Protein AF-0000000086186382 (afdb_homodimer)

Radius of gyration: 24.22 Å; Cα contacts (8 Å, |Δi|>4): 1536; chains: 2; bounding box: 74×70×49 Å

Solvent-accessible surface area (backbone atoms only — not comparable to full-atom values): 28848 Å² total; per-residue (Å²): 123,53,24,30,39,32,38,28,18,39,28,24,62,24,32,43,33,50,52,49,41,44,74,71,56,28,33,35,39,31,16,17,78,38,52,68,46,11,46,52,32,46,52,50,44,36,73,72,67,43,55,69,89,33,50,44,58,45,60,38,41,48,63,35,50,67,48,34,50,51,48,53,49,48,40,38,73,76,75,36,70,64,41,32,40,34,39,44,39,72,67,46,47,36,25,48,73,85,55,59,52,69,65,55,36,47,53,21,29,33,38,33,27,45,14,50,51,37,46,48,53,62,49,46,53,56,17,43,74,72,40,40,29,25,31,29,41,50,52,32,29,44,30,52,38,41,45,57,33,23,43,40,32,10,15,12,20,9,16,28,49,22,37,38,44,12,50,25,10,55,29,46,88,41,53,29,31,31,14,34,28,29,40,36,41,44,21,30,15,52,49,36,62,16,27,27,25,30,41,35,66,57,44,45,48,54,47,32,40,50,28,17,28,73,93,50,18,50,55,44,65,59,48,20,47,50,50,52,49,32,26,74,73,46,33,51,50,45,72,70,32,68,65,40,45,45,47,21,24,42,31,25,66,32,48,41,57,42,31,50,54,36,11,55,50,31,65,71,41,78,75,45,49,75,66,31,47,64,51,79,66,67,42,41,27,53,57,46,59,70,67,47,55,74,68,59,43,52,58,44,41,69,46,22,41,64,16,50,54,28,9,62,74,21,52,32,59,132,124,53,23,30,40,32,37,28,18,39,28,23,60,24,31,42,33,48,51,49,42,45,74,72,55,28,33,35,38,31,15,18,77,38,51,69,46,12,47,52,31,46,53,51,43,36,74,71,68,42,56,72,87,33,51,44,58,44,59,38,42,49,65,36,50,68,48,34,49,52,48,54,50,49,42,38,72,77,77,36,68,62,41,32,38,35,40,42,40,72,64,46,47,35,25,46,74,84,54,61,52,71,66,54,36,48,53,21,29,34,38,33,27,44,14,52,52,37,48,48,53,63,49,48,53,57,18,43,72,71,40,39,29,25,30,28,42,50,52,30,28,46,31,53,39,40,45,56,33,23,41,41,32,10,15,13,20,9,16,28,48,24,37,39,45,12,51,27,10,56,29,45,89,40,52,29,33,32,14,33,28,28,40,37,42,44,21,30,15,53,50,36,62,17,27,26,25,30,41,36,66,56,42,45,48,54,46,33,39,50,28,17,28,73,93,51,17,49,54,44,66,60,49,20,46,50,50,52,50,33,24,76,73,45,32,52,48,44,72,72,32,69,63,40,45,46,47,21,24,40,32,26,66,32,47,40,58,41,31,50,52,36,11,54,49,29,65,69,39,77,75,44,49,76,68,31,46,63,51,80,66,67,42,41,26,54,56,45,60,70,66,46,55,74,69,60,44,52,59,42,40,68,44,22,42,62,15,51,54,29,9,64,74,22,52,34,59,133

Organism: NCBI:txid1656884

Secondary structure (DSSP, 8-state):
--EEEEET-SSHHHHHHHHHHHHTT-EEEEEES-HHHHHHHHHHHHHTT--GGGEEEEE--TT-HHHHHHHHHHHHHHT--EEEEEE-----EEB-GGG--HHHHHHHHIIIIIHHHHHHHHHHHHHHHHT-EEEEEE--GGGTS--TTBHHHHHHHHHHHHHHHHHHHHHTTTTEEEEEEE--SEESSHHHH-EE-SSHHHHHHHHHHHHH-TTT-EEHHHHHHHHHHHHHHT-SEEE--HHHHHHHHHHHH-HHHHHHHHHHHHHHS----HHHHHS-S-EEHHHHHHHS-HHHHHHHHHHHHHHHHHHHHTT---/--EEEEET-SSHHHHHHHHHHHHTT-EEEEEES-HHHHHHHHHHHHHTT--GGGEEEEE--TT-HHHHHHHHHHHHHHT--EEEEEE-----EEB-GGG--HHHHHHHHIIIIIHHHHHHHHHHHHHHHHT-EEEEEE--GGGTS--TTBHHHHHHHHHHHHHHHHHHHHHTTTTEEEEEEE--SEESSHHHH-EE-SSHHHHHHHHHHHHH-TTT-EEHHHHHHHHHHHHHHT-SEEE--HHHHHHHHHHHH-HHHHHHHHHHHHHHS----HHHHHS-S-EEHHHHHHHS-HHHHHHHHHHHHHHHHHHHHTT---

pLDDT: mean 74.78, std 21.2, range [37.09, 98.69]

Nearest PDB structures (foldseek):
  4weo-assembly1_B  TM=8.819E-01  e=1.802E-17  Burkholderia cenocepacia J2315
  3woh-assembly1_A  TM=8.566E-01  e=2.239E-16  Streptomyces sp. A7248
  3gvc-assembly1_A-2  TM=8.335E-01  e=7.891E-16  Mycobacterium tuberculosis H37Rv
  4cqm-assembly4_G  TM=8.953E-01  e=1.550E-14  Homo sapiens
  1iy8-assembly1_B  TM=8.159E-01  e=4.398E-15  Leifsonia aquatica

Foldseek 3Di:
DAEEEFEQCLFFLNLLLQLLCQVVPYQYEYEYQDQVSQVVSLVLSVVVPGDNRSYHYDYAHLLDLVRQVVVQVCCCVPPRQHAEYEYDWAAFEFAAPLLDDPVLLCVGQSTQQSSCVSHVVVSLVSQLVVLAHFYEHEAALCCLAVAGRRNSNNVNSVNNVVVQLVVQVVCPPSNYHYEYEHEYQALQLSLQRYWYAFPRLQRSLVSLLQSQAPLGHDYSNVSSNQRSVCRVVRHHYHYDDVVSVVLSVVCVVCVPVSVVVSVVVNVVGDDGDPVRSVPHDIDGSNVSLVPDDPVSNVVSCVSNVSSVVSCVSGVVHD/DAEEEFEQCLFFLNLLLQLLCQVVPYQYEYEYQDQVSQVVSLVLSVVVPGDNRSYHYDYAHLLDLVRQVVVQVCCCVPPRQHAEYEYDWAAFEFAAPLLDDPVLLCVGQSTQQSSCVSHVVVSLVSQLVVLAHFYEHEAALCCLAVAGRRNSNNVNSVNNVVVQLVVQVVCPPSNYHYEYEHEYQALQLSLQRYWYAFPRLQRSQVSLLQSQAPLGHDYSNVSSNQRSVCRVVRHHYHYDGVVSVVLSVVCVVCVPVSVVVSVVVNVVGDDGDPVRSVPHDIDGSNVSLVPDDPVSNVVSCVSNVSSVVSCVSGVVDD

InterPro domains:
  IPR002347 Short-chain dehydrogenase/reductase SDR [PF00106] (3-187)
  IPR002347 Short-chain dehydrogenase/reductase SDR [PR00080] (80-91)
  IPR002347 Short-chain dehydrogenase/reductase SDR [PR00080] (133-141)
  IPR002347 Short-chain dehydrogenase/reductase SDR [PR00080] (153-172)
  IPR002347 Short-chain dehydrogenase/reductase SDR [PR00081] (3-20)
  IPR002347 Short-chain dehydrogenase/reductase SDR [PR00081] (80-91)
  IPR002347 Short-chain dehydrogenase/reductase SDR [PR00081] (127-143)
  IPR002347 Short-chain dehydrogenase/reductase SDR [PR00081] (153-172)
  IPR002347 Short-chain dehydrogenase/reductase SDR [PR00081] (174-191)
  IPR020904 Short-chain dehydrogenase/reductase, conserved site [PS00061] (140-168)
  IPR036291 NAD(P)-binding domain superfamily [SSF51735] (3-261)

Sequence (636 aa):
MSVAVVLGASRGLGLLCAQQLLARGYRVVISSRSQARCDRARDHLIGRGASPDAVLAWECDVRDASAVAAHLDRVERDVGPIDLGLHVAGVIQVGPWSSWEREQFADAIDTMLWGPIHFALPLARRMTARGRGRIGIVSSVGGLVSAPHLLPYSTAKFGAIGFSQGLASELAGTGVTLTTVAPGLMRVGSHLAAEFAGDRDAEYAWFAAGASAPLLAIDADTAARRIVDGVERGRTFVTFTPLAQLGARVNGLAPGLTTRVLGVVARLLPRASEQQLAATGTTSGARVEAGLSRRRRSVLRGLTALGERAARRNLERDMSVAVVLGASRGLGLLCAQQLLARGYRVVISSRSQARCDRARDHLIGRGASPDAVLAWECDVRDASAVAAHLDRVERDVGPIDLGLHVAGVIQVGPWSSWEREQFADAIDTMLWGPIHFALPLARRMTARGRGRIGIVSSVGGLVSAPHLLPYSTAKFGAIGFSQGLASELAGTGVTLTTVAPGLMRVGSHLAAEFAGDRDAEYAWFAAGASAPLLAIDADTAARRIVDGVERGRTFVTFTPLAQLGARVNGLAPGLTTRVLGVVARLLPRASEQQLAATGTTSGARVEAGLSRRRRSVLRGLTALGERAARRNLERD

Structure (mmCIF, N/CA/C/O backbone):
data_AF-0000000086186382-model_v1
#
loop_
_entity.id
_entity.type
_entity.pdbx_description
1 polymer 'SDR family oxidoreductase'
#
loop_
_atom_site.group_PDB
_atom_site.id
_atom_site.type_symbol
_atom_site.label_atom_id
_atom_site.label_alt_id
_atom_site.label_comp_id
_atom_site.label_asym_id
_atom_site.label_entity_id
_atom_site.label_seq_id
_atom_site.pdbx_PDB_ins_code
_atom_site.Cartn_x
_atom_site.Cartn_y
_atom_site.Cartn_z
_atom_site.occupancy
_atom_site.B_iso_or_equiv
_atom_site.auth_seq_id
_atom_site.auth_comp_id
_atom_site.auth_asym_id
_atom_site.auth_atom_id
_atom_site.pdbx_PDB_model_num
ATOM 1 N N . MET A 1 1 ? -11.734 -30.578 -16.438 1 79.56 1 MET A N 1
ATOM 2 C CA . MET A 1 1 ? -10.469 -30.219 -15.797 1 79.56 1 MET A CA 1
ATOM 3 C C . MET A 1 1 ? -10.531 -28.812 -15.211 1 79.56 1 MET A C 1
ATOM 5 O O . MET A 1 1 ? -11.172 -27.938 -15.781 1 79.56 1 MET A O 1
ATOM 9 N N . SER A 1 2 ? -10.023 -28.641 -13.984 1 95.62 2 SER A N 1
ATOM 10 C CA . SER A 1 2 ? -10.023 -27.328 -13.352 1 95.62 2 SER A CA 1
ATOM 11 C C . SER A 1 2 ? -9.062 -26.375 -14.047 1 95.62 2 SER A C 1
ATOM 13 O O . SER A 1 2 ? -8.016 -26.797 -14.547 1 95.62 2 SER A O 1
ATOM 15 N N . VAL A 1 3 ? -9.438 -25.188 -14.227 1 98.5 3 VAL A N 1
ATOM 16 C CA . VAL A 1 3 ? -8.656 -24.188 -14.953 1 98.5 3 VAL A CA 1
ATOM 17 C C . VAL A 1 3 ? -7.984 -23.234 -13.969 1 98.5 3 VAL A C 1
ATOM 19 O O . VAL A 1 3 ? -8.625 -22.75 -13.039 1 98.5 3 VAL A O 1
ATOM 22 N N . ALA A 1 4 ? -6.66 -23.047 -14.18 1 98.69 4 ALA A N 1
ATOM 23 C CA . ALA A 1 4 ? -5.91 -22.094 -13.375 1 98.69 4 ALA A CA 1
ATOM 24 C C . ALA A 1 4 ? -5.234 -21.047 -14.25 1 98.69 4 ALA A C 1
ATOM 26 O O . ALA A 1 4 ? -4.801 -21.344 -15.359 1 98.69 4 ALA A O 1
ATOM 27 N N . VAL A 1 5 ? -5.195 -19.844 -13.773 1 98.56 5 VAL A N 1
ATOM 28 C CA . VAL A 1 5 ? -4.461 -18.75 -14.398 1 98.56 5 VAL A CA 1
ATOM 29 C C . VAL A 1 5 ? -3.354 -18.281 -13.469 1 98.56 5 VAL A C 1
ATOM 31 O O . VAL A 1 5 ? -3.594 -18.016 -12.289 1 98.56 5 VAL A O 1
ATOM 34 N N . VAL A 1 6 ? -2.129 -18.172 -13.953 1 98 6 VAL A N 1
ATOM 35 C CA . VAL A 1 6 ? -1.005 -17.672 -13.172 1 98 6 VAL A CA 1
ATOM 36 C C . VAL A 1 6 ? -0.381 -16.469 -13.891 1 98 6 VAL A C 1
ATOM 38 O O . VAL A 1 6 ? 0.203 -16.625 -14.969 1 98 6 VAL A O 1
ATOM 41 N N . LEU A 1 7 ? -0.598 -15.32 -13.328 1 96.94 7 LEU A N 1
ATOM 42 C CA . LEU A 1 7 ? 0.026 -14.109 -13.844 1 96.94 7 LEU A CA 1
ATOM 43 C C . LEU A 1 7 ? 1.42 -13.914 -13.258 1 96.94 7 LEU A C 1
ATOM 45 O O . LEU A 1 7 ? 1.596 -13.969 -12.039 1 96.94 7 LEU A O 1
ATOM 49 N N . GLY A 1 8 ? 2.424 -13.602 -14.07 1 91.88 8 GLY A N 1
ATOM 50 C CA . GLY A 1 8 ? 3.82 -13.539 -13.664 1 91.88 8 GLY A CA 1
ATOM 51 C C . GLY A 1 8 ? 4.488 -14.906 -13.617 1 91.88 8 GLY A C 1
ATOM 52 O O . GLY A 1 8 ? 5.254 -15.195 -12.695 1 91.88 8 GLY A O 1
ATOM 53 N N . ALA A 1 9 ? 4.234 -15.742 -14.594 1 91.88 9 ALA A N 1
ATOM 54 C CA . ALA A 1 9 ? 4.621 -17.156 -14.508 1 91.88 9 ALA A CA 1
ATOM 55 C C . ALA A 1 9 ? 5.727 -17.469 -15.508 1 91.88 9 ALA A C 1
ATOM 57 O O . ALA A 1 9 ? 6 -18.641 -15.781 1 91.88 9 ALA A O 1
ATOM 58 N N . SER A 1 10 ? 6.355 -16.453 -16.078 1 87.94 10 SER A N 1
ATOM 59 C CA . SER A 1 10 ? 7.355 -16.75 -17.109 1 87.94 10 SER A CA 1
ATOM 60 C C . SER A 1 10 ? 8.688 -17.141 -16.469 1 87.94 10 SER A C 1
ATOM 62 O O . SER A 1 10 ? 9.594 -17.625 -17.172 1 87.94 10 SER A O 1
ATOM 64 N N . ARG A 1 11 ? 8.789 -16.938 -15.195 1 78.62 11 ARG A N 1
ATOM 65 C CA . ARG A 1 11 ? 10.016 -17.312 -14.5 1 78.62 11 ARG A CA 1
ATOM 66 C C . ARG A 1 11 ? 9.789 -17.375 -12.992 1 78.62 11 ARG A C 1
ATOM 68 O O . ARG A 1 11 ? 8.711 -17.047 -12.508 1 78.62 11 ARG A O 1
ATOM 75 N N . GLY A 1 12 ? 10.75 -17.969 -12.312 1 80.44 12 GLY A N 1
ATOM 76 C CA . GLY A 1 12 ? 10.82 -17.875 -10.859 1 80.44 12 GLY A CA 1
ATOM 77 C C . GLY A 1 12 ? 9.664 -18.578 -10.164 1 80.44 12 GLY A C 1
ATOM 78 O O . GLY A 1 12 ? 9.312 -19.703 -10.508 1 80.44 12 GLY A O 1
ATOM 79 N N . LEU A 1 13 ? 9.156 -17.906 -9.219 1 82.19 13 LEU A N 1
ATOM 80 C CA . LEU A 1 13 ? 8.133 -18.484 -8.352 1 82.19 13 LEU A CA 1
ATOM 81 C C . LEU A 1 13 ? 6.855 -18.766 -9.141 1 82.19 13 LEU A C 1
ATOM 83 O O . LEU A 1 13 ? 6.195 -19.781 -8.914 1 82.19 13 LEU A O 1
ATOM 87 N N . GLY A 1 14 ? 6.535 -17.844 -10.062 1 90.25 14 GLY A N 1
ATOM 88 C CA . GLY A 1 14 ? 5.348 -18.047 -10.875 1 90.25 14 GLY A CA 1
ATOM 89 C C . GLY A 1 14 ? 5.41 -19.312 -11.711 1 90.25 14 GLY A C 1
ATOM 90 O O . GLY A 1 14 ? 4.418 -20.047 -11.828 1 90.25 14 GLY A O 1
ATOM 91 N N . LEU A 1 15 ? 6.562 -19.531 -12.25 1 89.75 15 LEU A N 1
ATOM 92 C CA . LEU A 1 15 ? 6.785 -20.734 -13.047 1 89.75 15 LEU A CA 1
ATOM 93 C C . LEU A 1 15 ? 6.641 -21.984 -12.188 1 89.75 15 LEU A C 1
ATOM 95 O O . LEU A 1 15 ? 6 -22.953 -12.602 1 89.75 15 LEU A O 1
ATOM 99 N N . LEU A 1 16 ? 7.16 -21.938 -11.031 1 88.62 16 LEU A N 1
ATOM 100 C CA . LEU A 1 16 ? 7.113 -23.078 -10.117 1 88.62 16 LEU A CA 1
ATOM 101 C C . LEU A 1 16 ? 5.688 -23.328 -9.633 1 88.62 16 LEU A C 1
ATOM 103 O O . LEU A 1 16 ? 5.273 -24.484 -9.484 1 88.62 16 LEU A O 1
ATOM 107 N N . CYS A 1 17 ? 4.973 -22.281 -9.406 1 93.06 17 CYS A N 1
ATOM 108 C CA . CYS A 1 17 ? 3.574 -22.438 -9.023 1 93.06 17 CYS A CA 1
ATOM 109 C C . CYS A 1 17 ? 2.762 -23.062 -10.148 1 93.06 17 CYS A C 1
ATOM 111 O O . CYS A 1 17 ? 1.916 -23.922 -9.906 1 93.06 17 CYS A O 1
ATOM 113 N N . ALA A 1 18 ? 3.076 -22.625 -11.359 1 96.06 18 ALA A N 1
ATOM 114 C CA . ALA A 1 18 ? 2.418 -23.234 -12.516 1 96.06 18 ALA A CA 1
ATOM 115 C C . ALA A 1 18 ? 2.717 -24.719 -12.602 1 96.06 18 ALA A C 1
ATOM 117 O O . ALA A 1 18 ? 1.822 -25.531 -12.875 1 96.06 18 ALA A O 1
ATOM 118 N N . GLN A 1 19 ? 3.941 -25.078 -12.352 1 95.12 19 GLN A N 1
ATOM 119 C CA . GLN A 1 19 ? 4.344 -26.484 -12.367 1 95.12 19 GLN A CA 1
ATOM 120 C C . GLN A 1 19 ? 3.562 -27.297 -11.336 1 95.12 19 GLN A C 1
ATOM 122 O O . GLN A 1 19 ? 3.109 -28.406 -11.617 1 95.12 19 GLN A O 1
ATOM 127 N N . GLN A 1 20 ? 3.426 -26.75 -10.164 1 95 20 GLN A N 1
ATOM 128 C CA . GLN A 1 20 ? 2.68 -27.422 -9.094 1 95 20 GLN A CA 1
ATOM 129 C C . GLN A 1 20 ? 1.218 -27.609 -9.484 1 95 20 GLN A C 1
ATOM 131 O O . GLN A 1 20 ? 0.637 -28.672 -9.227 1 95 20 GLN A O 1
ATOM 136 N N . LEU A 1 21 ? 0.634 -26.609 -10.094 1 97.5 21 LEU A N 1
ATOM 137 C CA . LEU A 1 21 ? -0.762 -26.688 -10.508 1 97.5 21 LEU A CA 1
ATOM 138 C C . LEU A 1 21 ? -0.949 -27.734 -11.602 1 97.5 21 LEU A C 1
ATOM 140 O O . LEU A 1 21 ? -1.921 -28.484 -11.578 1 97.5 21 LEU A O 1
ATOM 144 N N . LEU A 1 22 ? -0.019 -27.797 -12.539 1 97.12 22 LEU A N 1
ATOM 145 C CA . LEU A 1 22 ? -0.06 -28.812 -13.594 1 97.12 22 LEU A CA 1
ATOM 146 C C . LEU A 1 22 ? 0.02 -30.219 -13 1 97.12 22 LEU A C 1
ATOM 148 O O . LEU A 1 22 ? -0.729 -31.109 -13.406 1 97.12 22 LEU A O 1
ATOM 152 N N . ALA A 1 23 ? 0.863 -30.344 -12.047 1 95.62 23 ALA A N 1
ATOM 153 C CA . ALA A 1 23 ? 1.04 -31.625 -11.391 1 95.62 23 ALA A CA 1
ATOM 154 C C . ALA A 1 23 ? -0.23 -32.062 -10.656 1 95.62 23 ALA A C 1
ATOM 156 O O . ALA A 1 23 ? -0.46 -33.25 -10.438 1 95.62 23 ALA A O 1
ATOM 157 N N . ARG A 1 24 ? -1.063 -31.172 -10.336 1 96.19 24 ARG A N 1
ATOM 158 C CA . ARG A 1 24 ? -2.289 -31.438 -9.586 1 96.19 24 ARG A CA 1
ATOM 159 C C . ARG A 1 24 ? -3.479 -31.609 -10.523 1 96.19 24 ARG A C 1
ATOM 161 O O . ARG A 1 24 ? -4.617 -31.75 -10.07 1 96.19 24 ARG A O 1
ATOM 168 N N . GLY A 1 25 ? -3.225 -31.453 -11.836 1 96.38 25 GLY A N 1
ATOM 169 C CA . GLY A 1 25 ? -4.242 -31.812 -12.805 1 96.38 25 GLY A CA 1
ATOM 170 C C . GLY A 1 25 ? -4.953 -30.594 -13.398 1 96.38 25 GLY A C 1
ATOM 171 O O . GLY A 1 25 ? -5.926 -30.75 -14.141 1 96.38 25 GLY A O 1
ATOM 172 N N . TYR A 1 26 ? -4.504 -29.391 -13.109 1 97.88 26 TYR A N 1
ATOM 173 C CA . TYR A 1 26 ? -5.105 -28.188 -13.688 1 97.88 26 TYR A CA 1
ATOM 174 C C . TYR A 1 26 ? -4.699 -28.016 -15.141 1 97.88 26 TYR A C 1
ATOM 176 O O . TYR A 1 26 ? -3.604 -28.422 -15.539 1 97.88 26 TYR A O 1
ATOM 184 N N . ARG A 1 27 ? -5.566 -27.531 -15.922 1 98.19 27 ARG A N 1
ATOM 185 C CA . ARG A 1 27 ? -5.148 -26.797 -17.109 1 98.19 27 ARG A CA 1
ATOM 186 C C . ARG A 1 27 ? -4.699 -25.375 -16.766 1 98.19 27 ARG A C 1
ATOM 188 O O . ARG A 1 27 ? -5.445 -24.625 -16.125 1 98.19 27 ARG A O 1
ATOM 195 N N . VAL A 1 28 ? -3.467 -25 -17.109 1 98.56 28 VAL A N 1
ATOM 196 C CA . VAL A 1 28 ? -2.879 -23.766 -16.578 1 98.56 28 VAL A CA 1
ATOM 197 C C . VAL A 1 28 ? -2.588 -22.797 -17.703 1 98.56 28 VAL A C 1
ATOM 199 O O . VAL A 1 28 ? -1.945 -23.156 -18.703 1 98.56 28 VAL A O 1
ATOM 202 N N . VAL A 1 29 ? -3.104 -21.609 -17.625 1 98.56 29 VAL A N 1
ATOM 203 C CA . VAL A 1 29 ? -2.713 -20.5 -18.5 1 98.56 29 VAL A CA 1
ATOM 204 C C . VAL A 1 29 ? -1.652 -19.656 -17.812 1 98.56 29 VAL A C 1
ATOM 206 O O . VAL A 1 29 ? -1.928 -19.016 -16.781 1 98.56 29 VAL A O 1
ATOM 209 N N . ILE A 1 30 ? -0.429 -19.672 -18.344 1 97.88 30 ILE A N 1
ATOM 210 C CA . ILE A 1 30 ? 0.646 -18.859 -17.797 1 97.88 30 ILE A CA 1
ATOM 211 C C . ILE A 1 30 ? 0.771 -17.547 -18.578 1 97.88 30 ILE A C 1
ATOM 213 O O . ILE A 1 30 ? 0.593 -17.547 -19.797 1 97.88 30 ILE A O 1
ATOM 217 N N . SER A 1 31 ? 0.977 -16.453 -17.859 1 97.25 31 SER A N 1
ATOM 218 C CA . SER A 1 31 ? 1.022 -15.164 -18.531 1 97.25 31 SER A CA 1
ATOM 219 C C . SER A 1 31 ? 2.125 -14.281 -17.969 1 97.25 31 SER A C 1
ATOM 221 O O . SER A 1 31 ? 2.473 -14.398 -16.781 1 97.25 31 SER A O 1
ATOM 223 N N . SER A 1 32 ? 2.73 -13.469 -18.719 1 93.81 32 SER A N 1
ATOM 224 C CA . SER A 1 32 ? 3.646 -12.375 -18.391 1 93.81 32 SER A CA 1
ATOM 225 C C . SER A 1 32 ? 3.617 -11.289 -19.469 1 93.81 32 SER A C 1
ATOM 227 O O . SER A 1 32 ? 2.805 -11.344 -20.391 1 93.81 32 SER A O 1
ATOM 229 N N . ARG A 1 33 ? 4.449 -10.328 -19.359 1 91 33 ARG A N 1
ATOM 230 C CA . ARG A 1 33 ? 4.406 -9.156 -20.234 1 91 33 ARG A CA 1
ATOM 231 C C . ARG A 1 33 ? 4.969 -9.484 -21.609 1 91 33 ARG A C 1
ATOM 233 O O . ARG A 1 33 ? 4.766 -8.727 -22.562 1 91 33 ARG A O 1
ATOM 240 N N . SER A 1 34 ? 5.629 -10.641 -21.734 1 90.69 34 SER A N 1
ATOM 241 C CA . SER A 1 34 ? 6.266 -11 -23 1 90.69 34 SER A CA 1
ATOM 242 C C . SER A 1 34 ? 5.785 -12.367 -23.484 1 90.69 34 SER A C 1
ATOM 244 O O . SER A 1 34 ? 5.957 -13.375 -22.797 1 90.69 34 SER A O 1
ATOM 246 N N . GLN A 1 35 ? 5.281 -12.32 -24.734 1 95.44 35 GLN A N 1
ATOM 247 C CA . GLN A 1 35 ? 4.84 -13.578 -25.312 1 95.44 35 GLN A CA 1
ATOM 248 C C . GLN A 1 35 ? 6.008 -14.555 -25.453 1 95.44 35 GLN A C 1
ATOM 250 O O . GLN A 1 35 ? 5.859 -15.75 -25.188 1 95.44 35 GLN A O 1
ATOM 255 N N . ALA A 1 36 ? 7.109 -14.016 -25.828 1 93.5 36 ALA A N 1
ATOM 256 C CA . ALA A 1 36 ? 8.289 -14.859 -26.016 1 93.5 36 ALA A CA 1
ATOM 257 C C . ALA A 1 36 ? 8.688 -15.539 -24.703 1 93.5 36 ALA A C 1
ATOM 259 O O . ALA A 1 36 ? 9.023 -16.719 -24.703 1 93.5 36 ALA A O 1
ATOM 260 N N . ARG A 1 37 ? 8.648 -14.812 -23.609 1 90.19 37 ARG A N 1
ATOM 261 C CA . ARG A 1 37 ? 8.992 -15.375 -22.312 1 90.19 37 ARG A CA 1
ATOM 262 C C . ARG A 1 37 ? 7.953 -16.391 -21.859 1 90.19 37 ARG A C 1
ATOM 264 O O . ARG A 1 37 ? 8.297 -17.406 -21.266 1 90.19 37 ARG A O 1
ATOM 271 N N . CYS A 1 38 ? 6.73 -16.125 -22.203 1 95.06 38 CYS A N 1
ATOM 272 C CA . CYS A 1 38 ? 5.668 -17.062 -21.875 1 95.06 38 CYS A CA 1
ATOM 273 C C . CYS A 1 38 ? 5.848 -18.375 -22.641 1 95.06 38 CYS A C 1
ATOM 275 O O . CYS A 1 38 ? 5.691 -19.453 -22.062 1 95.06 38 CYS A O 1
ATOM 277 N N . ASP A 1 39 ? 6.199 -18.25 -23.891 1 95.44 39 ASP A N 1
ATOM 278 C CA . ASP A 1 39 ? 6.406 -19.438 -24.719 1 95.44 39 ASP A CA 1
ATOM 279 C C . ASP A 1 39 ? 7.574 -20.266 -24.203 1 95.44 39 ASP A C 1
ATOM 281 O O . ASP A 1 39 ? 7.488 -21.5 -24.125 1 95.44 39 ASP A O 1
ATOM 285 N N . ARG A 1 40 ? 8.609 -19.578 -23.844 1 92.25 40 ARG A N 1
ATOM 286 C CA . ARG A 1 40 ? 9.766 -20.266 -23.281 1 92.25 40 ARG A CA 1
ATOM 287 C C . ARG A 1 40 ? 9.398 -21 -22 1 92.25 40 ARG A C 1
ATOM 289 O O . ARG A 1 40 ? 9.844 -22.125 -21.766 1 92.25 40 ARG A O 1
ATOM 296 N N . ALA A 1 41 ? 8.648 -20.344 -21.172 1 92.5 41 ALA A N 1
ATOM 297 C CA . ALA A 1 41 ? 8.195 -20.938 -19.906 1 92.5 41 ALA A CA 1
ATOM 298 C C . ALA A 1 41 ? 7.324 -22.156 -20.172 1 92.5 41 ALA A C 1
ATOM 300 O O . ALA A 1 41 ? 7.477 -23.188 -19.516 1 92.5 41 ALA A O 1
ATOM 301 N N . ARG A 1 42 ? 6.402 -22.047 -21.125 1 95.94 42 ARG A N 1
ATOM 302 C CA . ARG A 1 42 ? 5.551 -23.156 -21.516 1 95.94 42 ARG A CA 1
ATOM 303 C C . ARG A 1 42 ? 6.383 -24.359 -21.969 1 95.94 42 ARG A C 1
ATOM 305 O O . ARG A 1 42 ? 6.168 -25.484 -21.5 1 95.94 42 ARG A O 1
ATOM 312 N N . ASP A 1 43 ? 7.348 -24.109 -22.828 1 95.31 43 ASP A N 1
ATOM 313 C CA . ASP A 1 43 ? 8.203 -25.188 -23.344 1 95.31 43 ASP A CA 1
ATOM 314 C C . ASP A 1 43 ? 8.992 -25.844 -22.219 1 95.31 43 ASP A C 1
ATOM 316 O O . ASP A 1 43 ? 9.18 -27.062 -22.203 1 95.31 43 ASP A O 1
ATOM 320 N N . HIS A 1 44 ? 9.445 -24.969 -21.312 1 91.19 44 HIS A N 1
ATOM 321 C CA . HIS A 1 44 ? 10.172 -25.469 -20.141 1 91.19 44 HIS A CA 1
ATOM 322 C C . HIS A 1 44 ? 9.289 -26.391 -19.297 1 91.19 44 HIS A C 1
ATOM 324 O O . HIS A 1 44 ? 9.734 -27.453 -18.891 1 91.19 44 HIS A O 1
ATOM 330 N N . LEU A 1 45 ? 8.07 -26.047 -19.078 1 94.44 45 LEU A N 1
ATOM 331 C CA . LEU A 1 45 ? 7.129 -26.828 -18.297 1 94.44 45 LEU A CA 1
ATOM 332 C C . LEU A 1 45 ? 6.812 -28.156 -18.984 1 94.44 45 LEU A C 1
ATOM 334 O O . LEU A 1 45 ? 6.73 -29.203 -18.328 1 94.44 45 LEU A O 1
ATOM 338 N N . ILE A 1 46 ? 6.672 -28.125 -20.312 1 95 46 ILE A N 1
ATOM 339 C CA . ILE A 1 46 ? 6.426 -29.328 -21.094 1 95 46 ILE A CA 1
ATOM 340 C C . ILE A 1 46 ? 7.629 -30.266 -20.984 1 95 46 ILE A C 1
ATOM 342 O O . ILE A 1 46 ? 7.477 -31.469 -20.812 1 95 46 ILE A O 1
ATOM 346 N N . GLY A 1 47 ? 8.773 -29.625 -21.078 1 92.75 47 GLY A N 1
ATOM 347 C CA . GLY A 1 47 ? 10 -30.391 -20.938 1 92.75 47 GLY A CA 1
ATOM 348 C C . GLY A 1 47 ? 10.125 -31.062 -19.578 1 92.75 47 GLY A C 1
ATOM 349 O O . GLY A 1 47 ? 10.836 -32.062 -19.438 1 92.75 47 GLY A O 1
ATOM 350 N N . ARG A 1 48 ? 9.438 -30.562 -18.656 1 91 48 ARG A N 1
ATOM 351 C CA . ARG A 1 48 ? 9.508 -31.094 -17.297 1 91 48 ARG A CA 1
ATOM 352 C C . ARG A 1 48 ? 8.359 -32.062 -17.031 1 91 48 ARG A C 1
ATOM 354 O O . ARG A 1 48 ? 8.133 -32.469 -15.891 1 91 48 ARG A O 1
ATOM 361 N N . GLY A 1 49 ? 7.531 -32.312 -18.047 1 92.75 49 GLY A N 1
ATOM 362 C CA . GLY A 1 49 ? 6.566 -33.406 -17.922 1 92.75 49 GLY A CA 1
ATOM 363 C C . GLY A 1 49 ? 5.129 -32.938 -18.047 1 92.75 49 GLY A C 1
ATOM 364 O O . GLY A 1 49 ? 4.203 -33.75 -18 1 92.75 49 GLY A O 1
ATOM 365 N N . ALA A 1 50 ? 4.941 -31.672 -18.141 1 93.62 50 ALA A N 1
ATOM 366 C CA . ALA A 1 50 ? 3.576 -31.188 -18.312 1 93.62 50 ALA A CA 1
ATOM 367 C C . ALA A 1 50 ? 3.02 -31.578 -19.672 1 93.62 50 ALA A C 1
ATOM 369 O O . ALA A 1 50 ? 3.744 -31.562 -20.672 1 93.62 50 ALA A O 1
ATOM 370 N N . SER A 1 51 ? 1.775 -31.938 -19.703 1 95.12 51 SER A N 1
ATOM 371 C CA . SER A 1 51 ? 1.118 -32.188 -20.969 1 95.12 51 SER A CA 1
ATOM 372 C C . SER A 1 51 ? 0.989 -30.922 -21.797 1 95.12 51 SER A C 1
ATOM 374 O O . SER A 1 51 ? 0.542 -29.891 -21.281 1 95.12 51 SER A O 1
ATOM 376 N N . PRO A 1 52 ? 1.375 -30.953 -23.031 1 95.19 52 PRO A N 1
ATOM 377 C CA . PRO A 1 52 ? 1.303 -29.766 -23.875 1 95.19 52 PRO A CA 1
ATOM 378 C C . PRO A 1 52 ? -0.099 -29.156 -23.938 1 95.19 52 PRO A C 1
ATOM 380 O O . PRO A 1 52 ? -0.245 -27.938 -24.062 1 95.19 52 PRO A O 1
ATOM 383 N N . ASP A 1 53 ? -1.092 -29.969 -23.75 1 94.81 53 ASP A N 1
ATOM 384 C CA . ASP A 1 53 ? -2.471 -29.5 -23.828 1 94.81 53 ASP A CA 1
ATOM 385 C C . ASP A 1 53 ? -2.916 -28.875 -22.516 1 94.81 53 ASP A C 1
ATOM 387 O O . ASP A 1 53 ? -3.957 -28.219 -22.453 1 94.81 53 ASP A O 1
ATOM 391 N N . ALA A 1 54 ? -2.119 -29.062 -21.516 1 97 54 ALA A N 1
ATOM 392 C CA . ALA A 1 54 ? -2.516 -28.609 -20.188 1 97 54 ALA A CA 1
ATOM 393 C C . ALA A 1 54 ? -1.939 -27.234 -19.891 1 97 54 ALA A C 1
ATOM 395 O O . ALA A 1 54 ? -2.301 -26.609 -18.891 1 97 54 ALA A O 1
ATOM 396 N N . VAL A 1 55 ? -1.02 -26.75 -20.719 1 97.56 55 VAL A N 1
ATOM 397 C CA . VAL A 1 55 ? -0.371 -25.484 -20.453 1 97.56 55 VAL A CA 1
ATOM 398 C C . VAL A 1 55 ? -0.553 -24.547 -21.641 1 97.56 55 VAL A C 1
ATOM 400 O O . VAL A 1 55 ? -0.256 -24.906 -22.781 1 97.56 55 VAL A O 1
ATOM 403 N N . LEU A 1 56 ? -1.126 -23.422 -21.422 1 97.75 56 LEU A N 1
ATOM 404 C CA . LEU A 1 56 ? -1.245 -22.359 -22.406 1 97.75 56 LEU A CA 1
ATOM 405 C C . LEU A 1 56 ? -0.443 -21.125 -21.984 1 97.75 56 LEU A C 1
ATOM 407 O O . LEU A 1 56 ? -0.312 -20.859 -20.781 1 97.75 56 LEU A O 1
ATOM 411 N N . ALA A 1 57 ? 0.178 -20.453 -22.953 1 97.81 57 ALA A N 1
ATOM 412 C CA . ALA A 1 57 ? 1.02 -19.297 -22.688 1 97.81 57 ALA A CA 1
ATOM 413 C C . ALA A 1 57 ? 0.502 -18.062 -23.438 1 97.81 57 ALA A C 1
ATOM 415 O O . ALA A 1 57 ? 0.53 -18.031 -24.672 1 97.81 57 ALA A O 1
ATOM 416 N N . TRP A 1 58 ? -0.001 -17.109 -22.734 1 97.88 58 TRP A N 1
ATOM 417 C CA . TRP A 1 58 ? -0.553 -15.898 -23.328 1 97.88 58 TRP A CA 1
ATOM 418 C C . TRP A 1 58 ? 0.032 -14.648 -22.688 1 97.88 58 TRP A C 1
ATOM 420 O O . TRP A 1 58 ? 0.217 -14.609 -21.469 1 97.88 58 TRP A O 1
ATOM 430 N N . GLU A 1 59 ? 0.345 -13.695 -23.484 1 97.25 59 GLU A N 1
ATOM 431 C CA . GLU A 1 59 ? 0.85 -12.422 -22.984 1 97.25 59 GLU A CA 1
ATOM 432 C C . GLU A 1 59 ? -0.237 -11.648 -22.25 1 97.25 59 GLU A C 1
ATOM 434 O O . GLU A 1 59 ? -1.39 -11.617 -22.688 1 97.25 59 GLU A O 1
ATOM 439 N N . CYS A 1 60 ? 0.126 -11.086 -21.094 1 97.38 60 CYS A N 1
ATOM 440 C CA . CYS A 1 60 ? -0.761 -10.211 -20.344 1 97.38 60 CYS A CA 1
ATOM 441 C C . CYS A 1 60 ? 0.034 -9.297 -19.406 1 97.38 60 CYS A C 1
ATOM 443 O O . CYS A 1 60 ? 0.73 -9.773 -18.516 1 97.38 60 CYS A O 1
ATOM 445 N N . ASP A 1 61 ? -0.033 -8.039 -19.672 1 96.56 61 ASP A N 1
ATOM 446 C CA . ASP A 1 61 ? 0.562 -7.062 -18.766 1 96.56 61 ASP A CA 1
ATOM 447 C C . ASP A 1 61 ? -0.39 -6.727 -17.625 1 96.56 61 ASP A C 1
ATOM 449 O O . ASP A 1 61 ? -1.407 -6.059 -17.828 1 96.56 61 ASP A O 1
ATOM 453 N N . VAL A 1 62 ? 0.029 -7.109 -16.422 1 96.62 62 VAL A N 1
ATOM 454 C CA . VAL A 1 62 ? -0.861 -7 -15.273 1 96.62 62 VAL A CA 1
ATOM 455 C C . VAL A 1 62 ? -1.09 -5.531 -14.938 1 96.62 62 VAL A C 1
ATOM 457 O O . VAL A 1 62 ? -2.008 -5.195 -14.188 1 96.62 62 VAL A O 1
ATOM 460 N N . ARG A 1 63 ? -0.244 -4.633 -15.5 1 95.88 63 ARG A N 1
ATOM 461 C CA . ARG A 1 63 ? -0.345 -3.205 -15.227 1 95.88 63 ARG A CA 1
ATOM 462 C C . ARG A 1 63 ? -1.508 -2.58 -15.992 1 95.88 63 ARG A C 1
ATOM 464 O O . ARG A 1 63 ? -1.915 -1.454 -15.695 1 95.88 63 ARG A O 1
ATOM 471 N N . ASP A 1 64 ? -1.986 -3.277 -16.938 1 97.12 64 ASP A N 1
ATOM 472 C CA . ASP A 1 64 ? -3.061 -2.793 -17.797 1 97.12 64 ASP A CA 1
ATOM 473 C C . ASP A 1 64 ? -4.387 -3.463 -17.453 1 97.12 64 ASP A C 1
ATOM 475 O O . ASP A 1 64 ? -4.598 -4.633 -17.766 1 97.12 64 ASP A O 1
ATOM 479 N N . ALA A 1 65 ? -5.281 -2.654 -16.891 1 97 65 ALA A N 1
ATOM 480 C CA . ALA A 1 65 ? -6.562 -3.178 -16.438 1 97 65 ALA A CA 1
ATOM 481 C C . ALA A 1 65 ? -7.34 -3.814 -17.578 1 97 65 ALA A C 1
ATOM 483 O O . ALA A 1 65 ? -7.926 -4.891 -17.422 1 97 65 ALA A O 1
ATOM 484 N N . SER A 1 66 ? -7.336 -3.143 -18.688 1 96.88 66 SER A N 1
ATOM 485 C CA . SER A 1 66 ? -8.086 -3.635 -19.828 1 96.88 66 SER A CA 1
ATOM 486 C C . SER A 1 66 ? -7.488 -4.93 -20.375 1 96.88 66 SER A C 1
ATOM 488 O O . SER A 1 66 ? -8.219 -5.832 -20.781 1 96.88 66 SER A O 1
ATOM 490 N N . ALA A 1 67 ? -6.184 -5.031 -20.406 1 97.06 67 ALA A N 1
ATOM 491 C CA . ALA A 1 67 ? -5.508 -6.242 -20.859 1 97.06 67 ALA A CA 1
ATOM 492 C C . ALA A 1 67 ? -5.836 -7.43 -19.953 1 97.06 67 ALA A C 1
ATOM 494 O O . ALA A 1 67 ? -6.086 -8.531 -20.438 1 97.06 67 ALA A O 1
ATOM 495 N N . VAL A 1 68 ? -5.891 -7.203 -18.656 1 97.81 68 VAL A N 1
ATOM 496 C CA . VAL A 1 68 ? -6.172 -8.273 -17.703 1 97.81 68 VAL A CA 1
ATOM 497 C C . VAL A 1 68 ? -7.617 -8.742 -17.859 1 97.81 68 VAL A C 1
ATOM 499 O O . VAL A 1 68 ? -7.891 -9.938 -17.891 1 97.81 68 VAL A O 1
ATOM 502 N N . ALA A 1 69 ? -8.484 -7.77 -17.969 1 96.94 69 ALA A N 1
ATOM 503 C CA . ALA A 1 69 ? -9.891 -8.117 -18.156 1 96.94 69 ALA A CA 1
ATOM 504 C C . ALA A 1 69 ? -10.078 -8.953 -19.422 1 96.94 69 ALA A C 1
ATOM 506 O O . ALA A 1 69 ? -10.766 -9.977 -19.406 1 96.94 69 ALA A O 1
ATOM 507 N N . ALA A 1 70 ? -9.477 -8.477 -20.484 1 97.56 70 ALA A N 1
ATOM 508 C CA . ALA A 1 70 ? -9.555 -9.203 -21.75 1 97.56 70 ALA A CA 1
ATOM 509 C C . ALA A 1 70 ? -8.945 -10.594 -21.625 1 97.56 70 ALA A C 1
ATOM 511 O O . ALA A 1 70 ? -9.438 -11.555 -22.219 1 97.56 70 ALA A O 1
ATOM 512 N N . HIS A 1 71 ? -7.867 -10.672 -20.906 1 98.06 71 HIS A N 1
ATOM 513 C CA . HIS A 1 71 ? -7.188 -11.945 -20.688 1 98.06 71 HIS A CA 1
ATOM 514 C C . HIS A 1 71 ? -8.094 -12.93 -19.953 1 98.06 71 HIS A C 1
ATOM 516 O O . HIS A 1 71 ? -8.211 -14.086 -20.359 1 98.06 71 HIS A O 1
ATOM 522 N N . LEU A 1 72 ? -8.758 -12.516 -18.875 1 98.12 72 LEU A N 1
ATOM 523 C CA . LEU A 1 72 ? -9.68 -13.359 -18.125 1 98.12 72 LEU A CA 1
ATOM 524 C C . LEU A 1 72 ? -10.852 -13.797 -18.984 1 98.12 72 LEU A C 1
ATOM 526 O O . LEU A 1 72 ? -11.266 -14.953 -18.953 1 98.12 72 LEU A O 1
ATOM 530 N N . ASP A 1 73 ? -11.297 -12.852 -19.766 1 97.94 73 ASP A N 1
ATOM 531 C CA . ASP A 1 73 ? -12.375 -13.18 -20.703 1 97.94 73 ASP A CA 1
ATOM 532 C C . ASP A 1 73 ? -11.945 -14.266 -21.688 1 97.94 73 ASP A C 1
ATOM 534 O O . ASP A 1 73 ? -12.688 -15.211 -21.938 1 97.94 73 ASP A O 1
ATOM 538 N N . ARG A 1 74 ? -10.797 -14.102 -22.25 1 97.94 74 ARG A N 1
ATOM 539 C CA . ARG A 1 74 ? -10.273 -15.07 -23.203 1 97.94 74 ARG A CA 1
ATOM 540 C C . ARG A 1 74 ? -10.133 -16.453 -22.578 1 97.94 74 ARG A C 1
ATOM 542 O O . ARG A 1 74 ? -10.516 -17.453 -23.188 1 97.94 74 ARG A O 1
ATOM 549 N N . VAL A 1 75 ? -9.609 -16.5 -21.344 1 98.19 75 VAL A N 1
ATOM 550 C CA . VAL A 1 75 ? -9.422 -17.781 -20.656 1 98.19 75 VAL A CA 1
ATOM 551 C C . VAL A 1 75 ? -10.773 -18.453 -20.453 1 98.19 75 VAL A C 1
ATOM 553 O O . VAL A 1 75 ? -10.93 -19.641 -20.75 1 98.19 75 VAL A O 1
ATOM 556 N N . GLU A 1 76 ? -11.703 -17.719 -19.953 1 97.44 76 GLU A N 1
ATOM 557 C CA . GLU A 1 76 ? -13.008 -18.312 -19.672 1 97.44 76 GLU A CA 1
ATOM 558 C C . GLU A 1 76 ? -13.711 -18.75 -20.953 1 97.44 76 GLU A C 1
ATOM 560 O O . GLU A 1 76 ? -14.414 -19.766 -20.969 1 97.44 76 GLU A O 1
ATOM 565 N N . ARG A 1 77 ? -13.531 -17.984 -22.016 1 96.88 77 ARG A N 1
ATOM 566 C CA . ARG A 1 77 ? -14.148 -18.297 -23.297 1 96.88 77 ARG A CA 1
ATOM 567 C C . ARG A 1 77 ? -13.477 -19.5 -23.953 1 96.88 77 ARG A C 1
ATOM 569 O O . ARG A 1 77 ? -14.156 -20.406 -24.422 1 96.88 77 ARG A O 1
ATOM 576 N N . ASP A 1 78 ? -12.18 -19.562 -23.953 1 97.12 78 ASP A N 1
ATOM 577 C CA . ASP A 1 78 ? -11.43 -20.5 -24.781 1 97.12 78 ASP A CA 1
ATOM 578 C C . ASP A 1 78 ? -11.008 -21.719 -23.984 1 97.12 78 ASP A C 1
ATOM 580 O O . ASP A 1 78 ? -10.688 -22.766 -24.562 1 97.12 78 ASP A O 1
ATOM 584 N N . VAL A 1 79 ? -10.852 -21.656 -22.688 1 97.38 79 VAL A N 1
ATOM 585 C CA . VAL A 1 79 ? -10.344 -22.75 -21.875 1 97.38 79 VAL A CA 1
ATOM 586 C C . VAL A 1 79 ? -11.445 -23.25 -20.938 1 97.38 79 VAL A C 1
ATOM 588 O O . VAL A 1 79 ? -11.758 -24.453 -20.922 1 97.38 79 VAL A O 1
ATOM 591 N N . GLY A 1 80 ? -12.125 -22.359 -20.188 1 96.81 80 GLY A N 1
ATOM 592 C CA . GLY A 1 80 ? -13.18 -22.703 -19.234 1 96.81 80 GLY A CA 1
ATOM 593 C C . GLY A 1 80 ? -13.203 -21.781 -18.031 1 96.81 80 GLY A C 1
ATOM 594 O O . GLY A 1 80 ? -12.352 -20.906 -17.891 1 96.81 80 GLY A O 1
ATOM 595 N N . PRO A 1 81 ? -14.227 -21.984 -17.219 1 97.38 81 PRO A N 1
ATOM 596 C CA . PRO A 1 81 ? -14.305 -21.172 -16 1 97.38 81 PRO A CA 1
ATOM 597 C C . PRO A 1 81 ? -13.062 -21.281 -15.125 1 97.38 81 PRO A C 1
ATOM 599 O O . PRO A 1 81 ? -12.586 -22.406 -14.883 1 97.38 81 PRO A O 1
ATOM 602 N N . ILE A 1 82 ? -12.57 -20.203 -14.703 1 98.38 82 ILE A N 1
ATOM 603 C CA . ILE A 1 82 ? -11.344 -20.188 -13.914 1 98.38 82 ILE A CA 1
ATOM 604 C C . ILE A 1 82 ? -11.641 -20.641 -12.484 1 98.38 82 ILE A C 1
ATOM 606 O O . ILE A 1 82 ? -12.406 -19.984 -11.773 1 98.38 82 ILE A O 1
ATOM 610 N N . ASP A 1 83 ? -10.977 -21.641 -12.102 1 98.38 83 ASP A N 1
ATOM 611 C CA . ASP A 1 83 ? -11.18 -22.188 -10.766 1 98.38 83 ASP A CA 1
ATOM 612 C C . ASP A 1 83 ? -10.164 -21.625 -9.773 1 98.38 83 ASP A C 1
ATOM 614 O O . ASP A 1 83 ? -10.445 -21.5 -8.578 1 98.38 83 ASP A O 1
ATOM 618 N N . LEU A 1 84 ? -9 -21.344 -10.281 1 98.5 84 LEU A N 1
ATOM 619 C CA . LEU A 1 84 ? -7.918 -20.844 -9.445 1 98.5 84 LEU A CA 1
ATOM 620 C C . LEU A 1 84 ? -7.098 -19.797 -10.172 1 98.5 84 LEU A C 1
ATOM 622 O O . LEU A 1 84 ? -6.699 -20 -11.32 1 98.5 84 LEU A O 1
ATOM 626 N N . GLY A 1 85 ? -7.016 -18.641 -9.609 1 98.31 85 GLY A N 1
ATOM 627 C CA . GLY A 1 85 ? -6.164 -17.578 -10.125 1 98.31 85 GLY A CA 1
ATOM 628 C C . GLY A 1 85 ? -5.051 -17.188 -9.172 1 98.31 85 GLY A C 1
ATOM 629 O O . GLY A 1 85 ? -5.27 -17.062 -7.965 1 98.31 85 GLY A O 1
ATOM 630 N N . LEU A 1 86 ? -3.834 -17.031 -9.727 1 97.31 86 LEU A N 1
ATOM 631 C CA . LEU A 1 86 ? -2.672 -16.672 -8.922 1 97.31 86 LEU A CA 1
ATOM 632 C C . LEU A 1 86 ? -1.915 -15.5 -9.547 1 97.31 86 LEU A C 1
ATOM 634 O O . LEU A 1 86 ? -1.532 -15.562 -10.719 1 97.31 86 LEU A O 1
ATOM 638 N N . HIS A 1 87 ? -1.81 -14.422 -8.828 1 95.94 87 HIS A N 1
ATOM 639 C CA . HIS A 1 87 ? -0.956 -13.305 -9.227 1 95.94 87 HIS A CA 1
ATOM 640 C C . HIS A 1 87 ? 0.402 -13.375 -8.539 1 95.94 87 HIS A C 1
ATOM 642 O O . HIS A 1 87 ? 0.493 -13.203 -7.32 1 95.94 87 HIS A O 1
ATOM 648 N N . VAL A 1 88 ? 1.495 -13.562 -9.297 1 90.5 88 VAL A N 1
ATOM 649 C CA . VAL A 1 88 ? 2.836 -13.727 -8.742 1 90.5 88 VAL A CA 1
ATOM 650 C C . VAL A 1 88 ? 3.748 -12.617 -9.266 1 90.5 88 VAL A C 1
ATOM 652 O O . VAL A 1 88 ? 4.875 -12.453 -8.797 1 90.5 88 VAL A O 1
ATOM 655 N N . ALA A 1 89 ? 3.283 -11.805 -10.203 1 85.44 89 ALA A N 1
ATOM 656 C CA . ALA A 1 89 ? 4.105 -10.781 -10.836 1 85.44 89 ALA A CA 1
ATOM 657 C C . ALA A 1 89 ? 4.68 -9.82 -9.805 1 85.44 89 ALA A C 1
ATOM 659 O O . ALA A 1 89 ? 3.986 -9.43 -8.859 1 85.44 89 ALA A O 1
ATOM 660 N N . GLY A 1 90 ? 6 -9.508 -9.922 1 81.25 90 GLY A N 1
ATOM 661 C CA . GLY A 1 90 ? 6.641 -8.57 -9.016 1 81.25 90 GLY A CA 1
ATOM 662 C C . GLY A 1 90 ? 7.973 -8.062 -9.531 1 81.25 90 GLY A C 1
ATOM 663 O O . GLY A 1 90 ? 8.547 -8.633 -10.461 1 81.25 90 GLY A O 1
ATOM 664 N N . VAL A 1 91 ? 8.375 -6.973 -9.055 1 78.81 91 VAL A N 1
ATOM 665 C CA . VAL A 1 91 ? 9.672 -6.375 -9.32 1 78.81 91 VAL A CA 1
ATOM 666 C C . VAL A 1 91 ? 10.367 -6.043 -8 1 78.81 91 VAL A C 1
ATOM 668 O O . VAL A 1 91 ? 9.719 -5.691 -7.02 1 78.81 91 VAL A O 1
ATOM 671 N N . ILE A 1 92 ? 11.633 -6.277 -8 1 75.5 92 ILE A N 1
ATOM 672 C CA . ILE A 1 92 ? 12.414 -5.941 -6.82 1 75.5 92 ILE A CA 1
ATOM 673 C C . ILE A 1 92 ? 13.438 -4.863 -7.168 1 75.5 92 ILE A C 1
ATOM 675 O O . ILE A 1 92 ? 14.219 -5.02 -8.109 1 75.5 92 ILE A O 1
ATOM 679 N N . GLN A 1 93 ? 13.344 -3.797 -6.543 1 75.75 93 GLN A N 1
ATOM 680 C CA . GLN A 1 93 ? 14.289 -2.695 -6.668 1 75.75 93 GLN A CA 1
ATOM 681 C C . GLN A 1 93 ? 15.07 -2.488 -5.371 1 75.75 93 GLN A C 1
ATOM 683 O O . GLN A 1 93 ? 14.477 -2.244 -4.32 1 75.75 93 GLN A O 1
ATOM 688 N N . VAL A 1 94 ? 16.375 -2.576 -5.445 1 71.38 94 VAL A N 1
ATOM 689 C CA . VAL A 1 94 ? 17.219 -2.504 -4.262 1 71.38 94 VAL A CA 1
ATOM 690 C C . VAL A 1 94 ? 18.125 -1.271 -4.34 1 71.38 94 VAL A C 1
ATOM 692 O O . VAL A 1 94 ? 18.859 -1.095 -5.309 1 71.38 94 VAL A O 1
ATOM 695 N N . GLY A 1 95 ? 18.016 -0.44 -3.379 1 75.06 95 GLY A N 1
ATOM 696 C CA . GLY A 1 95 ? 18.828 0.766 -3.295 1 75.06 95 GLY A CA 1
ATOM 697 C C . GLY A 1 95 ? 18.375 1.722 -2.213 1 75.06 95 GLY A C 1
ATOM 698 O O . GLY A 1 95 ? 17.297 1.533 -1.626 1 75.06 95 GLY A O 1
ATOM 699 N N . PRO A 1 96 ? 19.234 2.686 -1.892 1 76.06 96 PRO A N 1
ATOM 700 C CA . PRO A 1 96 ? 18.844 3.676 -0.891 1 76.06 96 PRO A CA 1
ATOM 701 C C . PRO A 1 96 ? 17.672 4.551 -1.357 1 76.06 96 PRO A C 1
ATOM 703 O O . PRO A 1 96 ? 17.469 4.727 -2.562 1 76.06 96 PRO A O 1
ATOM 706 N N . TRP A 1 97 ? 16.953 5.109 -0.367 1 81.69 97 TRP A N 1
ATOM 707 C CA . TRP A 1 97 ? 15.75 5.895 -0.657 1 81.69 97 TRP A CA 1
ATOM 708 C C . TRP A 1 97 ? 16.078 7.047 -1.601 1 81.69 97 TRP A C 1
ATOM 710 O O . TRP A 1 97 ? 15.258 7.406 -2.451 1 81.69 97 TRP A O 1
ATOM 720 N N . SER A 1 98 ? 17.312 7.539 -1.515 1 84.5 98 SER A N 1
ATOM 721 C CA . SER A 1 98 ? 17.688 8.75 -2.236 1 84.5 98 SER A CA 1
ATOM 722 C C . SER A 1 98 ? 17.938 8.453 -3.713 1 84.5 98 SER A C 1
ATOM 724 O O . SER A 1 98 ? 18.031 9.375 -4.527 1 84.5 98 SER A O 1
ATOM 726 N N . SER A 1 99 ? 17.969 7.176 -4.027 1 79.75 99 SER A N 1
ATOM 727 C CA . SER A 1 99 ? 18.203 6.785 -5.414 1 79.75 99 SER A CA 1
ATOM 728 C C . SER A 1 99 ? 16.906 6.652 -6.184 1 79.75 99 SER A C 1
ATOM 730 O O . SER A 1 99 ? 16.906 6.531 -7.41 1 79.75 99 SER A O 1
ATOM 732 N N . TRP A 1 100 ? 15.797 6.703 -5.465 1 85.19 100 TRP A N 1
ATOM 733 C CA . TRP A 1 100 ? 14.523 6.375 -6.102 1 85.19 100 TRP A CA 1
ATOM 734 C C . TRP A 1 100 ? 13.805 7.637 -6.559 1 85.19 100 TRP A C 1
ATOM 736 O O . TRP A 1 100 ? 13.805 8.648 -5.855 1 85.19 100 TRP A O 1
ATOM 746 N N . GLU A 1 101 ? 13.344 7.531 -7.727 1 89.19 101 GLU A N 1
ATOM 747 C CA . GLU A 1 101 ? 12.461 8.547 -8.289 1 89.19 101 GLU A CA 1
ATOM 748 C C . GLU A 1 101 ? 11.047 8 -8.469 1 89.19 101 GLU A C 1
ATOM 750 O O . GLU A 1 101 ? 10.781 6.828 -8.188 1 89.19 101 GLU A O 1
ATOM 755 N N . ARG A 1 102 ? 10.188 8.836 -8.93 1 91.75 102 ARG A N 1
ATOM 756 C CA . ARG A 1 102 ? 8.781 8.484 -9.07 1 91.75 102 ARG A CA 1
ATOM 757 C C . ARG A 1 102 ? 8.609 7.27 -9.977 1 91.75 102 ARG A C 1
ATOM 759 O O . ARG A 1 102 ? 7.727 6.441 -9.758 1 91.75 102 ARG A O 1
ATOM 766 N N . GLU A 1 103 ? 9.477 7.137 -10.898 1 90.62 103 GLU A N 1
ATOM 767 C CA . GLU A 1 103 ? 9.352 6.086 -11.906 1 90.62 103 GLU A CA 1
ATOM 768 C C . GLU A 1 103 ? 9.477 4.703 -11.281 1 90.62 103 GLU A C 1
ATOM 770 O O . GLU A 1 103 ? 8.766 3.773 -11.664 1 90.62 103 GLU A O 1
ATOM 775 N N . GLN A 1 104 ? 10.398 4.531 -10.359 1 88.38 104 GLN A N 1
ATOM 776 C CA . GLN A 1 104 ? 10.586 3.236 -9.711 1 88.38 104 GLN A CA 1
ATOM 777 C C . GLN A 1 104 ? 9.406 2.891 -8.805 1 88.38 104 GLN A C 1
ATOM 779 O O . GLN A 1 104 ? 9.016 1.727 -8.711 1 88.38 104 GLN A O 1
ATOM 784 N N . PHE A 1 105 ? 8.875 3.91 -8.156 1 93.75 105 PHE A N 1
ATOM 785 C CA . PHE A 1 105 ? 7.656 3.684 -7.383 1 93.75 105 PHE A CA 1
ATOM 786 C C . PHE A 1 105 ? 6.504 3.281 -8.297 1 93.75 105 PHE A C 1
ATOM 788 O O . PHE A 1 105 ? 5.746 2.363 -7.98 1 93.75 105 PHE A O 1
ATOM 795 N N . ALA A 1 106 ? 6.434 4.023 -9.414 1 95.38 106 ALA A N 1
ATOM 796 C CA . ALA A 1 106 ? 5.371 3.715 -10.367 1 95.38 106 ALA A CA 1
ATOM 797 C C . ALA A 1 106 ? 5.473 2.271 -10.852 1 95.38 106 ALA A C 1
ATOM 799 O O . ALA A 1 106 ? 4.469 1.562 -10.922 1 95.38 106 ALA A O 1
ATOM 800 N N . ASP A 1 107 ? 6.656 1.829 -11.141 1 91.44 107 ASP A N 1
ATOM 801 C CA . ASP A 1 107 ? 6.871 0.461 -11.602 1 91.44 107 ASP A CA 1
ATOM 802 C C . ASP A 1 107 ? 6.422 -0.552 -10.555 1 91.44 107 ASP A C 1
ATOM 804 O O . ASP A 1 107 ? 5.703 -1.502 -10.867 1 91.44 107 ASP A O 1
ATOM 808 N N . ALA A 1 108 ? 6.816 -0.341 -9.352 1 91.62 108 ALA A N 1
ATOM 809 C CA . ALA A 1 108 ? 6.48 -1.244 -8.258 1 91.62 108 ALA A CA 1
ATOM 810 C C . ALA A 1 108 ? 4.98 -1.238 -7.977 1 91.62 108 ALA A C 1
ATOM 812 O O . ALA A 1 108 ? 4.355 -2.297 -7.883 1 91.62 108 ALA A O 1
ATOM 813 N N . ILE A 1 109 ? 4.391 -0.05 -7.902 1 95.69 109 ILE A N 1
ATOM 814 C CA . ILE A 1 109 ? 2.98 0.112 -7.562 1 95.69 109 ILE A CA 1
ATOM 815 C C . ILE A 1 109 ? 2.113 -0.445 -8.688 1 95.69 109 ILE A C 1
ATOM 817 O O . ILE A 1 109 ? 1.128 -1.143 -8.438 1 95.69 109 ILE A O 1
ATOM 821 N N . ASP A 1 110 ? 2.473 -0.152 -9.922 1 96.06 110 ASP A N 1
ATO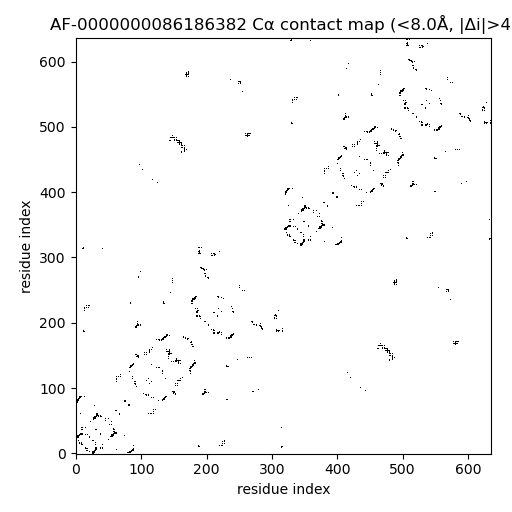M 822 C CA . ASP A 1 110 ? 1.705 -0.631 -11.062 1 96.06 110 ASP A CA 1
ATOM 823 C C . ASP A 1 110 ? 1.711 -2.156 -11.133 1 96.06 110 ASP A C 1
ATOM 825 O O . ASP A 1 110 ? 0.694 -2.773 -11.461 1 96.06 110 ASP A O 1
ATOM 829 N N . THR A 1 111 ? 2.789 -2.754 -10.812 1 92.88 111 THR A N 1
ATOM 830 C CA . THR A 1 111 ? 2.961 -4.191 -10.984 1 92.88 111 THR A CA 1
ATOM 831 C C . THR A 1 111 ? 2.424 -4.949 -9.773 1 92.88 111 THR A C 1
ATOM 833 O O . THR A 1 111 ? 1.707 -5.941 -9.922 1 92.88 111 THR A O 1
ATOM 836 N N . MET A 1 112 ? 2.693 -4.414 -8.578 1 93.25 112 MET A N 1
ATOM 837 C CA . MET A 1 112 ? 2.484 -5.246 -7.398 1 93.25 112 MET A CA 1
ATOM 838 C C . MET A 1 112 ? 1.311 -4.73 -6.57 1 93.25 112 MET A C 1
ATOM 840 O O . MET A 1 112 ? 0.913 -5.363 -5.59 1 93.25 112 MET A O 1
ATOM 844 N N . LEU A 1 113 ? 0.772 -3.617 -6.914 1 94.5 113 LEU A N 1
ATOM 845 C CA . LEU A 1 113 ? -0.448 -3.143 -6.27 1 94.5 113 LEU A CA 1
ATOM 846 C C . LEU A 1 113 ? -1.609 -3.115 -7.258 1 94.5 113 LEU A C 1
ATOM 848 O O . LEU A 1 113 ? -2.6 -3.828 -7.078 1 94.5 113 LEU A O 1
ATOM 852 N N . TRP A 1 114 ? -1.43 -2.383 -8.336 1 96.88 114 TRP A N 1
ATOM 853 C CA . TRP A 1 114 ? -2.484 -2.34 -9.344 1 96.88 114 TRP A CA 1
ATOM 854 C C . TRP A 1 114 ? -2.656 -3.701 -10.008 1 96.88 114 TRP A C 1
ATOM 856 O O . TRP A 1 114 ? -3.775 -4.098 -10.344 1 96.88 114 TRP A O 1
ATOM 866 N N . GLY A 1 115 ? -1.583 -4.422 -10.25 1 96.38 115 GLY A N 1
ATOM 867 C CA . GLY A 1 115 ? -1.67 -5.758 -10.82 1 96.38 115 GLY A CA 1
ATOM 868 C C . GLY A 1 115 ? -2.674 -6.645 -10.109 1 96.38 115 GLY A C 1
ATOM 869 O O . GLY A 1 115 ? -3.65 -7.094 -10.719 1 96.38 115 GLY A O 1
ATOM 870 N N . PRO A 1 116 ? -2.484 -6.84 -8.812 1 95.94 116 PRO A N 1
ATOM 871 C CA . PRO A 1 116 ? -3.439 -7.617 -8.016 1 95.94 116 PRO A CA 1
ATOM 872 C C . PRO A 1 116 ? -4.863 -7.066 -8.102 1 95.94 116 PRO A C 1
ATOM 874 O O . PRO A 1 116 ? -5.82 -7.84 -8.164 1 95.94 116 PRO A O 1
ATOM 877 N N . ILE A 1 117 ? -5.039 -5.766 -8.078 1 96.94 117 ILE A N 1
ATOM 878 C CA . ILE A 1 117 ? -6.363 -5.16 -8.156 1 96.94 117 ILE A CA 1
ATOM 879 C C . ILE A 1 117 ? -7.008 -5.48 -9.5 1 96.94 117 ILE A C 1
ATOM 881 O O . ILE A 1 117 ? -8.156 -5.922 -9.562 1 96.94 117 ILE A O 1
ATOM 885 N N . HIS A 1 118 ? -6.289 -5.277 -10.609 1 97.5 118 HIS A N 1
ATOM 886 C CA . HIS A 1 118 ? -6.773 -5.539 -11.961 1 97.5 118 HIS A CA 1
ATOM 887 C C . HIS A 1 118 ? -7.176 -7 -12.125 1 97.5 118 HIS A C 1
ATOM 889 O O . HIS A 1 118 ? -8.07 -7.316 -12.914 1 97.5 118 HIS A O 1
ATOM 895 N N . PHE A 1 119 ? -6.547 -7.859 -11.383 1 97.38 119 PHE A N 1
ATOM 896 C CA . PHE A 1 119 ? -6.707 -9.297 -11.547 1 97.38 119 PHE A CA 1
ATOM 897 C C . PHE A 1 119 ? -7.793 -9.836 -10.617 1 97.38 119 PHE A C 1
ATOM 899 O O . PHE A 1 119 ? -8.758 -10.453 -11.078 1 97.38 119 PHE A O 1
ATOM 906 N N . ALA A 1 120 ? -7.723 -9.492 -9.359 1 97 120 ALA A N 1
ATOM 907 C CA . ALA A 1 120 ? -8.523 -10.148 -8.336 1 97 120 ALA A CA 1
ATOM 908 C C . ALA A 1 120 ? -9.961 -9.648 -8.352 1 97 120 ALA A C 1
ATOM 910 O O . ALA A 1 120 ? -10.898 -10.414 -8.125 1 97 120 ALA A O 1
ATOM 911 N N . LEU A 1 121 ? -10.141 -8.367 -8.625 1 95.56 121 LEU A N 1
ATOM 912 C CA . LEU A 1 121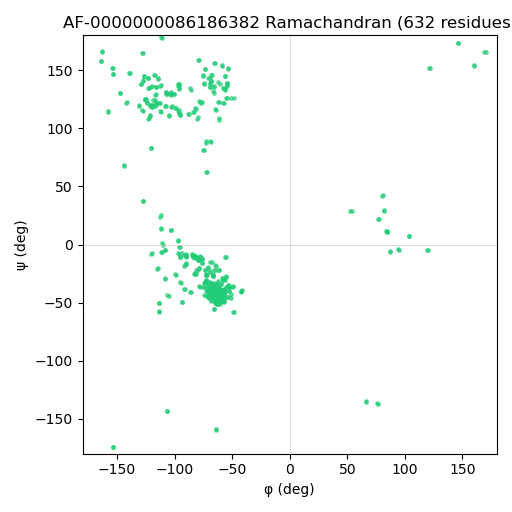 ? -11.484 -7.809 -8.539 1 95.56 121 LEU A CA 1
ATOM 913 C C . LEU A 1 121 ? -12.398 -8.414 -9.602 1 95.56 121 LEU A C 1
ATOM 915 O O . LEU A 1 121 ? -13.438 -8.992 -9.281 1 95.56 121 LEU A O 1
ATOM 919 N N . PRO A 1 122 ? -12.008 -8.32 -10.867 1 96.56 122 PRO A N 1
ATOM 920 C CA . PRO A 1 122 ? -12.891 -8.93 -11.875 1 96.56 122 PRO A CA 1
ATOM 921 C C . PRO A 1 122 ? -13 -10.438 -11.719 1 96.56 122 PRO A C 1
ATOM 923 O O . PRO A 1 122 ? -14.062 -11.016 -11.969 1 96.56 122 PRO A O 1
ATOM 926 N N . LEU A 1 123 ? -11.961 -11.117 -11.336 1 97.62 123 LEU A N 1
ATOM 927 C CA . LEU A 1 123 ? -12.008 -12.562 -11.148 1 97.62 123 LEU A CA 1
ATOM 928 C C . LEU A 1 123 ? -12.938 -12.938 -10 1 97.62 123 LEU A C 1
ATOM 930 O O . LEU A 1 123 ? -13.727 -13.875 -10.117 1 97.62 123 LEU A O 1
ATOM 934 N N . ALA A 1 124 ? -12.828 -12.203 -8.898 1 95.94 124 ALA A N 1
ATOM 935 C CA . ALA A 1 124 ? -13.688 -12.445 -7.742 1 95.94 124 ALA A CA 1
ATOM 936 C C . ALA A 1 124 ? -15.164 -12.289 -8.117 1 95.94 124 ALA A C 1
ATOM 938 O O . ALA A 1 124 ? -16.016 -13.047 -7.648 1 95.94 124 ALA A O 1
ATOM 939 N N . ARG A 1 125 ? -15.438 -11.289 -8.93 1 95.44 125 ARG A N 1
ATOM 940 C CA . ARG A 1 125 ? -16.812 -11.078 -9.359 1 95.44 125 ARG A CA 1
ATOM 941 C C . ARG A 1 125 ? -17.344 -12.289 -10.133 1 95.44 125 ARG A C 1
ATOM 943 O O . ARG A 1 125 ? -18.453 -12.758 -9.891 1 95.44 125 ARG A O 1
ATOM 950 N N . ARG A 1 126 ? -16.562 -12.758 -11.039 1 96.31 126 ARG A N 1
ATOM 951 C CA . ARG A 1 126 ? -16.938 -13.922 -11.836 1 96.31 126 ARG A CA 1
ATOM 952 C C . ARG A 1 126 ? -17.094 -15.156 -10.953 1 96.31 126 ARG A C 1
ATOM 954 O O . ARG A 1 126 ? -18.062 -15.914 -11.109 1 96.31 126 ARG A O 1
ATOM 961 N N . MET A 1 127 ? -16.203 -15.344 -10.031 1 97.06 127 MET A N 1
ATOM 962 C CA . MET A 1 127 ? -16.188 -16.516 -9.156 1 97.06 127 MET A CA 1
ATOM 963 C C . MET A 1 127 ? -17.359 -16.469 -8.18 1 97.06 127 MET A C 1
ATOM 965 O O . MET A 1 127 ? -17.969 -17.5 -7.879 1 97.06 127 MET A O 1
ATOM 9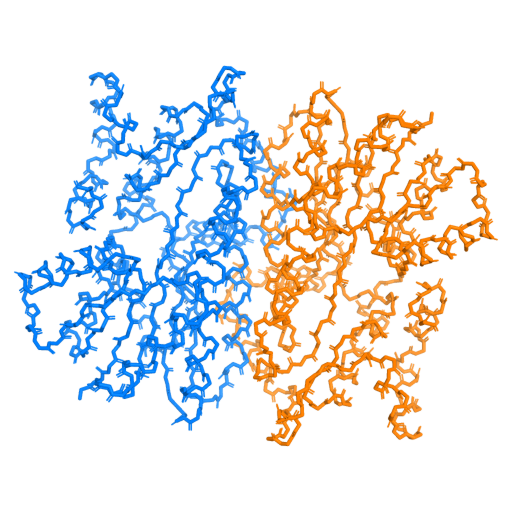69 N N . THR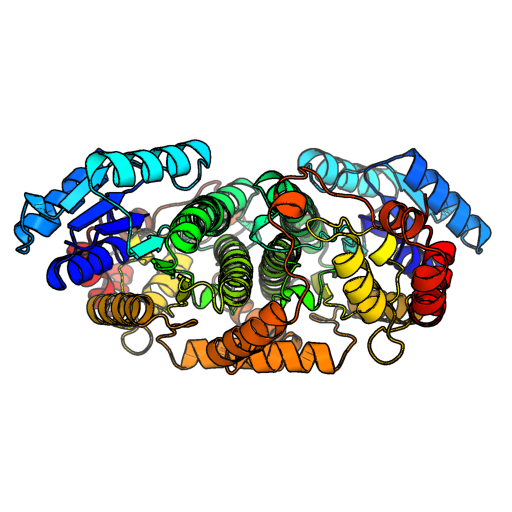 A 1 128 ? -17.609 -15.266 -7.668 1 94.06 128 THR A N 1
ATOM 970 C CA . THR A 1 128 ? -18.703 -15.133 -6.719 1 94.06 128 THR A CA 1
ATOM 971 C C . THR A 1 128 ? -20.047 -15.422 -7.398 1 94.06 128 THR A C 1
ATOM 973 O O . THR A 1 128 ? -20.938 -16 -6.785 1 94.06 128 THR A O 1
ATOM 976 N N . ALA A 1 129 ? -20.109 -15.023 -8.648 1 93.56 129 ALA A N 1
ATOM 977 C CA . ALA A 1 129 ? -21.312 -15.32 -9.414 1 93.56 129 ALA A CA 1
ATOM 978 C C . ALA A 1 129 ? -21.516 -16.828 -9.539 1 93.56 129 ALA A C 1
ATOM 980 O O . ALA A 1 129 ? -22.656 -17.297 -9.57 1 93.56 129 ALA A O 1
ATOM 981 N N . ARG A 1 130 ? -20.484 -17.594 -9.594 1 95.06 130 ARG A N 1
ATOM 982 C CA . ARG A 1 130 ? -20.547 -19.047 -9.695 1 95.06 130 ARG A CA 1
ATOM 983 C C . ARG A 1 130 ? -20.547 -19.703 -8.32 1 95.06 130 ARG A C 1
ATOM 985 O O . ARG A 1 130 ? -20.781 -20.906 -8.195 1 95.06 130 ARG A O 1
ATOM 992 N N . GLY A 1 131 ? -20.125 -18.938 -7.289 1 94.75 131 GLY A N 1
ATOM 993 C CA . GLY A 1 131 ? -20.156 -19.391 -5.906 1 94.75 131 GLY A CA 1
ATOM 994 C C . GLY A 1 131 ? -18.938 -20.219 -5.523 1 94.75 131 GLY A C 1
ATOM 995 O O . GLY A 1 131 ? -18.969 -20.953 -4.531 1 94.75 131 GLY A O 1
ATOM 996 N N . ARG A 1 132 ? -17.938 -20.203 -6.391 1 95.56 132 ARG A N 1
ATOM 997 C CA . ARG A 1 132 ? -16.734 -20.969 -6.09 1 95.56 132 ARG A CA 1
ATOM 998 C C . ARG A 1 132 ? -15.523 -20.359 -6.797 1 95.56 132 ARG A C 1
ATOM 1000 O O . ARG A 1 132 ? -15.633 -19.844 -7.91 1 95.56 132 ARG A O 1
ATOM 1007 N N . GLY A 1 133 ? -14.406 -20.469 -6.133 1 97.19 133 GLY A N 1
ATOM 1008 C CA . GLY A 1 133 ? -13.172 -20 -6.738 1 97.19 133 GLY A CA 1
ATOM 1009 C C . GLY A 1 133 ? -12.078 -19.734 -5.719 1 97.19 133 GLY A C 1
ATOM 1010 O O . GLY A 1 133 ? -12.359 -19.516 -4.539 1 97.19 133 GLY A O 1
ATOM 1011 N N . ARG A 1 134 ? -10.836 -19.828 -6.164 1 97.81 134 ARG A N 1
ATOM 1012 C CA . ARG A 1 134 ? -9.641 -19.594 -5.359 1 97.81 134 ARG A CA 1
ATOM 1013 C C . ARG A 1 134 ? -8.742 -18.547 -6.012 1 97.81 134 ARG A C 1
ATOM 1015 O O . ARG A 1 134 ? -8.422 -18.641 -7.195 1 97.81 134 ARG A O 1
ATOM 1022 N N . ILE A 1 135 ? -8.469 -17.547 -5.23 1 97.5 135 ILE A N 1
ATOM 1023 C CA . ILE A 1 135 ? -7.559 -16.516 -5.711 1 97.5 135 ILE A CA 1
ATOM 1024 C C . ILE A 1 135 ? -6.344 -16.438 -4.793 1 97.5 135 ILE A C 1
ATOM 1026 O O . ILE A 1 135 ? -6.469 -16.531 -3.572 1 97.5 135 ILE A O 1
ATOM 1030 N N . GLY A 1 136 ? -5.184 -16.344 -5.324 1 95.75 136 GLY A N 1
ATOM 1031 C CA . GLY A 1 136 ? -3.963 -16.094 -4.574 1 95.75 136 GLY A CA 1
ATOM 1032 C C . GLY A 1 136 ? -3.211 -14.867 -5.051 1 95.75 136 GLY A C 1
ATOM 1033 O O . GLY A 1 136 ? -3.125 -14.617 -6.254 1 95.75 136 GLY A O 1
ATOM 1034 N N . ILE A 1 137 ? -2.791 -14.094 -4.145 1 92.81 137 ILE A N 1
ATOM 1035 C CA . ILE A 1 137 ? -1.93 -12.953 -4.426 1 92.81 137 ILE A CA 1
ATOM 1036 C C . ILE A 1 137 ? -0.607 -13.109 -3.676 1 92.81 137 ILE A C 1
ATOM 1038 O O . ILE A 1 137 ? -0.589 -13.188 -2.445 1 92.81 137 ILE A O 1
ATOM 1042 N N . VAL A 1 138 ? 0.483 -13.188 -4.426 1 85.38 138 VAL A N 1
ATOM 1043 C CA . VAL A 1 138 ? 1.806 -13.312 -3.82 1 85.38 138 VAL A CA 1
ATOM 1044 C C . VAL A 1 138 ? 2.377 -11.93 -3.535 1 85.38 138 VAL A C 1
ATOM 1046 O O . VAL A 1 138 ? 2.58 -11.133 -4.457 1 85.38 138 VAL A O 1
ATOM 1049 N N . SER A 1 139 ? 2.504 -11.641 -2.285 1 72.44 139 SER A N 1
ATOM 1050 C CA . SER A 1 139 ? 3.135 -10.414 -1.807 1 72.44 139 SER A CA 1
ATOM 1051 C C . SER A 1 139 ? 4.516 -10.695 -1.221 1 72.44 139 SER A C 1
ATOM 1053 O O . SER A 1 139 ? 5.336 -11.367 -1.849 1 72.44 139 SER A O 1
ATOM 1055 N N . SER A 1 140 ? 5.047 -10.203 -0.31 1 58.47 140 SER A N 1
ATOM 1056 C CA . SER A 1 140 ? 6.336 -10.453 0.323 1 58.47 140 SER A CA 1
ATOM 1057 C C . SER A 1 140 ? 6.324 -10.039 1.79 1 58.47 140 SER A C 1
ATOM 1059 O O . SER A 1 140 ? 5.457 -9.273 2.217 1 58.47 140 SER A O 1
ATOM 1061 N N . VAL A 1 141 ? 7.195 -10.781 2.521 1 43.97 141 VAL A N 1
ATOM 1062 C CA . VAL A 1 141 ? 7.441 -10.352 3.895 1 43.97 141 VAL A CA 1
ATOM 1063 C C . VAL A 1 141 ? 7.859 -8.875 3.908 1 43.97 141 VAL A C 1
ATOM 1065 O O . VAL A 1 141 ? 7.629 -8.172 4.895 1 43.97 141 VAL A O 1
ATOM 1068 N N . GLY A 1 142 ? 8.602 -8.508 2.844 1 40.5 142 GLY A N 1
ATOM 1069 C CA . GLY A 1 142 ? 8.961 -7.105 2.703 1 40.5 142 GLY A CA 1
ATOM 1070 C C . GLY A 1 142 ? 7.754 -6.184 2.695 1 40.5 142 GLY A C 1
ATOM 1071 O O . GLY A 1 142 ? 7.895 -4.969 2.854 1 40.5 142 GLY A O 1
ATOM 1072 N N . GLY A 1 143 ? 6.512 -6.688 2.588 1 37.09 143 GLY A N 1
ATOM 1073 C CA . GLY A 1 143 ? 5.262 -5.953 2.703 1 37.09 143 GLY A CA 1
ATOM 1074 C C . GLY A 1 143 ? 4.801 -5.785 4.137 1 37.09 143 GLY A C 1
ATOM 1075 O O . GLY A 1 143 ? 3.873 -5.02 4.41 1 37.09 143 GLY A O 1
ATOM 1076 N N . LEU A 1 144 ? 5.512 -6.484 4.988 1 41.06 144 LEU A N 1
ATOM 1077 C CA . LEU A 1 144 ? 5.145 -6.383 6.395 1 41.06 144 LEU A CA 1
ATOM 1078 C C . LEU A 1 144 ? 6.18 -5.582 7.172 1 41.06 144 LEU A C 1
ATOM 1080 O O . LEU A 1 144 ? 5.859 -4.977 8.203 1 41.06 144 LEU A O 1
ATOM 1084 N N . VAL A 1 145 ? 7.469 -5.656 6.664 1 43.66 145 VAL A N 1
ATOM 1085 C CA . VAL A 1 145 ? 8.539 -4.836 7.219 1 43.66 145 VAL A CA 1
ATOM 1086 C C . VAL A 1 145 ? 9.242 -4.074 6.098 1 43.66 145 VAL A C 1
ATOM 1088 O O . VAL A 1 145 ? 9.703 -4.672 5.125 1 43.66 145 VAL A O 1
ATOM 1091 N N . SER A 1 146 ? 9.109 -2.842 6.164 1 48 146 SER A N 1
ATOM 1092 C CA . SER A 1 146 ? 9.805 -2.033 5.168 1 48 146 SER A CA 1
ATOM 1093 C C . SER A 1 146 ? 11.32 -2.096 5.363 1 48 146 SER A C 1
ATOM 1095 O O . SER A 1 146 ? 11.875 -1.338 6.16 1 48 146 SER A O 1
ATOM 1097 N N . ALA A 1 147 ? 11.859 -3.094 4.711 1 54.47 147 ALA A N 1
ATOM 1098 C CA . ALA A 1 147 ? 13.312 -3.223 4.809 1 54.47 147 ALA A CA 1
ATOM 1099 C C . ALA A 1 147 ? 14.016 -2.043 4.145 1 54.47 147 ALA A C 1
ATOM 1101 O O . ALA A 1 147 ? 13.578 -1.568 3.092 1 54.47 147 ALA A O 1
ATOM 1102 N N . PRO A 1 148 ? 14.992 -1.608 4.891 1 63.16 148 PRO A N 1
ATOM 1103 C CA . PRO A 1 148 ? 15.773 -0.533 4.273 1 63.16 148 PRO A CA 1
ATOM 1104 C C . PRO A 1 148 ? 16.312 -0.916 2.898 1 63.16 148 PRO A C 1
ATOM 1106 O O . PRO A 1 148 ? 16.688 -2.07 2.682 1 63.16 148 PRO A O 1
ATOM 1109 N N . HIS A 1 149 ? 16.234 -0.023 1.955 1 70.88 149 HIS A N 1
ATOM 1110 C CA . HIS A 1 149 ? 16.766 -0.138 0.602 1 70.88 149 HIS A CA 1
ATOM 1111 C C . HIS A 1 149 ? 15.805 -0.885 -0.309 1 70.88 149 HIS A C 1
ATOM 1113 O O . HIS A 1 149 ? 16.188 -1.359 -1.379 1 70.88 149 HIS A O 1
ATOM 1119 N N . LEU A 1 150 ? 14.625 -1.098 0.139 1 77 150 LEU A N 1
ATOM 1120 C CA . LEU A 1 150 ? 13.57 -1.704 -0.667 1 77 150 LEU A CA 1
ATOM 1121 C C . LEU A 1 150 ? 12.312 -0.85 -0.646 1 77 150 LEU A C 1
ATOM 1123 O O . LEU A 1 150 ? 11.195 -1.379 -0.652 1 77 150 LEU A O 1
ATOM 1127 N N . LEU A 1 151 ? 12.5 0.405 -0.651 1 85.38 151 LEU A N 1
ATOM 1128 C CA . LEU A 1 151 ? 11.414 1.333 -0.35 1 85.38 151 LEU A CA 1
ATOM 1129 C C . LEU A 1 151 ? 10.297 1.22 -1.385 1 85.38 151 LEU A C 1
ATOM 1131 O O . LEU A 1 151 ? 9.133 1.053 -1.027 1 85.38 151 LEU A O 1
ATOM 1135 N N . PRO A 1 152 ? 10.594 1.298 -2.758 1 88.38 152 PRO A N 1
ATOM 1136 C CA . PRO A 1 152 ? 9.492 1.158 -3.713 1 88.38 152 PRO A CA 1
ATOM 1137 C C . PRO A 1 152 ? 8.797 -0.2 -3.621 1 88.38 152 PRO A C 1
ATOM 1139 O O . PRO A 1 152 ? 7.566 -0.276 -3.688 1 88.38 152 PRO A O 1
ATOM 1142 N N . TYR A 1 153 ? 9.555 -1.21 -3.404 1 83.62 153 TYR A N 1
ATOM 1143 C CA . TYR A 1 153 ? 9.055 -2.576 -3.295 1 83.62 153 TYR A CA 1
ATOM 1144 C C . TYR A 1 153 ? 8.141 -2.725 -2.086 1 83.62 153 TYR A C 1
ATOM 1146 O O . TYR A 1 153 ? 6.996 -3.178 -2.217 1 83.62 153 TYR A O 1
ATOM 1154 N N . SER A 1 154 ? 8.633 -2.275 -0.974 1 81.38 154 SER A N 1
ATOM 1155 C CA . SER A 1 154 ? 7.875 -2.383 0.27 1 81.38 154 SER A CA 1
ATOM 1156 C C . SER A 1 154 ? 6.574 -1.594 0.193 1 81.38 154 SER A C 1
ATOM 1158 O O . SER A 1 154 ? 5.531 -2.062 0.653 1 81.38 154 SER A O 1
ATOM 1160 N N . THR A 1 155 ? 6.645 -0.442 -0.365 1 88.94 155 THR A N 1
ATOM 1161 C CA . THR A 1 155 ? 5.465 0.408 -0.511 1 88.94 155 THR A CA 1
ATOM 1162 C C . THR A 1 155 ? 4.363 -0.32 -1.275 1 88.94 155 THR A C 1
ATOM 1164 O O . THR A 1 155 ? 3.225 -0.394 -0.812 1 88.94 155 THR A O 1
ATOM 1167 N N . ALA A 1 156 ? 4.711 -0.894 -2.379 1 90.25 156 ALA A N 1
ATOM 1168 C CA . ALA A 1 156 ? 3.744 -1.588 -3.225 1 90.25 156 ALA A CA 1
ATOM 1169 C C . ALA A 1 156 ? 3.205 -2.838 -2.533 1 90.25 156 ALA A C 1
ATOM 1171 O O . ALA A 1 156 ? 2.004 -3.111 -2.58 1 90.25 156 ALA A O 1
ATOM 1172 N N . LYS A 1 157 ? 4.051 -3.525 -1.918 1 84.81 157 LYS A N 1
ATOM 1173 C CA . LYS A 1 157 ? 3.66 -4.785 -1.295 1 84.81 157 LYS A CA 1
ATOM 1174 C C . LYS A 1 157 ? 2.762 -4.547 -0.086 1 84.81 157 LYS A C 1
ATOM 1176 O O . LYS A 1 157 ? 1.854 -5.336 0.184 1 84.81 157 LYS A O 1
ATOM 1181 N N . PHE A 1 158 ? 3.021 -3.486 0.644 1 82.69 158 PHE A N 1
ATOM 1182 C CA . PHE A 1 158 ? 2.113 -3.123 1.724 1 82.69 158 PHE A CA 1
ATOM 1183 C C . PHE A 1 158 ? 0.711 -2.861 1.186 1 82.69 158 PHE A C 1
ATOM 1185 O O . PHE A 1 158 ? -0.274 -3.352 1.742 1 82.69 158 PHE A O 1
ATOM 1192 N N . GLY A 1 159 ? 0.69 -2.107 0.136 1 87.81 159 GLY A N 1
ATOM 1193 C CA . GLY A 1 159 ? -0.601 -1.869 -0.491 1 87.81 159 GLY A CA 1
ATOM 1194 C C . GLY A 1 159 ? -1.295 -3.145 -0.93 1 87.81 159 GLY A C 1
ATOM 1195 O O . GLY A 1 159 ? -2.5 -3.305 -0.719 1 87.81 159 GLY A O 1
ATOM 1196 N N . ALA A 1 160 ? -0.534 -4.031 -1.478 1 89.25 160 ALA A N 1
ATOM 1197 C CA . ALA A 1 160 ? -1.074 -5.305 -1.945 1 89.25 160 ALA A CA 1
ATOM 1198 C C . ALA A 1 160 ? -1.629 -6.125 -0.785 1 89.25 160 ALA A C 1
ATOM 1200 O O . ALA A 1 160 ? -2.666 -6.777 -0.917 1 89.25 160 ALA A O 1
ATOM 1201 N N . ILE A 1 161 ? -0.935 -6.125 0.309 1 82.56 161 ILE A N 1
ATOM 1202 C CA . ILE A 1 161 ? -1.385 -6.848 1.493 1 82.56 161 ILE A CA 1
ATOM 1203 C C . ILE A 1 161 ? -2.711 -6.27 1.979 1 82.56 161 ILE A C 1
ATOM 1205 O O . ILE A 1 161 ? -3.652 -7.012 2.266 1 82.56 161 ILE A O 1
ATOM 1209 N N . GLY A 1 162 ? -2.744 -4.953 2.062 1 82.69 162 GLY A N 1
ATOM 1210 C CA . GLY A 1 162 ? -3.986 -4.312 2.461 1 82.69 162 GLY A CA 1
ATOM 1211 C C . GLY A 1 162 ? -5.152 -4.656 1.555 1 82.69 162 GLY A C 1
ATOM 1212 O O . GLY A 1 162 ? -6.25 -4.953 2.031 1 82.69 162 GLY A O 1
ATOM 1213 N N . PHE A 1 163 ? -4.941 -4.656 0.273 1 89.69 163 PHE A N 1
ATOM 1214 C CA . PHE A 1 163 ? -5.961 -5.004 -0.708 1 89.69 163 PHE A CA 1
ATOM 1215 C C . PHE A 1 163 ? -6.375 -6.465 -0.564 1 89.69 163 PHE A C 1
ATOM 1217 O O . PHE A 1 163 ? -7.562 -6.773 -0.478 1 89.69 163 PHE A O 1
ATOM 1224 N N . SER A 1 164 ? -5.375 -7.324 -0.523 1 88 164 SER A N 1
ATOM 1225 C CA . SER A 1 164 ? -5.609 -8.766 -0.49 1 88 164 SER A CA 1
ATOM 1226 C C . SER A 1 164 ? -6.383 -9.172 0.76 1 88 164 SER A C 1
ATOM 1228 O O . SER A 1 164 ? -7.395 -9.867 0.67 1 88 164 SER A O 1
ATOM 1230 N N . GLN A 1 165 ? -5.945 -8.703 1.902 1 79.75 165 GLN A N 1
ATOM 1231 C CA . GLN A 1 165 ? -6.602 -9.062 3.156 1 79.75 165 GLN A CA 1
ATOM 1232 C C . GLN A 1 165 ? -8.008 -8.469 3.225 1 79.75 165 GLN A C 1
ATOM 1234 O O . GLN A 1 165 ? -8.938 -9.117 3.711 1 79.75 165 GLN A O 1
ATOM 1239 N N . GLY A 1 166 ? -8.117 -7.242 2.793 1 81.38 166 GLY A N 1
ATOM 1240 C CA . GLY A 1 166 ? -9.43 -6.625 2.766 1 81.38 166 GLY A CA 1
ATOM 1241 C C . GLY A 1 166 ? -10.422 -7.363 1.885 1 81.38 166 GLY A C 1
ATOM 1242 O O . GLY A 1 166 ? -11.555 -7.625 2.299 1 81.38 166 GLY A O 1
ATOM 1243 N N . LEU A 1 167 ? -10.023 -7.664 0.711 1 87.56 167 LEU A N 1
ATOM 1244 C CA . LEU A 1 167 ? -10.906 -8.375 -0.203 1 87.56 167 LEU A CA 1
ATOM 1245 C C . LEU A 1 167 ? -11.211 -9.773 0.319 1 87.56 167 LEU A C 1
ATOM 1247 O O . LEU A 1 167 ? -12.344 -10.25 0.214 1 87.56 167 LEU A O 1
ATOM 1251 N N . ALA A 1 168 ? -10.203 -10.492 0.871 1 85.38 168 ALA A N 1
ATOM 1252 C CA . ALA A 1 168 ? -10.398 -11.82 1.442 1 85.38 168 ALA A CA 1
ATOM 1253 C C . ALA A 1 168 ? -11.492 -11.805 2.506 1 85.38 168 ALA A C 1
ATOM 1255 O O . ALA A 1 168 ? -12.359 -12.68 2.531 1 85.38 168 ALA A O 1
ATOM 1256 N N . SER A 1 169 ? -11.406 -10.812 3.346 1 77.81 169 SER A N 1
ATOM 1257 C CA . SER A 1 169 ? -12.398 -10.695 4.41 1 77.81 169 SER A CA 1
ATOM 1258 C C . SER A 1 169 ? -13.797 -10.516 3.842 1 77.81 169 SER A C 1
ATOM 1260 O O . SER A 1 169 ? -14.758 -11.094 4.355 1 77.81 169 SER A O 1
ATOM 1262 N N . GLU A 1 170 ? -13.961 -9.773 2.84 1 79.62 170 GLU A N 1
ATOM 1263 C CA . GLU A 1 170 ? -15.273 -9.461 2.289 1 79.62 170 GLU A CA 1
ATOM 1264 C C . GLU A 1 170 ? -15.805 -10.609 1.443 1 79.62 170 GLU A C 1
ATOM 1266 O O . GLU A 1 170 ? -17.016 -10.695 1.184 1 79.62 170 GLU A O 1
ATOM 1271 N N . LEU A 1 171 ? -14.898 -11.469 0.996 1 85.94 171 LEU A N 1
ATOM 1272 C CA . LEU A 1 171 ? -15.305 -12.609 0.188 1 85.94 171 LEU A CA 1
ATOM 1273 C C . LEU A 1 171 ? -15.789 -13.758 1.07 1 85.94 171 LEU A C 1
ATOM 1275 O O . LEU A 1 171 ? -16.328 -14.742 0.571 1 85.94 171 LEU A O 1
ATOM 1279 N N . ALA A 1 172 ? -15.555 -13.57 2.336 1 79.38 172 ALA A N 1
ATOM 1280 C CA . ALA A 1 172 ? -15.969 -14.625 3.258 1 79.38 172 ALA A CA 1
ATOM 1281 C C . ALA A 1 172 ? -17.453 -14.953 3.082 1 79.38 172 ALA A C 1
ATOM 1283 O O . ALA A 1 172 ? -18.297 -14.055 3.082 1 79.38 172 ALA A O 1
ATOM 1284 N N . GLY A 1 173 ? -17.75 -16.266 2.859 1 78.94 173 GLY A N 1
ATOM 1285 C CA . GLY A 1 173 ? -19.125 -16.719 2.748 1 78.94 173 GLY A CA 1
ATOM 1286 C C . GLY A 1 173 ? -19.625 -16.766 1.315 1 78.94 173 GLY A C 1
ATOM 1287 O O . GLY A 1 173 ? -20.734 -17.219 1.057 1 78.94 173 GLY A O 1
ATOM 1288 N N . THR A 1 174 ? -18.891 -16.359 0.333 1 87.31 174 THR A N 1
ATOM 1289 C CA . THR A 1 174 ? -19.328 -16.312 -1.06 1 87.31 174 THR A CA 1
ATOM 1290 C C . THR A 1 174 ? -18.922 -17.594 -1.787 1 87.31 174 THR A C 1
ATOM 1292 O O . THR A 1 174 ? -19.328 -17.812 -2.934 1 87.31 174 THR A O 1
ATOM 1295 N N . GLY A 1 175 ? -18.109 -18.453 -1.079 1 91.75 175 GLY A N 1
ATOM 1296 C CA . GLY A 1 175 ? -17.547 -19.625 -1.738 1 91.75 175 GLY A CA 1
ATOM 1297 C C . GLY A 1 175 ? -16.234 -19.344 -2.447 1 91.75 175 GLY A C 1
ATOM 1298 O O . GLY A 1 175 ? -15.594 -20.25 -2.98 1 91.75 175 GLY A O 1
ATOM 1299 N N . VAL A 1 176 ? -15.867 -18.047 -2.469 1 94.12 176 VAL A N 1
ATOM 1300 C CA . VAL A 1 176 ? -14.609 -17.609 -3.061 1 94.12 176 VAL A CA 1
ATOM 1301 C C . VAL A 1 176 ? -13.633 -17.203 -1.958 1 94.12 176 VAL A C 1
ATOM 1303 O O . VAL A 1 176 ? -14.008 -16.547 -0.986 1 94.12 176 VAL A O 1
ATOM 1306 N N . THR A 1 177 ? -12.383 -17.734 -2.061 1 92.56 177 THR A N 1
ATOM 1307 C CA . THR A 1 177 ? -11.367 -17.344 -1.083 1 92.56 177 THR A CA 1
ATOM 1308 C C . THR A 1 177 ? -10.203 -16.625 -1.761 1 92.56 177 THR A C 1
ATOM 1310 O O . THR A 1 177 ? -9.938 -16.859 -2.943 1 92.56 177 THR A O 1
ATOM 1313 N N . LEU A 1 178 ? -9.672 -15.703 -1.048 1 92.5 178 LEU A N 1
ATOM 1314 C CA . LEU A 1 178 ? -8.445 -15.023 -1.467 1 92.5 178 LEU A CA 1
ATOM 1315 C C . LEU A 1 178 ? -7.336 -15.234 -0.447 1 92.5 178 LEU A C 1
ATOM 1317 O O . LEU A 1 178 ? -7.508 -14.938 0.739 1 92.5 178 LEU A O 1
ATOM 1321 N N . THR A 1 179 ? -6.262 -15.828 -0.927 1 89.69 179 THR A N 1
ATOM 1322 C CA . THR A 1 179 ? -5.105 -16.125 -0.088 1 89.69 179 THR A CA 1
ATOM 1323 C C . THR A 1 179 ? -4.012 -15.078 -0.286 1 89.69 179 THR A C 1
ATOM 1325 O O . THR A 1 179 ? -3.551 -14.859 -1.408 1 89.69 179 THR A O 1
ATOM 1328 N N . THR A 1 180 ? -3.701 -14.375 0.787 1 86.5 180 THR A N 1
ATOM 1329 C CA . THR A 1 180 ? -2.527 -13.508 0.788 1 86.5 180 THR A CA 1
ATOM 1330 C C . THR A 1 180 ? -1.262 -14.312 1.075 1 86.5 180 THR A C 1
ATOM 1332 O O . THR A 1 180 ? -1.148 -14.945 2.125 1 86.5 180 THR A O 1
ATOM 1335 N N . VAL A 1 181 ? -0.384 -14.312 0.112 1 83.31 181 VAL A N 1
ATOM 1336 C CA . VAL A 1 181 ? 0.873 -15.039 0.273 1 83.31 181 VAL A CA 1
ATOM 1337 C C . VAL A 1 181 ? 2 -14.055 0.581 1 83.31 181 VAL A C 1
ATOM 1339 O O . VAL A 1 181 ? 2.232 -13.109 -0.177 1 83.31 181 VAL A O 1
ATOM 1342 N N . ALA A 1 182 ? 2.578 -14.164 1.641 1 70.88 182 ALA A N 1
ATOM 1343 C CA . ALA A 1 182 ? 3.691 -13.312 2.043 1 70.88 182 ALA A CA 1
ATOM 1344 C C . ALA A 1 182 ? 4.949 -14.141 2.307 1 70.88 182 ALA A C 1
ATOM 1346 O O . ALA A 1 182 ? 5.266 -14.445 3.459 1 70.88 182 ALA A O 1
ATOM 1347 N N . PRO A 1 183 ? 5.574 -14.375 1.162 1 60.88 183 PRO A N 1
ATOM 1348 C CA . PRO A 1 183 ? 6.773 -15.188 1.364 1 60.88 183 PRO A CA 1
ATOM 1349 C C . PRO A 1 183 ? 7.922 -14.406 1.988 1 60.88 183 PRO A C 1
ATOM 1351 O O . PRO A 1 183 ? 7.969 -13.172 1.874 1 60.88 183 PRO A O 1
ATOM 1354 N N . GLY A 1 184 ? 8.602 -14.984 2.902 1 55.97 184 GLY A N 1
ATOM 1355 C CA . GLY A 1 184 ? 9.891 -14.438 3.279 1 55.97 184 GLY A CA 1
ATOM 1356 C C . GLY A 1 184 ? 10.906 -14.477 2.154 1 55.97 184 GLY A C 1
ATOM 1357 O O . GLY A 1 184 ? 10.547 -14.445 0.979 1 55.97 184 GLY A O 1
ATOM 1358 N N . LEU A 1 185 ? 12.188 -14.406 2.459 1 48.84 185 LEU A N 1
ATOM 1359 C CA . LEU A 1 185 ? 13.273 -14.516 1.499 1 48.84 185 LEU A CA 1
ATOM 1360 C C . LEU A 1 185 ? 13.266 -15.875 0.811 1 48.84 185 LEU A C 1
ATOM 1362 O O . LEU A 1 185 ? 13.078 -16.906 1.463 1 48.84 185 LEU A O 1
ATOM 1366 N N . MET A 1 186 ? 12.898 -15.758 -0.405 1 49.81 186 MET A N 1
ATOM 1367 C CA . MET A 1 186 ? 12.867 -17 -1.162 1 49.81 186 MET A CA 1
ATOM 1368 C C . MET A 1 186 ? 14.062 -17.109 -2.098 1 49.81 186 MET A C 1
ATOM 1370 O O . MET A 1 186 ? 14.5 -16.109 -2.668 1 49.81 186 MET A O 1
ATOM 1374 N N . ARG A 1 187 ? 14.656 -18.156 -1.993 1 42.94 187 ARG A N 1
ATOM 1375 C CA . ARG A 1 187 ? 15.758 -18.422 -2.914 1 42.94 187 ARG A CA 1
ATOM 1376 C C . ARG A 1 187 ? 15.242 -18.719 -4.316 1 42.94 187 ARG A C 1
ATOM 1378 O O . ARG A 1 187 ? 15.273 -19.875 -4.758 1 42.94 187 ARG A O 1
ATOM 1385 N N . VAL A 1 188 ? 14.578 -17.766 -4.922 1 46.38 188 VAL A N 1
ATOM 1386 C CA . VAL A 1 188 ? 14.008 -18 -6.246 1 46.38 188 VAL A CA 1
ATOM 1387 C C . VAL A 1 188 ? 14.875 -17.328 -7.305 1 46.38 188 VAL A C 1
ATOM 1389 O O . VAL A 1 188 ? 14.555 -17.359 -8.5 1 46.38 188 VAL A O 1
ATOM 1392 N N . GLY A 1 189 ? 16.031 -16.922 -6.867 1 45.06 189 GLY A N 1
ATOM 1393 C CA . GLY A 1 189 ? 16.938 -16.25 -7.777 1 45.06 189 GLY A CA 1
ATOM 1394 C C . GLY A 1 189 ? 16.562 -14.805 -8.047 1 45.06 189 GLY A C 1
ATOM 1395 O O . GLY A 1 189 ? 16.922 -14.242 -9.078 1 45.06 189 GLY A O 1
ATOM 1396 N N . SER A 1 190 ? 15.766 -14.211 -7.098 1 53.56 190 SER A N 1
ATOM 1397 C CA . SER A 1 190 ? 15.234 -12.859 -7.293 1 53.56 190 SER A CA 1
ATOM 1398 C C . SER A 1 190 ? 16.359 -11.828 -7.34 1 53.56 190 SER A C 1
ATOM 1400 O O . SER A 1 190 ? 16.188 -10.742 -7.895 1 53.56 190 SER A O 1
ATOM 1402 N N . HIS A 1 191 ? 17.422 -12.297 -6.859 1 47.81 191 HIS A N 1
ATOM 1403 C CA . HIS A 1 191 ? 18.531 -11.352 -6.836 1 47.81 191 HIS A CA 1
ATOM 1404 C C . HIS A 1 191 ? 19.031 -11.055 -8.242 1 47.81 191 HIS A C 1
ATOM 1406 O O . HIS A 1 191 ? 19.578 -9.977 -8.5 1 47.81 191 HIS A O 1
ATOM 1412 N N . LEU A 1 192 ? 18.734 -12 -9.062 1 45.59 192 LEU A N 1
ATOM 1413 C CA . LEU A 1 192 ? 19.203 -11.766 -10.43 1 45.59 192 LEU A CA 1
ATOM 1414 C C . LEU A 1 192 ? 18.203 -10.883 -11.188 1 45.59 192 LEU A C 1
ATOM 1416 O O . LEU A 1 192 ? 18.594 -10.148 -12.102 1 45.59 192 LEU A O 1
ATOM 1420 N N . ALA A 1 193 ? 17.047 -10.93 -10.773 1 51.66 193 ALA A N 1
ATOM 1421 C CA . ALA A 1 193 ? 16.016 -10.188 -11.477 1 51.66 193 ALA A CA 1
ATOM 1422 C C . ALA A 1 193 ? 15.75 -8.836 -10.812 1 51.66 193 ALA A C 1
ATOM 1424 O O . ALA A 1 193 ? 15.156 -7.945 -11.414 1 51.66 193 ALA A O 1
ATOM 1425 N N . ALA A 1 194 ? 16.406 -8.719 -9.672 1 61.75 194 ALA A N 1
ATOM 1426 C CA . ALA A 1 194 ? 16.219 -7.461 -8.953 1 61.75 194 ALA A CA 1
ATOM 1427 C C . ALA A 1 194 ? 16.969 -6.32 -9.641 1 61.75 194 ALA A C 1
ATOM 1429 O O . ALA A 1 194 ? 17.906 -6.555 -10.398 1 61.75 194 ALA A O 1
ATOM 1430 N N . GLU A 1 195 ? 16.5 -5.133 -9.516 1 65.19 195 GLU A N 1
ATOM 1431 C CA . GLU A 1 195 ? 17.156 -3.922 -10 1 65.19 195 GLU A CA 1
ATOM 1432 C C . GLU A 1 195 ? 17.859 -3.186 -8.867 1 65.19 195 GLU A C 1
ATOM 1434 O O . GLU A 1 195 ? 17.297 -3.025 -7.777 1 65.19 195 GLU A O 1
ATOM 1439 N N . PHE A 1 196 ? 19.125 -2.859 -9.094 1 63.59 196 PHE A N 1
ATOM 1440 C CA . PHE A 1 196 ? 19.953 -2.266 -8.039 1 63.59 196 PHE A CA 1
ATOM 1441 C C . PHE A 1 196 ? 20.297 -0.818 -8.375 1 63.59 196 PHE A C 1
ATOM 1443 O O . PHE A 1 196 ? 20.562 -0.491 -9.531 1 63.59 196 PHE A O 1
ATOM 1450 N N . ALA A 1 197 ? 20.234 0.069 -7.477 1 64.19 197 ALA A N 1
ATOM 1451 C CA . ALA A 1 197 ? 20.641 1.469 -7.574 1 64.19 197 ALA A CA 1
ATOM 1452 C C . ALA A 1 197 ? 21.578 1.849 -6.438 1 64.19 197 ALA A C 1
ATOM 1454 O O . ALA A 1 197 ? 21.719 1.107 -5.461 1 64.19 197 ALA A O 1
ATOM 1455 N N . GLY A 1 198 ? 22.328 3 -6.492 1 63.56 198 GLY A N 1
ATOM 1456 C CA . GLY A 1 198 ? 23.344 3.385 -5.523 1 63.56 198 GLY A CA 1
ATOM 1457 C C . GLY A 1 198 ? 24.641 2.619 -5.684 1 63.56 198 GLY A C 1
ATOM 1458 O O . GLY A 1 198 ? 25.188 2.541 -6.785 1 63.56 198 GLY A O 1
ATOM 1459 N N . ASP A 1 199 ? 25.156 2.223 -4.477 1 55.25 199 ASP A N 1
ATOM 1460 C CA . ASP A 1 199 ? 26.297 1.319 -4.562 1 55.25 199 ASP A CA 1
ATOM 1461 C C . ASP A 1 199 ? 25.859 -0.085 -4.973 1 55.25 199 ASP A C 1
ATOM 1463 O O . ASP A 1 199 ? 25.672 -0.955 -4.117 1 55.25 199 ASP A O 1
ATOM 1467 N N . ARG A 1 200 ? 25.703 -0.154 -6.191 1 59.62 200 ARG A N 1
ATOM 1468 C CA . ARG A 1 200 ? 25.078 -1.33 -6.793 1 59.62 200 ARG A CA 1
ATOM 1469 C C . ARG A 1 200 ? 25.781 -2.609 -6.336 1 59.62 200 ARG A C 1
ATOM 1471 O O . ARG A 1 200 ? 25.125 -3.619 -6.074 1 59.62 200 ARG A O 1
ATOM 1478 N N . ASP A 1 201 ? 27.062 -2.566 -6.246 1 55.56 201 ASP A N 1
ATOM 1479 C CA . ASP A 1 201 ? 27.812 -3.75 -5.828 1 55.56 201 ASP A CA 1
ATOM 1480 C C . ASP A 1 201 ? 27.484 -4.129 -4.387 1 55.56 201 ASP A C 1
ATOM 1482 O O . ASP A 1 201 ? 27.234 -5.301 -4.086 1 55.56 201 ASP A O 1
ATOM 1486 N N . ALA A 1 202 ? 27.5 -3.133 -3.576 1 56.41 202 ALA A N 1
ATOM 1487 C CA . ALA A 1 202 ? 27.219 -3.385 -2.164 1 56.41 202 ALA A CA 1
ATOM 1488 C C . ALA A 1 202 ? 25.766 -3.789 -1.948 1 56.41 202 ALA A C 1
ATOM 1490 O O . ALA A 1 202 ? 25.469 -4.66 -1.127 1 56.41 202 ALA A O 1
ATOM 1491 N N . GLU A 1 203 ? 24.938 -3.158 -2.727 1 57.16 203 GLU A N 1
ATOM 1492 C CA . GLU A 1 203 ? 23.516 -3.496 -2.643 1 57.16 203 GLU A CA 1
ATOM 1493 C C . GLU A 1 203 ? 23.266 -4.934 -3.086 1 57.16 203 GLU A C 1
ATOM 1495 O O . GLU A 1 203 ? 22.484 -5.652 -2.461 1 57.16 203 GLU A O 1
ATOM 1500 N N . TYR A 1 204 ? 23.844 -5.285 -4.148 1 55.62 204 TYR A N 1
ATOM 1501 C CA . TYR A 1 204 ? 23.703 -6.645 -4.66 1 55.62 204 TYR A CA 1
ATOM 1502 C C . TYR A 1 204 ? 24.219 -7.66 -3.65 1 55.62 204 TYR A C 1
ATOM 1504 O O . TYR A 1 204 ? 23.594 -8.703 -3.438 1 55.62 204 TYR A O 1
ATOM 1512 N N . ALA A 1 205 ? 25.328 -7.285 -3.033 1 52.88 205 ALA A N 1
ATOM 1513 C CA . ALA A 1 205 ? 25.969 -8.227 -2.117 1 52.88 205 ALA A CA 1
ATOM 1514 C C . ALA A 1 205 ? 25.047 -8.547 -0.936 1 52.88 205 ALA A C 1
ATOM 1516 O O . ALA A 1 205 ? 24.844 -9.719 -0.6 1 52.88 205 ALA A O 1
ATOM 1517 N N . TRP A 1 206 ? 24.594 -7.52 -0.357 1 55.03 206 TRP A N 1
ATOM 1518 C CA . TRP A 1 206 ? 23.766 -7.793 0.821 1 55.03 206 TRP A CA 1
ATOM 1519 C C . TRP A 1 206 ? 22.453 -8.453 0.428 1 55.03 206 TRP A C 1
ATOM 1521 O O . TRP A 1 206 ? 21.969 -9.359 1.122 1 55.03 206 TRP A O 1
ATOM 1531 N N . PHE A 1 207 ? 21.922 -8.062 -0.642 1 59.75 207 PHE A N 1
ATOM 1532 C CA . PHE A 1 207 ? 20.641 -8.609 -1.095 1 59.75 207 PHE A CA 1
ATOM 1533 C C . PHE A 1 207 ? 20.797 -10.07 -1.514 1 59.75 207 PHE A C 1
ATOM 1535 O O . PHE A 1 207 ? 19.984 -10.914 -1.147 1 59.75 207 PHE A O 1
ATOM 1542 N N . ALA A 1 208 ? 21.812 -10.273 -2.307 1 53.59 208 ALA A N 1
ATOM 1543 C CA . ALA A 1 208 ? 22.078 -11.633 -2.768 1 53.59 208 ALA A CA 1
ATOM 1544 C C . ALA A 1 208 ? 22.375 -12.562 -1.591 1 53.59 208 ALA A C 1
ATOM 1546 O O . ALA A 1 208 ? 21.938 -13.711 -1.582 1 53.59 208 ALA A O 1
ATOM 1547 N N . ALA A 1 209 ? 23.094 -11.984 -0.619 1 51.91 209 ALA A N 1
ATOM 1548 C CA . ALA A 1 209 ? 23.422 -12.773 0.569 1 51.91 209 ALA A CA 1
ATOM 1549 C C . ALA A 1 209 ? 22.156 -13.109 1.357 1 51.91 209 ALA A C 1
ATOM 1551 O O . ALA A 1 209 ? 22 -14.242 1.833 1 51.91 209 ALA A O 1
ATOM 1552 N N . GLY A 1 210 ? 21.344 -12.117 1.514 1 56.47 210 GLY A N 1
ATOM 1553 C CA . GLY A 1 210 ? 20.094 -12.344 2.242 1 56.47 210 GLY A CA 1
ATOM 1554 C C . GLY A 1 210 ? 19.141 -13.266 1.518 1 56.47 210 GLY A C 1
ATOM 1555 O O . GLY A 1 210 ? 18.516 -14.133 2.135 1 56.47 210 GLY A O 1
ATOM 1556 N N . ALA A 1 211 ? 19.141 -13.07 0.254 1 54.12 211 ALA A N 1
ATOM 1557 C CA . ALA A 1 211 ? 18.203 -13.82 -0.574 1 54.12 211 ALA A CA 1
ATOM 1558 C C . ALA A 1 211 ? 18.625 -15.281 -0.712 1 54.12 211 ALA A C 1
ATOM 1560 O O . ALA A 1 211 ? 17.812 -16.141 -1.044 1 54.12 211 ALA A O 1
ATOM 1561 N N . SER A 1 212 ? 19.938 -15.508 -0.476 1 49.25 212 SER A N 1
ATOM 1562 C CA . SER A 1 212 ? 20.484 -16.844 -0.713 1 49.25 212 SER A CA 1
ATOM 1563 C C . SER A 1 212 ? 20.812 -17.547 0.6 1 49.25 212 SER A C 1
ATOM 1565 O O . SER A 1 212 ? 21.203 -18.719 0.601 1 49.25 212 SER A O 1
ATOM 1567 N N . ALA A 1 213 ? 20.641 -16.781 1.683 1 48.59 213 ALA A N 1
ATOM 1568 C CA . ALA A 1 213 ? 21.031 -17.391 2.943 1 48.59 213 ALA A CA 1
ATOM 1569 C C . ALA A 1 213 ? 20.172 -18.609 3.266 1 48.59 213 ALA A C 1
ATOM 1571 O O . ALA A 1 213 ? 18.938 -18.516 3.262 1 48.59 213 ALA A O 1
ATOM 1572 N N . PRO A 1 214 ? 20.75 -19.828 3.322 1 47.28 214 PRO A N 1
ATOM 1573 C CA . PRO A 1 214 ? 20.031 -21.078 3.512 1 47.28 214 PRO A CA 1
ATOM 1574 C C . PRO A 1 214 ? 19.047 -21.031 4.676 1 47.28 214 PRO A C 1
ATOM 1576 O O . PRO A 1 214 ? 18 -21.688 4.637 1 47.28 214 PRO A O 1
ATOM 1579 N N . LEU A 1 215 ? 19.422 -20.328 5.762 1 44.94 215 LEU A N 1
ATOM 1580 C CA . LEU A 1 215 ? 18.594 -20.312 6.965 1 44.94 215 LEU A CA 1
ATOM 1581 C C . LEU A 1 215 ? 17.422 -19.359 6.809 1 44.94 215 LEU A C 1
ATOM 1583 O O . LEU A 1 215 ? 16.453 -19.438 7.555 1 44.94 215 LEU A O 1
ATOM 1587 N N . LEU A 1 216 ? 17.594 -18.594 5.723 1 49.75 216 LEU A N 1
ATOM 1588 C CA . LEU A 1 216 ? 16.594 -17.531 5.664 1 49.75 216 LEU A CA 1
ATOM 1589 C C . LEU A 1 216 ? 15.672 -17.719 4.465 1 49.75 216 LEU A C 1
ATOM 1591 O O . LEU A 1 216 ? 14.516 -17.297 4.488 1 49.75 216 LEU A O 1
ATOM 1595 N N . ALA A 1 217 ? 16.266 -18.547 3.512 1 55.66 217 ALA A N 1
ATOM 1596 C CA . ALA A 1 217 ? 15.5 -18.594 2.275 1 55.66 217 ALA A CA 1
ATOM 1597 C C . ALA A 1 217 ? 14.906 -19.984 2.059 1 55.66 217 ALA A C 1
ATOM 1599 O O . ALA A 1 217 ? 15.609 -20.984 2.166 1 55.66 217 ALA A O 1
ATOM 1600 N N . ILE A 1 218 ? 13.578 -20.141 2.076 1 60.72 218 ILE A N 1
ATOM 1601 C CA . ILE A 1 218 ?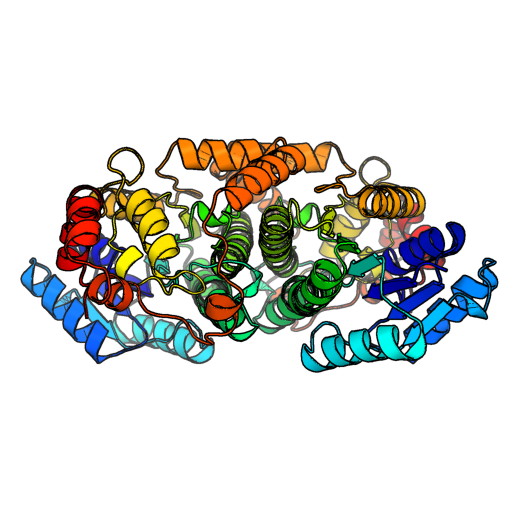 12.875 -21.391 1.759 1 60.72 218 ILE A CA 1
ATOM 1602 C C . ILE A 1 218 ? 13.156 -21.781 0.313 1 60.72 218 ILE A C 1
ATOM 1604 O O . ILE A 1 218 ? 13.297 -20.922 -0.56 1 60.72 218 ILE A O 1
ATOM 1608 N N . ASP A 1 219 ? 13.359 -23.141 0.16 1 68.06 219 ASP A N 1
ATOM 1609 C CA . ASP A 1 219 ? 13.516 -23.672 -1.191 1 68.06 219 ASP A CA 1
ATOM 1610 C C . ASP A 1 219 ? 12.344 -23.266 -2.08 1 68.06 219 ASP A C 1
ATOM 1612 O O . ASP A 1 219 ? 11.195 -23.266 -1.633 1 68.06 219 ASP A O 1
ATOM 1616 N N . ALA A 1 220 ? 12.648 -22.922 -3.275 1 72.62 220 ALA A N 1
ATOM 1617 C CA . ALA A 1 220 ? 11.672 -22.359 -4.207 1 72.62 220 ALA A CA 1
ATOM 1618 C C . ALA A 1 220 ? 10.562 -23.359 -4.496 1 72.62 220 ALA A C 1
ATOM 1620 O O . ALA A 1 220 ? 9.391 -22.984 -4.582 1 72.62 220 ALA A O 1
ATOM 1621 N N . ASP A 1 221 ? 10.891 -24.688 -4.586 1 79.69 221 ASP A N 1
ATOM 1622 C CA . ASP A 1 221 ? 9.898 -25.719 -4.863 1 79.69 221 ASP A CA 1
ATOM 1623 C C . ASP A 1 221 ? 8.945 -25.891 -3.684 1 79.69 221 ASP A C 1
ATOM 1625 O O . ASP A 1 221 ? 7.734 -26.031 -3.871 1 79.69 221 ASP A O 1
ATOM 1629 N N . THR A 1 222 ? 9.539 -25.891 -2.543 1 79.56 222 THR A N 1
ATOM 1630 C CA . THR A 1 222 ? 8.734 -26 -1.332 1 79.56 222 THR A CA 1
ATOM 1631 C C . THR A 1 222 ? 7.816 -24.797 -1.177 1 79.56 222 THR A C 1
ATOM 1633 O O . THR A 1 222 ? 6.648 -24.938 -0.807 1 79.56 222 THR A O 1
ATOM 1636 N N . ALA A 1 223 ? 8.375 -23.641 -1.505 1 80.69 223 ALA A N 1
ATOM 1637 C CA . ALA A 1 223 ? 7.578 -22.422 -1.434 1 80.69 223 ALA A CA 1
ATOM 1638 C C . ALA A 1 223 ? 6.395 -22.484 -2.396 1 80.69 223 ALA A C 1
ATOM 1640 O O . ALA A 1 223 ? 5.262 -22.188 -2.014 1 80.69 223 ALA A O 1
ATOM 1641 N N . ALA A 1 224 ? 6.68 -22.922 -3.588 1 87.56 224 ALA A N 1
ATOM 1642 C CA . ALA A 1 224 ? 5.629 -23.016 -4.602 1 87.56 224 ALA A CA 1
ATOM 1643 C C . ALA A 1 224 ? 4.543 -24 -4.184 1 87.56 224 ALA A C 1
ATOM 1645 O O . ALA A 1 224 ? 3.352 -23.734 -4.344 1 87.56 224 ALA A O 1
ATOM 1646 N N . ARG A 1 225 ? 4.945 -25.172 -3.65 1 90.5 225 ARG A N 1
ATOM 1647 C CA . ARG A 1 225 ? 3.994 -26.172 -3.189 1 90.5 225 ARG A CA 1
ATOM 1648 C C . ARG A 1 225 ? 3.111 -25.625 -2.074 1 90.5 225 ARG A C 1
ATOM 1650 O O . ARG A 1 225 ? 1.894 -25.828 -2.088 1 90.5 225 ARG A O 1
ATOM 1657 N N . ARG A 1 226 ? 3.705 -24.953 -1.195 1 85.56 226 ARG A N 1
ATOM 1658 C CA . ARG A 1 226 ? 2.971 -24.391 -0.062 1 85.56 226 ARG A CA 1
ATOM 1659 C C . ARG A 1 226 ? 1.99 -23.328 -0.518 1 85.56 226 ARG A C 1
ATOM 1661 O O . ARG A 1 226 ? 0.883 -23.219 0.014 1 85.56 226 ARG A O 1
ATOM 1668 N N . ILE A 1 227 ? 2.451 -22.547 -1.396 1 89.31 227 ILE A N 1
ATOM 1669 C CA . ILE A 1 227 ? 1.597 -21.484 -1.925 1 89.31 227 ILE A CA 1
ATOM 1670 C C . ILE A 1 227 ? 0.369 -22.094 -2.594 1 89.31 227 ILE A C 1
ATOM 1672 O O . ILE A 1 227 ? -0.766 -21.75 -2.262 1 89.31 227 ILE A O 1
ATOM 1676 N N . VAL A 1 228 ? 0.59 -23.062 -3.504 1 94.94 228 VAL A N 1
ATOM 1677 C CA . VAL A 1 228 ? -0.508 -23.672 -4.246 1 94.94 228 VAL A CA 1
ATOM 1678 C C . VAL A 1 228 ? -1.425 -24.422 -3.289 1 94.94 228 VAL A C 1
ATOM 1680 O O . VAL A 1 228 ? -2.65 -24.328 -3.393 1 94.94 228 VAL A O 1
ATOM 1683 N N . ASP A 1 229 ? -0.843 -25.125 -2.316 1 93.56 229 ASP A N 1
ATOM 1684 C CA . ASP A 1 229 ? -1.631 -25.812 -1.297 1 93.56 229 ASP A CA 1
ATOM 1685 C C . ASP A 1 229 ? -2.521 -24.828 -0.539 1 93.56 229 ASP A C 1
ATOM 1687 O O . ASP A 1 229 ? -3.709 -25.094 -0.337 1 93.56 229 ASP A O 1
ATOM 1691 N N . GLY A 1 230 ? -1.915 -23.766 -0.137 1 90.81 230 GLY A N 1
ATOM 1692 C CA . GLY A 1 230 ? -2.645 -22.766 0.623 1 90.81 230 GLY A CA 1
ATOM 1693 C C . GLY A 1 230 ? -3.793 -22.156 -0.153 1 90.81 230 GLY A C 1
ATOM 1694 O O . GLY A 1 230 ? -4.891 -21.984 0.384 1 90.81 230 GLY A O 1
ATOM 1695 N N . VAL A 1 231 ? -3.566 -21.859 -1.351 1 93.5 231 VAL A N 1
ATOM 1696 C CA . VAL A 1 231 ? -4.59 -21.25 -2.193 1 93.5 231 VAL A CA 1
ATOM 1697 C C . VAL A 1 231 ? -5.707 -22.266 -2.457 1 93.5 231 VAL A C 1
ATOM 1699 O O . VAL A 1 231 ? -6.891 -21.938 -2.34 1 93.5 231 VAL A O 1
ATOM 1702 N N . GLU A 1 232 ? -5.383 -23.547 -2.768 1 95.38 232 GLU A N 1
ATOM 1703 C CA . GLU A 1 232 ? -6.359 -24.594 -3.025 1 95.38 232 GLU A CA 1
ATOM 1704 C C . GLU A 1 232 ? -7.254 -24.828 -1.811 1 95.38 232 GLU A C 1
ATOM 1706 O O . GLU A 1 232 ? -8.453 -25.062 -1.953 1 95.38 232 GLU A O 1
ATOM 1711 N N . ARG A 1 233 ? -6.617 -24.766 -0.664 1 92.38 233 ARG A N 1
ATOM 1712 C CA . ARG A 1 233 ? -7.348 -25.047 0.57 1 92.38 233 ARG A CA 1
ATOM 1713 C C . ARG A 1 233 ? -8.164 -23.828 1.002 1 92.38 233 ARG A C 1
ATOM 1715 O O . ARG A 1 233 ? -8.961 -23.922 1.942 1 92.38 233 ARG A O 1
ATOM 1722 N N . GLY A 1 234 ? -7.879 -22.719 0.395 1 91.19 234 GLY A N 1
ATOM 1723 C CA . GLY A 1 234 ? -8.633 -21.516 0.701 1 91.19 234 GLY A CA 1
ATOM 1724 C C . GLY A 1 234 ? -8.141 -20.812 1.95 1 91.19 234 GLY A C 1
ATOM 1725 O O . GLY A 1 234 ? -8.93 -20.188 2.672 1 91.19 234 GLY A O 1
ATOM 1726 N N . ARG A 1 235 ? -6.852 -20.984 2.201 1 83.94 235 ARG A N 1
ATOM 1727 C CA . ARG A 1 235 ? -6.289 -20.25 3.336 1 83.94 235 ARG A CA 1
ATOM 1728 C C . ARG A 1 235 ? -6.266 -18.75 3.072 1 83.94 235 ARG A C 1
ATOM 1730 O O . ARG A 1 235 ? -6.078 -18.328 1.934 1 83.94 235 ARG A O 1
ATOM 1737 N N . THR A 1 236 ? -6.48 -18.016 4.184 1 78.25 236 THR A N 1
ATOM 1738 C CA . THR A 1 236 ? -6.496 -16.578 3.994 1 78.25 236 THR A CA 1
ATOM 1739 C C . THR A 1 236 ? -5.074 -16.016 3.967 1 78.25 236 THR A C 1
ATOM 1741 O O . THR A 1 236 ? -4.836 -14.938 3.42 1 78.25 236 THR A O 1
ATOM 1744 N N . PHE A 1 237 ? -4.156 -16.75 4.605 1 78.19 237 PHE A N 1
ATOM 1745 C CA . PHE A 1 237 ? -2.787 -16.25 4.707 1 78.19 237 PHE A CA 1
ATOM 1746 C C . PHE A 1 237 ? -1.793 -17.406 4.688 1 78.19 237 PHE A C 1
ATOM 1748 O O . PHE A 1 237 ? -2.014 -18.438 5.336 1 78.19 237 PHE A O 1
ATOM 1755 N N . VAL A 1 238 ? -0.789 -17.312 3.846 1 74.25 238 VAL A N 1
ATOM 1756 C CA . VAL A 1 238 ? 0.315 -18.266 3.791 1 74.25 238 VAL A CA 1
ATOM 1757 C C . VAL A 1 238 ? 1.637 -17.547 4.039 1 74.25 238 VAL A C 1
ATOM 1759 O O . VAL A 1 238 ? 1.936 -16.531 3.385 1 74.25 238 VAL A O 1
ATOM 1762 N N . THR A 1 239 ? 2.365 -17.906 5.082 1 67.06 239 THR A N 1
ATOM 1763 C CA . THR A 1 239 ? 3.676 -17.328 5.355 1 67.06 239 THR A CA 1
ATOM 1764 C C . THR A 1 239 ? 4.727 -18.422 5.523 1 67.06 239 THR A C 1
ATOM 1766 O O . THR A 1 239 ? 4.398 -19.562 5.844 1 67.06 239 THR A O 1
ATOM 1769 N N . PHE A 1 240 ? 5.992 -18.25 5.109 1 59.84 240 PHE A N 1
ATOM 1770 C CA . PHE A 1 240 ? 6.98 -19.312 5.121 1 59.84 240 PHE A CA 1
ATOM 1771 C C . PHE A 1 240 ? 7.969 -19.141 6.266 1 59.84 240 PHE A C 1
ATOM 1773 O O . PHE A 1 240 ? 8.594 -20.094 6.715 1 59.84 240 PHE A O 1
ATOM 1780 N N . THR A 1 241 ? 8.469 -17.875 6.484 1 54.78 241 THR A N 1
ATOM 1781 C CA . THR A 1 241 ? 9.586 -17.812 7.41 1 54.78 241 THR A CA 1
ATOM 1782 C C . THR A 1 241 ? 9.156 -17.203 8.742 1 54.78 241 THR A C 1
ATOM 1784 O O . THR A 1 241 ? 8.57 -16.125 8.773 1 54.78 241 THR A O 1
ATOM 1787 N N . PRO A 1 242 ? 9.328 -18.078 9.766 1 50.03 242 PRO A N 1
ATOM 1788 C CA . PRO A 1 242 ? 9.023 -17.609 11.125 1 50.03 242 PRO A CA 1
ATOM 1789 C C . PRO A 1 242 ? 9.531 -16.203 11.391 1 50.03 242 PRO A C 1
ATOM 1791 O O . PRO A 1 242 ? 8.875 -15.422 12.086 1 50.03 242 PRO A O 1
ATOM 1794 N N . LEU A 1 243 ? 10.719 -15.977 10.875 1 46.88 243 LEU A N 1
ATOM 1795 C CA . LEU A 1 243 ? 11.281 -14.664 11.18 1 46.88 243 LEU A CA 1
ATOM 1796 C C . LEU A 1 243 ? 10.453 -13.555 10.547 1 46.88 243 LEU A C 1
ATOM 1798 O O . LEU A 1 243 ? 10.289 -12.484 11.133 1 46.88 243 LEU A O 1
ATOM 1802 N N . ALA A 1 244 ? 9.945 -13.914 9.383 1 48.53 244 ALA A N 1
ATOM 1803 C CA . ALA A 1 244 ? 9.086 -12.922 8.742 1 48.53 244 ALA A CA 1
ATOM 1804 C C . ALA A 1 244 ? 7.824 -12.68 9.562 1 48.53 244 ALA A C 1
ATOM 1806 O O . ALA A 1 244 ? 7.367 -11.539 9.688 1 48.53 244 ALA A O 1
ATOM 1807 N N . GLN A 1 245 ? 7.375 -13.711 10.125 1 51.06 245 GLN A N 1
ATOM 1808 C CA . GLN A 1 245 ? 6.215 -13.586 11 1 51.06 245 GLN A CA 1
ATOM 1809 C C . GLN A 1 245 ? 6.555 -12.789 12.258 1 51.06 245 GLN A C 1
ATOM 1811 O O . GLN A 1 245 ? 5.742 -11.992 12.727 1 51.06 245 GLN A O 1
ATOM 1816 N N . LEU A 1 246 ? 7.734 -13.039 12.68 1 48.75 246 LEU A N 1
ATOM 1817 C CA . LEU A 1 246 ? 8.156 -12.297 13.859 1 48.75 246 LEU A CA 1
ATOM 1818 C C . LEU A 1 246 ? 8.273 -10.805 13.547 1 48.75 246 LEU A C 1
ATOM 1820 O O . LEU A 1 246 ? 7.871 -9.969 14.352 1 48.75 246 LEU A O 1
ATOM 1824 N N . GLY A 1 247 ? 8.922 -10.508 12.422 1 50.91 247 GLY A N 1
ATOM 1825 C CA . GLY A 1 247 ? 9.047 -9.117 12.039 1 50.91 247 GLY A CA 1
ATOM 1826 C C . GLY A 1 247 ? 7.711 -8.414 11.867 1 50.91 247 GLY A C 1
ATOM 1827 O O . GLY A 1 247 ? 7.527 -7.293 12.336 1 50.91 247 GLY A O 1
ATOM 1828 N N . ALA A 1 248 ? 6.824 -9.148 11.312 1 52.69 248 ALA A N 1
ATOM 1829 C CA . ALA A 1 248 ? 5.484 -8.609 11.125 1 52.69 248 ALA A CA 1
ATOM 1830 C C . ALA A 1 248 ? 4.77 -8.43 12.461 1 52.69 248 ALA A C 1
ATOM 1832 O O . ALA A 1 248 ? 4.055 -7.441 12.664 1 52.69 248 ALA A O 1
ATOM 1833 N N . ARG A 1 249 ? 5.105 -9.391 13.344 1 50.38 249 ARG A N 1
ATOM 1834 C CA . ARG A 1 249 ? 4.496 -9.344 14.672 1 50.38 249 ARG A CA 1
ATOM 1835 C C . ARG A 1 249 ? 5.062 -8.195 15.492 1 50.38 249 ARG A C 1
ATOM 1837 O O . ARG A 1 249 ? 4.328 -7.523 16.219 1 50.38 249 ARG A O 1
ATOM 1844 N N . VAL A 1 250 ? 6.27 -8.047 15.273 1 49.78 250 VAL A N 1
ATOM 1845 C CA . VAL A 1 250 ? 6.934 -6.992 16.047 1 49.78 250 VAL A CA 1
ATOM 1846 C C . VAL A 1 250 ? 6.488 -5.625 15.523 1 49.78 250 VAL A C 1
ATOM 1848 O O . VAL A 1 250 ? 6.242 -4.711 16.312 1 49.78 250 VAL A O 1
ATOM 1851 N N . ASN A 1 251 ? 6.367 -5.508 14.195 1 51.84 251 ASN A N 1
ATOM 1852 C CA . ASN A 1 251 ? 5.922 -4.242 13.625 1 51.84 251 ASN A CA 1
ATOM 1853 C C . ASN A 1 251 ? 4.492 -3.912 14.047 1 51.84 251 ASN A C 1
ATOM 1855 O O . ASN A 1 251 ? 4.156 -2.746 14.258 1 51.84 251 ASN A O 1
ATOM 1859 N N . GLY A 1 252 ? 3.697 -4.887 14.141 1 53.56 252 GLY A N 1
ATOM 1860 C CA . GLY A 1 252 ? 2.336 -4.699 14.617 1 53.56 252 GLY A CA 1
ATOM 1861 C C . GLY A 1 252 ? 2.266 -4.293 16.078 1 53.56 252 GLY A C 1
ATOM 1862 O O . GLY A 1 252 ? 1.36 -3.561 16.484 1 53.56 252 GLY A O 1
ATOM 1863 N N . LEU A 1 253 ? 3.379 -4.754 16.828 1 46.5 253 LEU A N 1
ATOM 1864 C CA . LEU A 1 253 ? 3.369 -4.52 18.281 1 46.5 253 LEU A CA 1
ATOM 1865 C C . LEU A 1 253 ? 4.031 -3.188 18.609 1 46.5 253 LEU A C 1
ATOM 1867 O O . LEU A 1 253 ? 3.629 -2.516 19.562 1 46.5 253 LEU A O 1
ATOM 1871 N N . ALA A 1 254 ? 5.027 -2.918 17.922 1 50.38 254 ALA A N 1
ATOM 1872 C CA . ALA A 1 254 ? 5.801 -1.724 18.25 1 50.38 254 ALA A CA 1
ATOM 1873 C C . ALA A 1 254 ? 6.332 -1.047 17 1 50.38 254 ALA A C 1
ATOM 1875 O O . ALA A 1 254 ? 7.539 -1.048 16.75 1 50.38 254 ALA A O 1
ATOM 1876 N N . PRO A 1 255 ? 5.367 -0.51 16.266 1 54.97 255 PRO A N 1
ATOM 1877 C CA . PRO A 1 255 ? 5.805 0.062 14.992 1 54.97 255 PRO A CA 1
ATOM 1878 C C . PRO A 1 255 ? 6.906 1.108 15.164 1 54.97 255 PRO A C 1
ATOM 1880 O O . PRO A 1 255 ? 7.812 1.197 14.328 1 54.97 255 PRO A O 1
ATOM 1883 N N . GLY A 1 256 ? 6.836 1.898 16.203 1 50.69 256 GLY A N 1
ATOM 1884 C CA . GLY A 1 256 ? 7.898 2.859 16.453 1 50.69 256 GLY A CA 1
ATOM 1885 C C . GLY A 1 256 ? 9.258 2.211 16.656 1 50.69 256 GLY A C 1
ATOM 1886 O O . GLY A 1 256 ? 10.25 2.646 16.078 1 50.69 256 GLY A O 1
ATOM 1887 N N . LEU A 1 257 ? 9.227 1.089 17.5 1 48.41 257 LEU A N 1
ATOM 1888 C CA . LEU A 1 257 ? 10.477 0.382 17.766 1 48.41 257 LEU A CA 1
ATOM 1889 C C . LEU A 1 257 ? 11 -0.276 16.5 1 48.41 257 LEU A C 1
ATOM 1891 O O . LEU A 1 257 ? 12.203 -0.254 16.234 1 48.41 257 LEU A O 1
ATOM 1895 N N . THR A 1 258 ? 10.07 -0.78 15.766 1 51.91 258 THR A N 1
ATOM 1896 C CA . THR A 1 258 ? 10.469 -1.436 14.523 1 51.91 258 THR A CA 1
ATOM 1897 C C . THR A 1 258 ? 11.109 -0.435 13.562 1 51.91 258 THR A C 1
ATOM 1899 O O . THR A 1 258 ? 12.148 -0.714 12.969 1 51.91 258 THR A O 1
ATOM 1902 N N . THR A 1 259 ? 10.531 0.674 13.5 1 51.38 259 THR A N 1
ATOM 1903 C CA . THR A 1 259 ? 11.07 1.709 12.625 1 51.38 259 THR A CA 1
ATOM 1904 C C . THR A 1 259 ? 12.453 2.148 13.094 1 51.38 259 THR A C 1
ATOM 1906 O O . THR A 1 259 ? 13.352 2.359 12.281 1 51.38 259 THR A O 1
ATOM 1909 N N . ARG A 1 260 ? 12.562 2.238 14.32 1 50.97 260 ARG A N 1
ATOM 1910 C CA . ARG A 1 260 ? 13.852 2.656 14.867 1 50.97 260 ARG A CA 1
ATOM 1911 C C . ARG A 1 260 ? 14.922 1.604 14.609 1 50.97 260 ARG A C 1
ATOM 1913 O O . ARG A 1 260 ? 16.047 1.937 14.242 1 50.97 260 ARG A O 1
ATOM 1920 N N . VAL A 1 261 ? 14.539 0.323 14.859 1 49.44 261 VAL A N 1
ATOM 1921 C CA . VAL A 1 261 ? 15.484 -0.768 14.656 1 49.44 261 VAL A CA 1
ATOM 1922 C C . VAL A 1 261 ? 15.875 -0.841 13.18 1 49.44 261 VAL A C 1
ATOM 1924 O O . VAL A 1 261 ? 17.062 -0.995 12.859 1 49.44 261 VAL A O 1
ATOM 1927 N N . LEU A 1 262 ? 14.898 -0.651 12.406 1 51.69 262 LEU A N 1
ATOM 1928 C CA . LEU A 1 262 ? 15.188 -0.681 10.977 1 51.69 262 LEU A CA 1
ATOM 1929 C C . LEU A 1 262 ? 16.016 0.53 10.562 1 51.69 262 LEU A C 1
ATOM 1931 O O . LEU A 1 262 ? 16.781 0.464 9.594 1 51.69 262 LEU A O 1
ATOM 1935 N N . GLY A 1 263 ? 15.789 1.601 11.227 1 49.72 263 GLY A N 1
ATOM 1936 C CA . GLY A 1 263 ? 16.656 2.752 11.023 1 49.72 263 GLY A CA 1
ATOM 1937 C C . GLY A 1 263 ? 18.109 2.453 11.289 1 49.72 263 GLY A C 1
ATOM 1938 O O . GLY A 1 263 ? 18.984 2.912 10.555 1 49.72 263 GLY A O 1
ATOM 1939 N N . VAL A 1 264 ? 18.312 1.668 12.352 1 44.28 264 VAL A N 1
ATOM 1940 C CA . VAL A 1 264 ? 19.688 1.275 12.672 1 44.28 264 VAL A CA 1
ATOM 1941 C C . VAL A 1 264 ? 20.234 0.375 11.57 1 44.28 264 VAL A C 1
ATOM 1943 O O . VAL A 1 264 ? 21.391 0.518 11.156 1 44.28 264 VAL A O 1
ATOM 1946 N N . VAL A 1 265 ? 19.422 -0.512 11.094 1 47.91 265 VAL A N 1
ATOM 1947 C CA . VAL A 1 265 ? 19.828 -1.415 10.023 1 47.91 265 VAL A CA 1
ATOM 1948 C C . VAL A 1 265 ? 20.156 -0.613 8.766 1 47.91 265 VAL A C 1
ATOM 1950 O O . VAL A 1 265 ? 21.109 -0.918 8.055 1 47.91 265 VAL A O 1
ATOM 1953 N N . ALA A 1 266 ? 19.344 0.385 8.516 1 47.78 266 ALA A N 1
ATOM 1954 C CA . ALA A 1 266 ? 19.547 1.228 7.336 1 47.78 266 ALA A CA 1
ATOM 1955 C C . ALA A 1 266 ? 20.906 1.9 7.379 1 47.78 266 ALA A C 1
ATOM 1957 O O . ALA A 1 266 ? 21.562 2.076 6.34 1 47.78 266 ALA A O 1
ATOM 1958 N N . ARG A 1 267 ? 21.281 2.189 8.562 1 48.91 267 ARG A N 1
ATOM 1959 C CA . ARG A 1 267 ? 22.562 2.865 8.734 1 48.91 267 ARG A CA 1
ATOM 1960 C C . ARG A 1 267 ? 23.734 1.919 8.445 1 48.91 267 ARG A C 1
ATOM 1962 O O . ARG A 1 267 ? 24.844 2.363 8.156 1 48.91 267 ARG A O 1
ATOM 1969 N N . LEU A 1 268 ? 23.359 0.633 8.523 1 43.19 268 LEU A N 1
ATOM 1970 C CA . LEU A 1 268 ? 24.391 -0.371 8.312 1 43.19 268 LEU A CA 1
ATOM 1971 C C . LEU A 1 268 ? 24.484 -0.753 6.836 1 43.19 268 LEU A C 1
ATOM 1973 O O . LEU A 1 268 ? 25.422 -1.428 6.422 1 43.19 268 LEU A O 1
ATOM 1977 N N . LEU A 1 269 ? 23.453 -0.381 6.172 1 44.81 269 LEU A N 1
ATOM 1978 C CA . LEU A 1 269 ? 23.422 -0.729 4.758 1 44.81 269 LEU A CA 1
ATOM 1979 C C . LEU A 1 269 ? 24.281 0.235 3.941 1 44.81 269 LEU A C 1
ATOM 1981 O O . LEU A 1 269 ? 24.609 1.328 4.41 1 44.81 269 LEU A O 1
ATOM 1985 N N . PRO A 1 270 ? 24.703 -0.164 2.758 1 43.28 270 PRO A N 1
ATOM 1986 C CA . PRO A 1 270 ? 25.641 0.635 1.985 1 43.28 270 PRO A CA 1
ATOM 1987 C C . PRO A 1 270 ? 25.141 2.051 1.712 1 43.28 270 PRO A C 1
ATOM 1989 O O . PRO A 1 270 ? 23.953 2.254 1.498 1 43.28 270 PRO A O 1
ATOM 1992 N N . ARG A 1 271 ? 25.906 2.996 2.141 1 45.53 271 ARG A N 1
ATOM 1993 C CA . ARG A 1 271 ? 25.641 4.391 1.794 1 45.53 271 ARG A CA 1
ATOM 1994 C C . ARG A 1 271 ? 26.141 4.711 0.389 1 45.53 271 ARG A C 1
ATOM 1996 O O . ARG A 1 271 ? 27.234 4.289 0.001 1 45.53 271 ARG A O 1
ATOM 2003 N N . ALA A 1 272 ? 25.281 4.926 -0.586 1 42.41 272 ALA A N 1
ATOM 2004 C CA . ALA A 1 272 ? 25.734 5.293 -1.926 1 42.41 272 ALA A CA 1
ATOM 2005 C C . ALA A 1 272 ? 26.469 6.625 -1.907 1 42.41 272 ALA A C 1
ATOM 2007 O O . ALA A 1 272 ? 26.062 7.555 -1.205 1 42.41 272 ALA A O 1
ATOM 2008 N N . SER A 1 273 ? 27.688 6.613 -2.355 1 42.06 273 SER A N 1
ATOM 2009 C CA . SER A 1 273 ? 28.422 7.863 -2.531 1 42.06 273 SER A CA 1
ATOM 2010 C C . SER A 1 273 ? 27.625 8.852 -3.389 1 42.06 273 SER A C 1
ATOM 2012 O O . SER A 1 273 ? 26.672 8.461 -4.062 1 42.06 273 SER A O 1
ATOM 2014 N N . GLU A 1 274 ? 27.812 10.109 -3.205 1 44.62 274 GLU A N 1
ATOM 2015 C CA . GLU A 1 274 ? 27.219 11.164 -4.02 1 44.62 274 GLU A CA 1
ATOM 2016 C C . GLU A 1 274 ? 27.266 10.805 -5.504 1 44.62 274 GLU A C 1
ATOM 2018 O O . GLU A 1 274 ? 26.328 11.102 -6.246 1 44.62 274 GLU A O 1
ATOM 2023 N N . GLN A 1 275 ? 28.406 10.188 -5.957 1 41.19 275 GLN A N 1
ATOM 2024 C CA . GLN A 1 275 ? 28.594 9.812 -7.352 1 41.19 275 GLN A CA 1
ATOM 2025 C C . GLN A 1 275 ? 27.672 8.664 -7.742 1 41.19 275 GLN A C 1
ATOM 2027 O O . GLN A 1 275 ? 27.125 8.641 -8.852 1 41.19 275 GLN A O 1
ATOM 2032 N N . GLN A 1 276 ? 27.516 7.777 -6.844 1 42.5 276 GLN A N 1
ATOM 2033 C CA . GLN A 1 276 ? 26.672 6.617 -7.105 1 42.5 276 GLN A CA 1
ATOM 2034 C C . GLN A 1 276 ? 25.188 7.004 -7.105 1 42.5 276 GLN A C 1
ATOM 2036 O O . GLN A 1 276 ? 24.391 6.43 -7.852 1 42.5 276 GLN A O 1
ATOM 2041 N N . LEU A 1 277 ? 24.906 7.965 -6.348 1 43.25 277 LEU A N 1
ATOM 2042 C CA . LEU A 1 277 ? 23.562 8.516 -6.27 1 43.25 277 LEU A CA 1
ATOM 2043 C C . LEU A 1 277 ? 23.234 9.328 -7.516 1 43.25 277 LEU A C 1
ATOM 2045 O O . LEU A 1 277 ? 22.062 9.438 -7.902 1 43.25 277 LEU A O 1
ATOM 2049 N N . ALA A 1 278 ? 24.406 9.984 -8.086 1 44.12 278 ALA A N 1
ATOM 2050 C CA . ALA A 1 278 ? 24.266 10.773 -9.312 1 44.12 278 ALA A CA 1
ATOM 2051 C C . ALA A 1 278 ? 24.062 9.867 -10.523 1 44.12 278 ALA A C 1
ATOM 2053 O O . ALA A 1 278 ? 23.625 10.32 -11.578 1 44.12 278 ALA A O 1
ATOM 2054 N N . ALA A 1 279 ? 24.562 8.57 -10.453 1 42.28 279 ALA A N 1
ATOM 2055 C CA . ALA A 1 279 ? 24.422 7.664 -11.594 1 42.28 279 ALA A CA 1
ATOM 2056 C C . ALA A 1 279 ? 22.984 7.191 -11.742 1 42.28 279 ALA A C 1
ATOM 2058 O O . ALA A 1 279 ? 22.422 6.578 -10.836 1 42.28 279 ALA A O 1
ATOM 2059 N N . THR A 1 280 ? 22.172 7.914 -12.438 1 50.06 280 THR A N 1
ATOM 2060 C CA . THR A 1 280 ? 20.781 7.707 -12.82 1 50.06 280 THR A CA 1
ATOM 2061 C C . THR A 1 280 ? 20.578 6.309 -13.398 1 50.06 280 THR A C 1
ATOM 2063 O O . THR A 1 280 ? 21.453 5.781 -14.086 1 50.06 280 THR A O 1
ATOM 2066 N N . GLY A 1 281 ? 19.609 5.434 -12.906 1 56.22 281 GLY A N 1
ATOM 2067 C CA . GLY A 1 281 ? 19.172 4.207 -13.555 1 56.22 281 GLY A CA 1
ATOM 2068 C C . GLY A 1 281 ? 19.375 2.975 -12.695 1 56.22 281 GLY A C 1
ATOM 2069 O O . GLY A 1 281 ? 19.891 3.064 -11.586 1 56.22 281 GLY A O 1
ATOM 2070 N N . THR A 1 282 ? 18.641 1.99 -12.82 1 53.75 282 THR A N 1
ATOM 2071 C CA . THR A 1 282 ? 18.766 0.703 -12.148 1 53.75 282 THR A CA 1
ATOM 2072 C C . THR A 1 282 ? 19.5 -0.307 -13.023 1 53.75 282 THR A C 1
ATOM 2074 O O . THR A 1 282 ? 19.594 -0.126 -14.242 1 53.75 282 THR A O 1
ATOM 2077 N N . THR A 1 283 ? 20.438 -1.105 -12.445 1 51.41 283 THR A N 1
ATOM 2078 C CA . THR A 1 283 ? 21.094 -2.213 -13.133 1 51.41 283 THR A CA 1
ATOM 2079 C C . THR A 1 283 ? 20.578 -3.553 -12.617 1 51.41 283 THR A C 1
ATOM 2081 O O . THR A 1 283 ? 20.375 -3.721 -11.406 1 51.41 283 THR A O 1
ATOM 2084 N N . SER A 1 284 ? 20.219 -4.348 -13.57 1 50.12 284 SER A N 1
ATOM 2085 C CA . SER A 1 284 ? 19.781 -5.684 -13.172 1 50.12 284 SER A CA 1
ATOM 2086 C C . SER A 1 284 ? 20.859 -6.398 -12.359 1 50.12 284 SER A C 1
ATOM 2088 O O . SER A 1 284 ? 22.047 -6.184 -12.586 1 50.12 284 SER A O 1
ATOM 2090 N N . GLY A 1 285 ? 20.422 -7.137 -11.445 1 46.91 285 GLY A N 1
ATOM 2091 C CA . GLY A 1 285 ? 21.344 -7.914 -10.641 1 46.91 285 GLY A CA 1
ATOM 2092 C C . GLY A 1 285 ? 22.297 -8.75 -11.469 1 46.91 285 GLY A C 1
ATOM 2093 O O . GLY A 1 285 ? 23.484 -8.891 -11.133 1 46.91 285 GLY A O 1
ATOM 2094 N N . ALA A 1 286 ? 21.75 -9.25 -12.555 1 43 286 ALA A N 1
ATOM 2095 C CA . ALA A 1 286 ? 22.594 -10.055 -13.43 1 43 286 ALA A CA 1
ATOM 2096 C C . ALA A 1 286 ? 23.781 -9.234 -13.945 1 43 286 ALA A C 1
ATOM 2098 O O . ALA A 1 286 ? 24.906 -9.734 -14.016 1 43 286 ALA A O 1
ATOM 2099 N N . ARG A 1 287 ? 23.531 -8.031 -14.25 1 43.16 287 ARG A N 1
ATOM 2100 C CA . ARG A 1 287 ? 24.578 -7.168 -14.789 1 43.16 287 ARG A CA 1
ATOM 2101 C C . ARG A 1 287 ? 25.562 -6.746 -13.695 1 43.16 287 ARG A C 1
ATOM 2103 O O . ARG A 1 287 ? 26.766 -6.625 -13.945 1 43.16 287 ARG A O 1
ATOM 2110 N N . VAL A 1 288 ? 24.953 -6.547 -12.562 1 44.5 288 VAL A N 1
ATOM 2111 C CA . VAL A 1 288 ? 25.828 -6.184 -11.445 1 44.5 288 VAL A CA 1
ATOM 2112 C C . VAL A 1 288 ? 26.797 -7.316 -11.164 1 44.5 288 VAL A C 1
ATOM 2114 O O . VAL A 1 288 ? 28 -7.078 -10.984 1 44.5 288 VAL A O 1
ATOM 2117 N N . GLU A 1 289 ? 26.234 -8.453 -11.086 1 49.62 289 GLU A N 1
ATOM 2118 C CA . GLU A 1 289 ? 27.062 -9.625 -10.805 1 49.62 289 GLU A CA 1
ATOM 2119 C C . GLU A 1 289 ? 28.172 -9.781 -11.836 1 49.62 289 GLU A C 1
ATOM 2121 O O . GLU A 1 289 ? 29.297 -10.125 -11.492 1 49.62 289 GLU A O 1
ATOM 2126 N N . ALA A 1 290 ? 27.812 -9.469 -13.086 1 49.03 290 ALA A N 1
ATOM 2127 C CA . ALA A 1 290 ? 28.781 -9.609 -14.172 1 49.03 290 ALA A CA 1
ATOM 2128 C C . ALA A 1 290 ? 29.922 -8.609 -14.023 1 49.03 290 ALA A C 1
ATOM 2130 O O . ALA A 1 290 ? 31.031 -8.844 -14.523 1 49.03 290 ALA A O 1
ATOM 2131 N N . GLY A 1 291 ? 29.562 -7.449 -13.312 1 47.72 291 GLY A N 1
ATOM 2132 C CA . GLY A 1 291 ? 30.578 -6.406 -13.164 1 47.72 291 GLY A CA 1
ATOM 2133 C C . GLY A 1 291 ? 31.422 -6.574 -11.922 1 47.72 291 GLY A C 1
ATOM 2134 O O . GLY A 1 291 ? 32.375 -5.801 -11.703 1 47.72 291 GLY A O 1
ATOM 2135 N N . LEU A 1 292 ? 31.078 -7.465 -11.078 1 50.12 292 LEU A N 1
ATOM 2136 C CA . LEU A 1 292 ? 31.812 -7.656 -9.844 1 50.12 292 LEU A CA 1
ATOM 2137 C C . LEU A 1 292 ? 33.188 -8.281 -10.125 1 50.12 292 LEU A C 1
ATOM 2139 O O . LEU A 1 292 ? 33.344 -9 -11.109 1 50.12 292 LEU A O 1
ATOM 2143 N N . SER A 1 293 ? 34.188 -7.824 -9.336 1 50.5 293 SER A N 1
ATOM 2144 C CA . SER A 1 293 ? 35.531 -8.406 -9.438 1 50.5 293 SER A CA 1
ATOM 2145 C C . SER A 1 293 ? 35.5 -9.906 -9.148 1 50.5 293 SER A C 1
ATOM 2147 O O . SER A 1 293 ? 34.562 -10.398 -8.508 1 50.5 293 SER A O 1
ATOM 2149 N N . ARG A 1 294 ? 36.5 -10.758 -9.695 1 48.62 294 ARG A N 1
ATOM 2150 C CA . ARG A 1 294 ? 36.656 -12.203 -9.555 1 48.62 294 ARG A CA 1
ATOM 2151 C C . ARG A 1 294 ? 36.594 -12.609 -8.086 1 48.62 294 ARG A C 1
ATOM 2153 O O . ARG A 1 294 ? 35.969 -13.609 -7.727 1 48.62 294 ARG A O 1
ATOM 2160 N N . ARG A 1 295 ? 37.219 -11.875 -7.246 1 44.03 295 ARG A N 1
ATOM 2161 C CA . ARG A 1 295 ? 37.312 -12.211 -5.832 1 44.03 295 ARG A CA 1
ATOM 2162 C C . ARG A 1 295 ? 35.969 -12.031 -5.129 1 44.03 295 ARG A C 1
ATOM 2164 O O . ARG A 1 295 ? 35.562 -12.883 -4.336 1 44.03 295 ARG A O 1
ATOM 2171 N N . ARG A 1 296 ? 35.344 -11.016 -5.391 1 46.03 296 ARG A N 1
ATOM 2172 C CA . ARG A 1 296 ? 34.062 -10.75 -4.75 1 46.03 296 ARG A CA 1
ATOM 2173 C C . ARG A 1 296 ? 33 -11.703 -5.262 1 46.03 296 ARG A C 1
ATOM 2175 O O . ARG A 1 296 ? 32.125 -12.125 -4.504 1 46.03 296 ARG A O 1
ATOM 2182 N N . ARG A 1 297 ? 33.094 -12.078 -6.523 1 48.97 297 ARG A N 1
ATOM 2183 C CA . ARG A 1 297 ? 32.188 -13.062 -7.113 1 48.97 297 ARG A CA 1
ATOM 2184 C C . ARG A 1 297 ? 32.344 -14.422 -6.434 1 48.97 297 ARG A C 1
ATOM 2186 O O . ARG A 1 297 ? 31.344 -15.117 -6.219 1 48.97 297 ARG A O 1
ATOM 2193 N N . SER A 1 298 ? 33.594 -14.711 -6.18 1 49.19 298 SER A N 1
ATOM 2194 C CA . SER A 1 298 ? 33.875 -16 -5.559 1 49.19 298 SER A CA 1
ATOM 2195 C C . SER A 1 298 ? 33.25 -16.094 -4.168 1 49.19 298 SER A C 1
ATOM 2197 O O . SER A 1 298 ? 32.656 -17.109 -3.807 1 49.19 298 SER A O 1
ATOM 2199 N N . VAL A 1 299 ? 33.344 -15.062 -3.424 1 42.78 299 VAL A N 1
ATOM 2200 C CA . VAL A 1 299 ? 32.781 -15.047 -2.074 1 42.78 299 VAL A CA 1
ATOM 2201 C C . VAL A 1 299 ? 31.266 -15.086 -2.137 1 42.78 299 VAL A C 1
ATOM 2203 O O . VAL A 1 299 ? 30.625 -15.805 -1.372 1 42.78 299 VAL A O 1
ATOM 2206 N N . LEU A 1 300 ? 30.844 -14.359 -3.033 1 47.97 300 LEU A N 1
ATOM 2207 C CA . LEU A 1 300 ? 29.391 -14.297 -3.162 1 47.97 300 LEU A CA 1
ATOM 2208 C C . LEU A 1 300 ? 28.844 -15.586 -3.77 1 47.97 300 LEU A C 1
ATOM 2210 O O . LEU A 1 300 ? 27.75 -16.016 -3.426 1 47.97 300 LEU A O 1
ATOM 2214 N N . ARG A 1 301 ? 29.625 -16.203 -4.672 1 49.47 301 ARG A N 1
ATOM 2215 C CA . ARG A 1 301 ? 29.203 -17.469 -5.277 1 49.47 301 ARG A CA 1
ATOM 2216 C C . ARG A 1 301 ? 28.953 -18.516 -4.211 1 49.47 301 ARG A C 1
ATOM 2218 O O . ARG A 1 301 ? 28 -19.297 -4.324 1 49.47 301 ARG A O 1
ATOM 2225 N N . GLY A 1 302 ? 29.906 -18.5 -3.268 1 46.16 302 GLY A N 1
ATOM 2226 C CA . GLY A 1 302 ? 29.641 -19.453 -2.207 1 46.16 302 GLY A CA 1
ATOM 2227 C C . GLY A 1 302 ? 28.344 -19.188 -1.48 1 46.16 302 GLY A C 1
ATOM 2228 O O . GLY A 1 302 ? 27.578 -20.125 -1.199 1 46.16 302 GLY A O 1
ATOM 2229 N N . LEU A 1 303 ? 28.062 -17.984 -1.265 1 45.59 303 LEU A N 1
ATOM 2230 C CA . LEU A 1 303 ? 26.891 -17.609 -0.483 1 45.59 303 LEU A CA 1
ATOM 2231 C C . LEU A 1 303 ? 25.625 -17.656 -1.339 1 45.59 303 LEU A C 1
ATOM 2233 O O . LEU A 1 303 ? 24.531 -17.891 -0.827 1 45.59 303 LEU A O 1
ATOM 2237 N N . THR A 1 304 ? 25.953 -17.547 -2.674 1 50.81 304 THR A N 1
ATOM 2238 C CA . THR A 1 304 ? 24.797 -17.391 -3.537 1 50.81 304 THR A CA 1
ATOM 2239 C C . THR A 1 304 ? 24.578 -18.625 -4.395 1 50.81 304 THR A C 1
ATOM 2241 O O . THR A 1 304 ? 23.719 -18.641 -5.281 1 50.81 304 THR A O 1
ATOM 2244 N N . ALA A 1 305 ? 25.406 -19.609 -4.223 1 46.03 305 ALA A N 1
ATOM 2245 C CA . ALA A 1 305 ? 25.328 -20.766 -5.102 1 46.03 305 ALA A CA 1
ATOM 2246 C C . ALA A 1 305 ? 23.922 -21.328 -5.152 1 46.03 305 ALA A C 1
ATOM 2248 O O . ALA A 1 305 ? 23.422 -21.688 -6.227 1 46.03 305 ALA A O 1
ATOM 2249 N N . LEU A 1 306 ? 23.453 -21.391 -3.975 1 43.53 306 LEU A N 1
ATOM 2250 C CA . LEU A 1 306 ? 22.109 -21.938 -3.926 1 43.53 306 LEU A CA 1
ATOM 2251 C C . LEU A 1 306 ? 21.125 -21.016 -4.621 1 43.53 306 LEU A C 1
ATOM 2253 O O . LEU A 1 306 ? 20.188 -21.469 -5.293 1 43.53 306 LEU A O 1
ATOM 2257 N N . GLY A 1 307 ? 21.359 -19.734 -4.535 1 49.88 307 GLY A N 1
ATOM 2258 C CA . GLY A 1 307 ? 20.531 -18.75 -5.227 1 49.88 307 GLY A CA 1
ATOM 2259 C C . GLY A 1 307 ? 20.672 -18.812 -6.734 1 49.88 307 GLY A C 1
ATOM 2260 O O . GLY A 1 307 ? 19.688 -18.703 -7.465 1 49.88 307 GLY A O 1
ATOM 2261 N N . GLU A 1 308 ? 21.891 -19.078 -7.172 1 50.81 308 GLU A N 1
ATOM 2262 C CA . GLU A 1 308 ? 22.188 -19.172 -8.602 1 50.81 308 GLU A CA 1
ATOM 2263 C C . GLU A 1 308 ? 21.562 -20.406 -9.219 1 50.81 308 GLU A C 1
ATOM 2265 O O . GLU A 1 308 ? 21.062 -20.375 -10.344 1 50.81 308 GLU A O 1
ATOM 2270 N N . ARG A 1 309 ? 21.734 -21.531 -8.531 1 49.47 309 ARG A N 1
ATOM 2271 C CA . ARG A 1 309 ? 21.109 -22.75 -9.016 1 49.47 309 ARG A CA 1
ATOM 2272 C C . ARG A 1 309 ? 19.609 -22.594 -9.133 1 49.47 309 ARG A C 1
ATOM 2274 O O . ARG A 1 309 ? 19 -23.047 -10.109 1 49.47 309 ARG A O 1
ATOM 2281 N N . ALA A 1 310 ? 19.156 -21.953 -8.195 1 45.97 310 ALA A N 1
ATOM 2282 C CA . ALA A 1 310 ? 17.719 -21.703 -8.211 1 45.97 310 ALA A CA 1
ATOM 2283 C C . ALA A 1 310 ? 17.328 -20.781 -9.359 1 45.97 310 ALA A C 1
ATOM 2285 O O . ALA A 1 310 ? 16.312 -21 -10.023 1 45.97 310 ALA A O 1
ATOM 2286 N N . ALA A 1 311 ? 18.141 -19.906 -9.648 1 47.16 311 ALA A N 1
ATOM 2287 C CA . ALA A 1 311 ? 17.875 -18.953 -10.719 1 47.16 311 ALA A CA 1
ATOM 2288 C C . ALA A 1 311 ? 17.875 -19.641 -12.078 1 47.16 311 ALA A C 1
ATOM 2290 O O . ALA A 1 311 ? 17.031 -19.328 -12.938 1 47.16 311 ALA A O 1
ATOM 2291 N N . ARG A 1 312 ? 18.828 -20.516 -12.32 1 50.28 312 ARG A N 1
ATOM 2292 C CA . ARG A 1 312 ? 18.891 -21.266 -13.562 1 50.28 312 ARG A CA 1
ATOM 2293 C C . ARG A 1 312 ? 17.672 -22.188 -13.711 1 50.28 312 ARG A C 1
ATOM 2295 O O . ARG A 1 312 ? 17.078 -22.266 -14.797 1 50.28 312 ARG A O 1
ATOM 2302 N N . ARG A 1 313 ? 17.328 -22.719 -12.602 1 48.97 313 ARG A N 1
ATOM 2303 C CA . ARG A 1 313 ? 16.219 -23.672 -12.602 1 48.97 313 ARG A CA 1
ATOM 2304 C C . ARG A 1 313 ? 14.891 -22.953 -12.812 1 48.97 313 ARG A C 1
ATOM 2306 O O . ARG A 1 313 ? 13.969 -23.516 -13.414 1 48.97 313 ARG A O 1
ATOM 2313 N N . ASN A 1 314 ? 14.992 -21.703 -12.391 1 48.25 314 ASN A N 1
ATOM 2314 C CA . ASN A 1 314 ? 13.703 -21.016 -12.375 1 48.25 314 ASN A CA 1
ATOM 2315 C C . ASN A 1 314 ? 13.648 -19.906 -13.422 1 48.25 314 ASN A C 1
ATOM 2317 O O . ASN A 1 314 ? 12.836 -18.984 -13.312 1 48.25 314 ASN A O 1
ATOM 2321 N N . LEU A 1 315 ? 14.516 -20.062 -14.484 1 50.34 315 LEU A N 1
ATOM 2322 C CA . LEU A 1 315 ? 14.531 -19.172 -15.641 1 50.34 315 LEU A CA 1
ATOM 2323 C C . LEU A 1 315 ? 14.68 -17.719 -15.203 1 50.34 315 LEU A C 1
ATOM 2325 O O . LEU A 1 315 ? 14.023 -16.828 -15.75 1 50.34 315 LEU A O 1
ATOM 2329 N N . GLU A 1 316 ? 15.344 -17.516 -14.062 1 42.28 316 GLU A N 1
ATOM 2330 C CA . GLU A 1 316 ? 15.57 -16.141 -13.625 1 42.28 316 GLU A CA 1
ATOM 2331 C C . GLU A 1 316 ? 16.734 -15.508 -14.383 1 42.28 316 GLU A C 1
ATOM 2333 O O . GLU A 1 316 ? 16.969 -14.297 -14.289 1 42.28 316 GLU A O 1
ATOM 2338 N N . ARG A 1 317 ? 17.594 -16.172 -15.125 1 42.66 317 ARG A N 1
ATOM 2339 C CA . ARG A 1 317 ? 18.719 -15.664 -15.898 1 42.66 317 ARG A CA 1
ATOM 2340 C C . ARG A 1 317 ? 18.312 -15.43 -17.359 1 42.66 317 ARG A C 1
ATOM 2342 O O . ARG A 1 317 ? 17.578 -16.234 -17.938 1 42.66 317 ARG A O 1
ATOM 2349 N N . ASP A 1 318 ? 18.219 -14.148 -17.938 1 41.91 318 ASP A N 1
ATOM 2350 C CA . ASP A 1 318 ? 17.984 -14 -19.359 1 41.91 318 ASP A CA 1
ATOM 2351 C C . ASP A 1 318 ? 18.812 -15.008 -20.172 1 41.91 318 ASP A C 1
ATOM 2353 O O . ASP A 1 318 ? 19.906 -15.383 -19.75 1 41.91 318 ASP A O 1
ATOM 2357 N N . MET B 1 1 ? 11.367 32.594 11.922 1 79.5 1 MET B N 1
ATOM 2358 C CA . MET B 1 1 ? 10.195 31.781 12.234 1 79.5 1 MET B CA 1
ATOM 2359 C C . MET B 1 1 ? 10.234 30.469 11.469 1 79.5 1 MET B C 1
ATOM 2361 O O . MET B 1 1 ? 10.695 30.422 10.328 1 79.5 1 MET B O 1
ATOM 2365 N N . SER B 1 2 ? 9.93 29.344 12.141 1 95.56 2 SER B N 1
ATOM 2366 C CA . SER B 1 2 ? 9.922 28.047 11.5 1 95.56 2 SER B CA 1
ATOM 2367 C C . SER B 1 2 ? 8.773 27.922 10.508 1 95.56 2 SER B C 1
ATOM 2369 O O . SER B 1 2 ? 7.695 28.484 10.727 1 95.56 2 SER B O 1
ATOM 2371 N N . VAL B 1 3 ? 9.008 27.359 9.398 1 98.5 3 VAL B N 1
ATOM 2372 C CA . VAL B 1 3 ? 8.023 27.25 8.328 1 98.5 3 VAL B CA 1
ATOM 2373 C C . VAL B 1 3 ? 7.457 25.828 8.289 1 98.5 3 VAL B C 1
ATOM 2375 O O . VAL B 1 3 ? 8.203 24.844 8.352 1 98.5 3 VAL B O 1
ATOM 2378 N N . ALA B 1 4 ? 6.109 25.766 8.242 1 98.69 4 ALA B N 1
ATOM 2379 C CA . ALA B 1 4 ? 5.434 24.469 8.117 1 98.69 4 ALA B CA 1
ATOM 2380 C C . ALA B 1 4 ? 4.527 24.453 6.887 1 98.69 4 ALA B C 1
ATOM 2382 O O . ALA B 1 4 ? 3.932 25.469 6.527 1 98.69 4 ALA B O 1
ATOM 2383 N N . VAL B 1 5 ? 4.465 23.344 6.254 1 98.56 5 VAL B N 1
ATOM 2384 C CA . VAL B 1 5 ? 3.547 23.094 5.148 1 98.56 5 VAL B CA 1
ATOM 2385 C C . VAL B 1 5 ? 2.58 21.969 5.52 1 98.56 5 VAL B C 1
ATOM 2387 O O . VAL B 1 5 ? 3 20.906 5.984 1 98.56 5 VAL B O 1
ATOM 2390 N N . VAL B 1 6 ? 1.287 22.188 5.367 1 97.94 6 VAL B N 1
ATOM 2391 C CA . VAL B 1 6 ? 0.275 21.172 5.633 1 97.94 6 VAL B CA 1
ATOM 2392 C C . VAL B 1 6 ? -0.565 20.938 4.379 1 97.94 6 VAL B C 1
ATOM 2394 O O . VAL B 1 6 ? -1.312 21.828 3.951 1 97.94 6 VAL B O 1
ATOM 2397 N N . LEU B 1 7 ? -0.36 19.797 3.785 1 96.88 7 LEU B N 1
ATOM 2398 C CA . LEU B 1 7 ? -1.167 19.406 2.635 1 96.88 7 LEU B CA 1
ATOM 2399 C C . LEU B 1 7 ? -2.451 18.719 3.084 1 96.88 7 LEU B C 1
ATOM 2401 O O . LEU B 1 7 ? -2.41 17.781 3.898 1 96.88 7 LEU B O 1
ATOM 2405 N N . GLY B 1 8 ? -3.594 19.062 2.521 1 91.75 8 GLY B N 1
ATOM 2406 C CA . GLY B 1 8 ? -4.898 18.594 2.961 1 91.75 8 GLY B CA 1
ATOM 2407 C C . GLY B 1 8 ? -5.43 19.344 4.164 1 91.75 8 GLY B C 1
ATOM 2408 O O . GLY B 1 8 ? -5.992 18.734 5.082 1 91.75 8 GLY B O 1
ATOM 2409 N N . ALA B 1 9 ? -5.273 20.656 4.188 1 91.81 9 ALA B N 1
ATOM 2410 C CA . ALA B 1 9 ? -5.523 21.422 5.406 1 91.81 9 ALA B CA 1
ATOM 2411 C C . ALA B 1 9 ? -6.75 22.312 5.25 1 91.81 9 ALA B C 1
ATOM 2413 O O . ALA B 1 9 ? -6.961 23.234 6.043 1 91.81 9 ALA B O 1
ATOM 2414 N N . SER B 1 10 ? -7.547 22.078 4.23 1 87.88 10 SER B N 1
ATOM 2415 C CA . SER B 1 10 ? -8.688 22.953 4.02 1 87.88 10 SER B CA 1
ATOM 2416 C C . SER B 1 10 ? -9.852 22.594 4.938 1 87.88 10 SER B C 1
ATOM 2418 O O . SER B 1 10 ? -10.812 23.359 5.062 1 87.88 10 SER B O 1
ATOM 2420 N N . ARG B 1 11 ? -9.742 21.453 5.555 1 78.19 11 ARG B N 1
ATOM 2421 C CA . ARG B 1 11 ? -10.797 21.031 6.469 1 78.19 11 ARG B CA 1
ATOM 2422 C C . ARG B 1 11 ? -10.312 19.922 7.391 1 78.19 11 ARG B C 1
ATOM 2424 O O . ARG B 1 11 ? -9.188 19.422 7.238 1 78.19 11 ARG B O 1
ATOM 2431 N N . GLY B 1 12 ? -11.086 19.688 8.43 1 80.19 12 GLY B N 1
ATOM 2432 C CA . GLY B 1 12 ? -10.914 18.5 9.25 1 80.19 12 GLY B CA 1
ATOM 2433 C C . GLY B 1 12 ? -9.602 18.469 10.008 1 80.19 12 GLY B C 1
ATOM 2434 O O . GLY B 1 12 ? -9.211 19.469 10.617 1 80.19 12 GLY B O 1
ATOM 2435 N N . LEU B 1 13 ? -8.984 17.375 9.969 1 82.06 13 LEU B N 1
ATOM 2436 C CA . LEU B 1 13 ? -7.777 17.141 10.75 1 82.06 13 LEU B CA 1
ATOM 2437 C C . LEU B 1 13 ? -6.641 18.031 10.281 1 82.06 13 LEU B C 1
ATOM 2439 O O . LEU B 1 13 ? -5.871 18.547 11.094 1 82.06 13 LEU B O 1
ATOM 2443 N N . GLY B 1 14 ? -6.57 18.219 8.945 1 90.12 14 GLY B N 1
ATOM 2444 C CA . GLY B 1 14 ? -5.527 19.078 8.414 1 90.12 14 GLY B CA 1
ATOM 2445 C C . GLY B 1 14 ? -5.625 20.516 8.914 1 90.12 14 GLY B C 1
ATOM 2446 O O . GLY B 1 14 ? -4.613 21.141 9.242 1 90.12 14 GLY B O 1
ATOM 2447 N N . LEU B 1 15 ? -6.828 20.969 8.969 1 89.69 15 LEU B N 1
ATOM 2448 C CA . LEU B 1 15 ? -7.082 22.312 9.477 1 89.69 15 LEU B CA 1
ATOM 2449 C C . LEU B 1 15 ? -6.684 22.438 10.945 1 89.69 15 LEU B C 1
ATOM 2451 O O . LEU B 1 15 ? -6.047 23.406 11.344 1 89.69 15 LEU B O 1
ATOM 2455 N N . LEU B 1 16 ? -6.996 21.453 11.688 1 88.44 16 LEU B N 1
ATOM 2456 C CA . LEU B 1 16 ? -6.695 21.453 13.117 1 88.44 16 LEU B CA 1
ATOM 2457 C C . LEU B 1 16 ? -5.191 21.344 13.352 1 88.44 16 LEU B C 1
ATOM 2459 O O . LEU B 1 16 ? -4.656 21.969 14.266 1 88.44 16 LEU B O 1
ATOM 2463 N N . CYS B 1 17 ? -4.539 20.578 12.539 1 92.94 17 CYS B N 1
ATOM 2464 C CA . CYS B 1 17 ? -3.086 20.5 12.648 1 92.94 17 CYS B CA 1
ATOM 2465 C C . CYS B 1 17 ? -2.432 21.828 12.312 1 92.94 17 CYS B C 1
ATOM 2467 O O . CYS B 1 17 ? -1.485 22.25 12.984 1 92.94 17 CYS B O 1
ATOM 2469 N N . ALA B 1 18 ? -2.99 22.484 11.312 1 96 18 ALA B N 1
ATOM 2470 C CA . ALA B 1 18 ? -2.494 23.812 10.969 1 96 18 ALA B CA 1
ATOM 2471 C C . ALA B 1 18 ? -2.678 24.781 12.133 1 96 18 ALA B C 1
ATOM 2473 O O . ALA B 1 18 ? -1.777 25.562 12.445 1 96 18 ALA B O 1
ATOM 2474 N N . GLN B 1 19 ? -3.801 24.703 12.789 1 95.06 19 GLN B N 1
ATOM 2475 C CA . GLN B 1 19 ? -4.078 25.547 13.945 1 95.06 19 GLN B CA 1
ATOM 2476 C C . GLN B 1 19 ? -3.064 25.297 15.055 1 95.06 19 GLN B C 1
ATOM 2478 O O . GLN B 1 19 ? -2.576 26.25 15.672 1 95.06 19 GLN B O 1
ATOM 2483 N N . GLN B 1 20 ? -2.768 24.062 15.32 1 94.94 20 GLN B N 1
ATOM 2484 C CA . GLN B 1 20 ? -1.795 23.703 16.344 1 94.94 20 GLN B CA 1
ATOM 2485 C C . GLN B 1 20 ? -0.412 24.25 16 1 94.94 20 GLN B C 1
ATOM 2487 O O . GLN B 1 20 ? 0.293 24.75 16.891 1 94.94 20 GLN B O 1
ATOM 2492 N N . LEU B 1 21 ? -0.038 24.172 14.75 1 97.44 21 LEU B N 1
ATOM 2493 C CA . LEU B 1 21 ? 1.266 24.656 14.32 1 97.44 21 LEU B CA 1
ATOM 2494 C C . LEU B 1 21 ? 1.349 26.172 14.453 1 97.44 21 LEU B C 1
ATOM 2496 O O . LEU B 1 21 ? 2.371 26.703 14.891 1 97.44 21 LEU B O 1
ATOM 2500 N N . LEU B 1 22 ? 0.278 26.875 14.102 1 97.06 22 LEU B N 1
ATOM 2501 C CA . LEU B 1 22 ? 0.222 28.328 14.25 1 97.06 22 LEU B CA 1
ATOM 2502 C C . LEU B 1 22 ? 0.365 28.719 15.719 1 97.06 22 LEU B C 1
ATOM 2504 O O . LEU B 1 22 ? 1.104 29.656 16.047 1 97.06 22 LEU B O 1
ATOM 2508 N N . ALA B 1 23 ? -0.282 27.969 16.531 1 95.5 23 ALA B N 1
ATOM 2509 C CA . ALA B 1 23 ? -0.232 28.25 17.969 1 95.5 23 ALA B CA 1
ATOM 2510 C C . ALA B 1 23 ? 1.178 28.047 18.516 1 95.5 23 ALA B C 1
ATOM 2512 O O . ALA B 1 23 ? 1.546 28.625 19.531 1 95.5 23 ALA B O 1
ATOM 2513 N N . ARG B 1 24 ? 1.971 27.312 17.875 1 96.06 24 ARG B N 1
ATOM 2514 C CA . ARG B 1 24 ? 3.324 26.984 18.312 1 96.06 24 ARG B CA 1
ATOM 2515 C C . ARG B 1 24 ? 4.344 27.938 17.672 1 96.06 24 ARG B C 1
ATOM 2517 O O . ARG B 1 24 ? 5.551 27.766 17.859 1 96.06 24 ARG B O 1
ATOM 2524 N N . GLY B 1 25 ? 3.859 28.844 16.812 1 96.31 25 GLY B N 1
ATOM 2525 C CA . GLY B 1 25 ? 4.723 29.906 16.328 1 96.31 25 GLY B CA 1
ATOM 2526 C C . GLY B 1 25 ? 5.211 29.672 14.914 1 96.31 25 GLY B C 1
ATOM 2527 O O . GLY B 1 25 ? 6.055 30.422 14.414 1 96.31 25 GLY B O 1
ATOM 2528 N N . TYR B 1 26 ? 4.719 28.672 14.219 1 97.88 26 TYR B N 1
ATOM 2529 C CA . TYR B 1 26 ? 5.105 28.438 12.836 1 97.88 26 TYR B CA 1
ATOM 2530 C C . TYR B 1 26 ? 4.441 29.438 11.898 1 97.88 26 TYR B C 1
ATOM 2532 O O . TYR B 1 26 ? 3.332 29.906 12.164 1 97.88 26 TYR B O 1
ATOM 2540 N N . ARG B 1 27 ? 5.109 29.812 10.883 1 98.19 27 ARG B N 1
ATOM 2541 C CA . ARG B 1 27 ? 4.434 30.25 9.672 1 98.19 27 ARG B CA 1
ATOM 2542 C C . ARG B 1 27 ? 3.936 29.062 8.859 1 98.19 27 ARG B C 1
ATOM 2544 O O . ARG B 1 27 ? 4.715 28.172 8.508 1 98.19 27 ARG B O 1
ATOM 2551 N N . VAL B 1 28 ? 2.631 29 8.555 1 98.56 28 VAL B N 1
ATOM 2552 C CA . VAL B 1 28 ? 2.047 27.766 8.031 1 98.56 28 VAL B CA 1
ATOM 2553 C C . VAL B 1 28 ? 1.479 28.016 6.637 1 98.56 28 VAL B C 1
ATOM 2555 O O . VAL B 1 28 ? 0.708 28.953 6.438 1 98.56 28 VAL B O 1
ATOM 2558 N N . VAL B 1 29 ? 1.896 27.266 5.68 1 98.56 29 VAL B N 1
ATOM 2559 C CA . VAL B 1 29 ? 1.267 27.234 4.363 1 98.56 29 VAL B CA 1
ATOM 2560 C C . VAL B 1 29 ? 0.274 26.078 4.297 1 98.56 29 VAL B C 1
ATOM 2562 O O . VAL B 1 29 ? 0.667 24.906 4.367 1 98.56 29 VAL B O 1
ATOM 2565 N N . ILE B 1 30 ? -1.016 26.391 4.191 1 97.88 30 ILE B N 1
ATOM 2566 C CA . ILE B 1 30 ? -2.043 25.375 4.074 1 97.88 30 ILE B CA 1
ATOM 2567 C C . ILE B 1 30 ? -2.412 25.172 2.607 1 97.88 30 ILE B C 1
ATOM 2569 O O . ILE B 1 30 ? -2.449 26.125 1.835 1 97.88 30 ILE B O 1
ATOM 2573 N N . SER B 1 31 ? -2.58 23.922 2.213 1 97.19 31 SER B N 1
ATOM 2574 C CA . SER B 1 31 ? -2.854 23.641 0.808 1 97.19 31 SER B CA 1
ATOM 2575 C C . SER B 1 31 ? -3.91 22.547 0.656 1 97.19 31 SER B C 1
ATOM 2577 O O . SER B 1 31 ? -4.039 21.688 1.519 1 97.19 31 SER B O 1
ATOM 2579 N N . SER B 1 32 ? -4.707 22.594 -0.338 1 93.81 32 SER B N 1
ATOM 2580 C CA . SER B 1 32 ? -5.645 21.578 -0.827 1 93.81 32 SER B CA 1
ATOM 2581 C C . SER B 1 32 ? -5.895 21.75 -2.322 1 93.81 32 SER B C 1
ATOM 2583 O O . SER B 1 32 ? -5.254 22.562 -2.98 1 93.81 32 SER B O 1
ATOM 2585 N N . ARG B 1 33 ? -6.789 21 -2.859 1 90.81 33 ARG B N 1
ATOM 2586 C CA . ARG B 1 33 ? -7.004 20.953 -4.301 1 90.81 33 ARG B CA 1
ATOM 2587 C C . ARG B 1 33 ? -7.766 22.188 -4.781 1 90.81 33 ARG B C 1
ATOM 2589 O O . ARG B 1 33 ? -7.793 22.469 -5.98 1 90.81 33 ARG B O 1
ATOM 2596 N N . SER B 1 34 ? -8.328 22.953 -3.844 1 90.56 34 SER B N 1
ATOM 2597 C CA . SER B 1 34 ? -9.141 24.109 -4.211 1 90.56 34 SER B CA 1
ATOM 2598 C C . SER B 1 34 ? -8.633 25.375 -3.52 1 90.56 34 SER B C 1
ATOM 2600 O O . SER B 1 34 ? -8.602 25.438 -2.291 1 90.56 34 SER B O 1
ATOM 2602 N N . GLN B 1 35 ? -8.367 26.359 -4.383 1 95.38 35 GLN B N 1
ATOM 2603 C CA . GLN B 1 35 ? -7.93 27.625 -3.822 1 95.38 35 GLN B CA 1
ATOM 2604 C C . GLN B 1 35 ? -9.008 28.25 -2.941 1 95.38 35 GLN B C 1
ATOM 2606 O O . GLN B 1 35 ? -8.719 28.797 -1.875 1 95.38 35 GLN B O 1
ATOM 2611 N N . ALA B 1 36 ? -10.203 28.109 -3.402 1 93.38 36 ALA B N 1
ATOM 2612 C CA . ALA B 1 36 ? -11.32 28.672 -2.65 1 93.38 36 ALA B CA 1
ATOM 2613 C C . ALA B 1 36 ? -11.422 28.047 -1.266 1 93.38 36 ALA B C 1
ATOM 2615 O O . ALA B 1 36 ? -11.648 28.734 -0.274 1 93.38 36 ALA B O 1
ATOM 2616 N N . ARG B 1 37 ? -11.25 26.734 -1.188 1 90.12 37 ARG B N 1
ATOM 2617 C CA . ARG B 1 37 ? -11.312 26.031 0.088 1 90.12 37 ARG B CA 1
ATOM 2618 C C . ARG B 1 37 ? -10.133 26.406 0.978 1 90.12 37 ARG B C 1
ATOM 2620 O O . ARG B 1 37 ? -10.281 26.531 2.195 1 90.12 37 ARG B O 1
ATOM 2627 N N . CYS B 1 38 ? -9.008 26.609 0.347 1 95.06 38 CYS B N 1
ATOM 2628 C CA . CYS B 1 38 ? -7.832 27.031 1.1 1 95.06 38 CYS B CA 1
ATOM 2629 C C . CYS B 1 38 ? -8.031 28.422 1.694 1 95.06 38 CYS B C 1
ATOM 2631 O O . CYS B 1 38 ? -7.688 28.656 2.855 1 95.06 38 CYS B O 1
ATOM 2633 N N . ASP B 1 39 ? -8.609 29.297 0.905 1 95.38 39 ASP B N 1
ATOM 2634 C CA . ASP B 1 39 ? -8.852 30.656 1.373 1 95.38 39 ASP B CA 1
ATOM 2635 C C . ASP B 1 39 ? -9.844 30.672 2.539 1 95.38 39 ASP B C 1
ATOM 2637 O O . ASP B 1 39 ? -9.641 31.375 3.523 1 95.38 39 ASP B O 1
ATOM 2641 N N . ARG B 1 40 ? -10.852 29.875 2.387 1 92.12 40 ARG B N 1
ATOM 2642 C CA . ARG B 1 40 ? -11.828 29.766 3.463 1 92.12 40 ARG B CA 1
ATOM 2643 C C . ARG B 1 40 ? -11.18 29.234 4.742 1 92.12 40 ARG B C 1
ATOM 2645 O O . ARG B 1 40 ? -11.477 29.719 5.836 1 92.12 40 ARG B O 1
ATOM 2652 N N . ALA B 1 41 ? -10.352 28.25 4.594 1 92.38 41 ALA B N 1
ATOM 2653 C CA . ALA B 1 41 ? -9.641 27.672 5.738 1 92.38 41 ALA B CA 1
ATOM 2654 C C . ALA B 1 41 ? -8.727 28.703 6.387 1 92.38 41 ALA B C 1
ATOM 2656 O O . ALA B 1 41 ? -8.68 28.828 7.613 1 92.38 41 ALA B O 1
ATOM 2657 N N . ARG B 1 42 ? -7.996 29.469 5.559 1 95.88 42 ARG B N 1
ATOM 2658 C CA . ARG B 1 42 ? -7.133 30.531 6.055 1 95.88 42 ARG B CA 1
ATOM 2659 C C . ARG B 1 42 ? -7.93 31.547 6.859 1 95.88 42 ARG B C 1
ATOM 2661 O O . ARG B 1 42 ? -7.543 31.906 7.977 1 95.88 42 ARG B O 1
ATOM 2668 N N . ASP B 1 43 ? -9.047 31.984 6.324 1 95.25 43 ASP B N 1
ATOM 2669 C CA . ASP B 1 43 ? -9.883 32.969 7.004 1 95.25 43 ASP B CA 1
ATOM 2670 C C . ASP B 1 43 ? -10.406 32.438 8.328 1 95.25 43 ASP B C 1
ATOM 2672 O O . ASP B 1 43 ? -10.484 33.156 9.32 1 95.25 43 ASP B O 1
ATOM 2676 N N . HIS B 1 44 ? -10.758 31.156 8.273 1 91.06 44 HIS B N 1
ATOM 2677 C CA . HIS B 1 44 ? -11.227 30.484 9.484 1 91.06 44 HIS B CA 1
ATOM 2678 C C . HIS B 1 44 ? -10.141 30.469 10.555 1 91.06 44 HIS B C 1
ATOM 2680 O O . HIS B 1 44 ? -10.406 30.766 11.719 1 91.06 44 HIS B O 1
ATOM 2686 N N . LEU B 1 45 ? -8.945 30.203 10.211 1 94.38 45 LEU B N 1
ATOM 2687 C CA . LEU B 1 45 ? -7.812 30.156 11.133 1 94.38 45 LEU B CA 1
ATOM 2688 C C . LEU B 1 45 ? -7.512 31.531 11.695 1 94.38 45 LEU B C 1
ATOM 2690 O O . LEU B 1 45 ? -7.23 31.672 12.891 1 94.38 45 LEU B O 1
ATOM 2694 N N . ILE B 1 46 ? -7.602 32.562 10.859 1 94.88 46 ILE B N 1
ATOM 2695 C CA . ILE B 1 46 ? -7.391 33.938 11.297 1 94.88 46 ILE B CA 1
ATOM 2696 C C . ILE B 1 46 ? -8.477 34.344 12.289 1 94.88 46 ILE B C 1
ATOM 2698 O O . ILE B 1 46 ? -8.188 34.969 13.32 1 94.88 46 ILE B O 1
ATOM 2702 N N . GLY B 1 47 ? -9.672 33.906 11.938 1 92.62 47 GLY B N 1
ATOM 2703 C CA . GLY B 1 47 ? -10.781 34.156 12.844 1 92.62 47 GLY B CA 1
ATOM 2704 C C . GLY B 1 47 ? -10.609 33.5 14.203 1 92.62 47 GLY B C 1
ATOM 2705 O O . GLY B 1 47 ? -11.195 33.969 15.188 1 92.62 47 GLY B O 1
ATOM 2706 N N . ARG B 1 48 ? -9.82 32.531 14.227 1 90.88 48 ARG B N 1
ATOM 2707 C CA . ARG B 1 48 ? -9.602 31.797 15.477 1 90.88 48 ARG B CA 1
ATOM 2708 C C . ARG B 1 48 ? -8.344 32.281 16.188 1 90.88 48 ARG B C 1
ATOM 2710 O O . ARG B 1 48 ? -7.891 31.672 17.156 1 90.88 48 ARG B O 1
ATOM 2717 N N . GLY B 1 49 ? -7.695 33.312 15.633 1 92.56 49 GLY B N 1
ATOM 2718 C CA . GLY B 1 49 ? -6.633 33.969 16.375 1 92.56 49 GLY B CA 1
ATOM 2719 C C . GLY B 1 49 ? -5.285 33.906 15.688 1 92.56 49 GLY B C 1
ATOM 2720 O O . GLY B 1 49 ? -4.301 34.469 16.188 1 92.56 49 GLY B O 1
ATOM 2721 N N . ALA B 1 50 ? -5.23 33.219 14.617 1 93.56 50 ALA B N 1
ATOM 2722 C CA . ALA B 1 50 ? -3.961 33.156 13.898 1 93.56 50 ALA B CA 1
ATOM 2723 C C . ALA B 1 50 ? -3.623 34.531 13.281 1 93.56 50 ALA B C 1
ATOM 2725 O O . ALA B 1 50 ? -4.508 35.219 12.797 1 93.56 50 ALA B O 1
ATOM 2726 N N . SER B 1 51 ? -2.369 34.875 13.344 1 94.94 51 SER B N 1
ATOM 2727 C CA . SER B 1 51 ? -1.928 36.094 12.664 1 94.94 51 SER B CA 1
ATOM 2728 C C . SER B 1 51 ? -2.057 35.938 11.148 1 94.94 51 SER B C 1
ATOM 2730 O O . SER B 1 51 ? -1.617 34.938 10.57 1 94.94 51 SER B O 1
ATOM 2732 N N . PRO B 1 52 ? -2.643 36.906 10.492 1 95 52 PRO B N 1
ATOM 2733 C CA . PRO B 1 52 ? -2.822 36.844 9.039 1 95 52 PRO B CA 1
ATOM 2734 C C . PRO B 1 52 ? -1.508 36.625 8.289 1 95 52 PRO B C 1
ATOM 2736 O O . PRO B 1 52 ? -1.492 36 7.234 1 95 52 PRO B O 1
ATOM 2739 N N . ASP B 1 53 ? -0.43 37.062 8.875 1 94.62 53 ASP B N 1
ATOM 2740 C CA . ASP B 1 53 ? 0.868 36.938 8.219 1 94.62 53 ASP B CA 1
ATOM 2741 C C . ASP B 1 53 ? 1.482 35.562 8.445 1 94.62 53 ASP B C 1
ATOM 2743 O O . ASP B 1 53 ? 2.459 35.219 7.785 1 94.62 53 ASP B O 1
ATOM 2747 N N . ALA B 1 54 ? 0.888 34.844 9.328 1 96.94 54 ALA B N 1
ATOM 2748 C CA . ALA B 1 54 ? 1.472 33.562 9.703 1 96.94 54 ALA B CA 1
ATOM 2749 C C . ALA B 1 54 ? 0.842 32.406 8.906 1 96.94 54 ALA B C 1
ATOM 2751 O O . ALA B 1 54 ? 1.318 31.281 8.961 1 96.94 54 ALA B O 1
ATOM 2752 N N . VAL B 1 55 ? -0.245 32.688 8.195 1 97.5 55 VAL B N 1
ATOM 2753 C CA . VAL B 1 55 ? -0.941 31.625 7.473 1 97.5 55 VAL B CA 1
ATOM 2754 C C . VAL B 1 55 ? -1.05 32 5.992 1 97.5 55 VAL B C 1
ATOM 2756 O O . VAL B 1 55 ? -1.507 33.094 5.652 1 97.5 55 VAL B O 1
ATOM 2759 N N . LEU B 1 56 ? -0.551 31.188 5.156 1 97.69 56 LEU B N 1
ATOM 2760 C CA . LEU B 1 56 ? -0.697 31.312 3.709 1 97.69 56 LEU B CA 1
ATOM 2761 C C . LEU B 1 56 ? -1.513 30.141 3.15 1 97.69 56 LEU B C 1
ATOM 2763 O O . LEU B 1 56 ? -1.461 29.031 3.68 1 97.69 56 LEU B O 1
ATOM 2767 N N . ALA B 1 57 ? -2.348 30.422 2.143 1 97.75 57 ALA B N 1
ATOM 2768 C CA . ALA B 1 57 ? -3.227 29.438 1.532 1 97.75 57 ALA B CA 1
ATOM 2769 C C . ALA B 1 57 ? -2.951 29.297 0.037 1 97.75 57 ALA B C 1
ATOM 2771 O O . ALA B 1 57 ? -3.195 30.234 -0.729 1 97.75 57 ALA B O 1
ATOM 2772 N N . TRP B 1 58 ? -2.422 28.219 -0.371 1 97.88 58 TRP B N 1
ATOM 2773 C CA . TRP B 1 58 ? -2.092 27.984 -1.773 1 97.88 58 TRP B CA 1
ATOM 2774 C C . TRP B 1 58 ? -2.658 26.656 -2.254 1 97.88 58 TRP B C 1
ATOM 2776 O O . TRP B 1 58 ? -2.631 25.656 -1.521 1 97.88 58 TRP B O 1
ATOM 2786 N N . GLU B 1 59 ? -3.182 26.656 -3.434 1 97.19 59 GLU B N 1
ATOM 2787 C CA . GLU B 1 59 ? -3.697 25.438 -4.039 1 97.19 59 GLU B CA 1
ATOM 2788 C C . GLU B 1 59 ? -2.564 24.469 -4.383 1 97.19 59 GLU B C 1
ATOM 2790 O O . GLU B 1 59 ? -1.513 24.891 -4.871 1 97.19 59 GLU B O 1
ATOM 2795 N N . CYS B 1 60 ? -2.768 23.188 -4.07 1 97.31 60 CYS B N 1
ATOM 2796 C CA . CYS B 1 60 ? -1.84 22.125 -4.449 1 97.31 60 CYS B CA 1
ATOM 2797 C C . CYS B 1 60 ? -2.535 20.766 -4.465 1 97.31 60 CYS B C 1
ATOM 2799 O O . CYS B 1 60 ? -3.027 20.312 -3.436 1 97.31 60 CYS B O 1
ATOM 2801 N N . ASP B 1 61 ? -2.623 20.219 -5.625 1 96.56 61 ASP B N 1
ATOM 2802 C CA . ASP B 1 61 ? -3.133 18.844 -5.738 1 96.56 61 ASP B CA 1
ATOM 2803 C C . ASP B 1 61 ? -2.029 17.828 -5.477 1 96.56 61 ASP B C 1
ATOM 2805 O O . ASP B 1 61 ? -1.123 17.656 -6.297 1 96.56 61 ASP B O 1
ATOM 2809 N N . VAL B 1 62 ? -2.203 17.109 -4.379 1 96.56 62 VAL B N 1
ATOM 2810 C CA . VAL B 1 62 ? -1.141 16.203 -3.928 1 96.56 62 VAL B CA 1
ATOM 2811 C C . VAL B 1 62 ? -0.984 15.055 -4.91 1 96.56 62 VAL B C 1
ATOM 2813 O O . VAL B 1 62 ? 0.017 14.336 -4.879 1 96.56 62 VAL B O 1
ATOM 2816 N N . ARG B 1 63 ? -1.982 14.867 -5.801 1 95.75 63 ARG B N 1
ATOM 2817 C CA . ARG B 1 63 ? -1.957 13.773 -6.77 1 95.75 63 ARG B CA 1
ATOM 2818 C C . ARG B 1 63 ? -1.003 14.078 -7.918 1 95.75 63 ARG B C 1
ATOM 2820 O O . ARG B 1 63 ? -0.648 13.188 -8.695 1 95.75 63 ARG B O 1
ATOM 2827 N N . ASP B 1 64 ? -0.641 15.297 -8.023 1 97.06 64 ASP B N 1
ATOM 2828 C CA . ASP B 1 64 ? 0.223 15.758 -9.109 1 97.06 64 ASP B CA 1
ATOM 2829 C C . ASP B 1 64 ? 1.643 16.016 -8.602 1 97.06 64 ASP B C 1
ATOM 2831 O O . ASP B 1 64 ? 1.896 17 -7.918 1 97.06 64 ASP B O 1
ATOM 2835 N N . ALA B 1 65 ? 2.551 15.156 -9.062 1 96.94 65 ALA B N 1
ATOM 2836 C CA . ALA B 1 65 ? 3.934 15.234 -8.602 1 96.94 65 ALA B CA 1
ATOM 2837 C C . ALA B 1 65 ? 4.551 16.594 -8.93 1 96.94 65 ALA B C 1
ATOM 2839 O O . ALA B 1 65 ? 5.242 17.172 -8.094 1 96.94 65 ALA B O 1
ATOM 2840 N N . SER B 1 66 ? 4.301 17.031 -10.109 1 96.88 66 SER B N 1
ATOM 2841 C CA . SER B 1 66 ? 4.879 18.297 -10.547 1 96.88 66 SER B CA 1
ATOM 2842 C C . SER B 1 66 ? 4.305 19.469 -9.758 1 96.88 66 SER B C 1
ATOM 2844 O O . SER B 1 66 ? 5.027 20.406 -9.422 1 96.88 66 SER B O 1
ATOM 2846 N N . ALA B 1 67 ? 3.025 19.438 -9.461 1 97.06 67 ALA B N 1
ATOM 2847 C CA . ALA B 1 67 ? 2.385 20.484 -8.672 1 97.06 67 ALA B CA 1
ATOM 2848 C C . ALA B 1 67 ? 2.965 20.547 -7.266 1 97.06 67 ALA B C 1
ATOM 2850 O O . ALA B 1 67 ? 3.217 21.641 -6.734 1 97.06 67 ALA B O 1
ATOM 2851 N N . VAL B 1 68 ? 3.227 19.406 -6.668 1 97.75 68 VAL B N 1
ATOM 2852 C CA . VAL B 1 68 ? 3.762 19.344 -5.312 1 97.75 68 VAL B CA 1
ATOM 2853 C C . VAL B 1 68 ? 5.191 19.875 -5.301 1 97.75 68 VAL B C 1
ATOM 2855 O O . VAL B 1 68 ? 5.559 20.672 -4.426 1 97.75 68 VAL B O 1
ATOM 2858 N N . ALA B 1 69 ? 5.941 19.438 -6.27 1 96.88 69 ALA B N 1
ATOM 2859 C CA . ALA B 1 69 ? 7.312 19.922 -6.367 1 96.88 69 ALA B CA 1
ATOM 2860 C C . ALA B 1 69 ? 7.348 21.438 -6.508 1 96.88 69 ALA B C 1
ATOM 2862 O O . ALA B 1 69 ? 8.117 22.109 -5.816 1 96.88 69 ALA B O 1
ATOM 2863 N N . ALA B 1 70 ? 6.531 21.922 -7.398 1 97.5 70 ALA B N 1
ATOM 2864 C CA . ALA B 1 70 ? 6.453 23.359 -7.609 1 97.5 70 ALA B CA 1
ATOM 2865 C C . ALA B 1 70 ? 5.992 24.078 -6.344 1 97.5 70 ALA B C 1
ATOM 2867 O O . ALA B 1 70 ? 6.453 25.172 -6.039 1 97.5 70 ALA B O 1
ATOM 2868 N N . HIS B 1 71 ? 5.062 23.469 -5.668 1 98.06 71 HIS B N 1
ATOM 2869 C CA . HIS B 1 71 ? 4.547 24.031 -4.426 1 98.06 71 HIS B CA 1
ATOM 2870 C C . HIS B 1 71 ? 5.645 24.141 -3.373 1 98.06 71 HIS B C 1
ATOM 2872 O O . HIS B 1 71 ? 5.793 25.188 -2.734 1 98.06 71 HIS B O 1
ATOM 2878 N N . LEU B 1 72 ? 6.453 23.109 -3.166 1 98.12 72 LEU B N 1
ATOM 2879 C CA . LEU B 1 72 ? 7.562 23.125 -2.215 1 98.12 72 LEU B CA 1
ATOM 2880 C C . LEU B 1 72 ? 8.602 24.172 -2.604 1 98.12 72 LEU B C 1
ATOM 2882 O O . LEU B 1 72 ? 9.117 24.891 -1.742 1 98.12 72 LEU B O 1
ATOM 2886 N N . ASP B 1 73 ? 8.82 24.234 -3.877 1 97.88 73 ASP B N 1
ATOM 2887 C CA . ASP B 1 73 ? 9.734 25.25 -4.375 1 97.88 73 ASP B CA 1
ATOM 2888 C C . ASP B 1 73 ? 9.234 26.656 -4.039 1 97.88 73 ASP B C 1
ATOM 2890 O O . ASP B 1 73 ? 10.008 27.5 -3.582 1 97.88 73 ASP B O 1
ATOM 2894 N N . ARG B 1 74 ? 8 26.906 -4.297 1 97.88 74 ARG B N 1
ATOM 2895 C CA . ARG B 1 74 ? 7.395 28.203 -4.031 1 97.88 74 ARG B CA 1
ATOM 2896 C C . ARG B 1 74 ? 7.488 28.562 -2.551 1 97.88 74 ARG B C 1
ATOM 2898 O O . ARG B 1 74 ? 7.836 29.688 -2.199 1 97.88 74 ARG B O 1
ATOM 2905 N N . VAL B 1 75 ? 7.195 27.578 -1.682 1 98.19 75 VAL B N 1
ATOM 2906 C CA . VAL B 1 75 ? 7.242 27.812 -0.242 1 98.19 75 VAL B CA 1
ATOM 2907 C C . VAL B 1 75 ? 8.656 28.188 0.178 1 98.19 75 VAL B C 1
ATOM 2909 O O . VAL B 1 75 ? 8.859 29.172 0.897 1 98.19 75 VAL B O 1
ATOM 2912 N N . GLU B 1 76 ? 9.602 27.422 -0.259 1 97.44 76 GLU B N 1
ATOM 2913 C CA . GLU B 1 76 ? 10.977 27.688 0.149 1 97.44 76 GLU B CA 1
ATOM 2914 C C . GLU B 1 76 ? 11.484 29.016 -0.409 1 97.44 76 GLU B C 1
ATOM 2916 O O . GLU B 1 76 ? 12.25 29.719 0.249 1 97.44 76 GLU B O 1
ATOM 2921 N N . ARG B 1 77 ? 11.047 29.359 -1.607 1 96.88 77 ARG B N 1
ATOM 2922 C CA . ARG B 1 77 ? 11.453 30.609 -2.242 1 96.88 77 ARG B CA 1
ATOM 2923 C C . ARG B 1 77 ? 10.789 31.797 -1.577 1 96.88 77 ARG B C 1
ATOM 2925 O O . ARG B 1 77 ? 11.445 32.781 -1.269 1 96.88 77 ARG B O 1
ATOM 2932 N N . ASP B 1 78 ? 9.523 31.719 -1.302 1 97.12 78 ASP B N 1
ATOM 2933 C CA . ASP B 1 78 ? 8.727 32.906 -0.939 1 97.12 78 ASP B CA 1
ATOM 2934 C C . ASP B 1 78 ? 8.555 33 0.575 1 97.12 78 ASP B C 1
ATOM 2936 O O . ASP B 1 78 ? 8.219 34.062 1.1 1 97.12 78 ASP B O 1
ATOM 2940 N N . VAL B 1 79 ? 8.617 31.922 1.318 1 97.31 79 VAL B N 1
ATOM 2941 C CA . VAL B 1 79 ? 8.352 31.922 2.752 1 97.31 79 VAL B CA 1
ATOM 2942 C C . VAL B 1 79 ? 9.633 31.594 3.518 1 97.31 79 VAL B C 1
ATOM 2944 O O . VAL B 1 79 ? 10.039 32.344 4.41 1 97.31 79 VAL B O 1
ATOM 2947 N N . GLY B 1 80 ? 10.359 30.516 3.158 1 96.81 80 GLY B N 1
ATOM 2948 C CA . GLY B 1 80 ? 11.586 30.062 3.801 1 96.81 80 GLY B CA 1
ATOM 2949 C C . GLY B 1 80 ? 11.742 28.562 3.814 1 96.81 80 GLY B C 1
ATOM 2950 O O . GLY B 1 80 ? 10.859 27.828 3.352 1 96.81 80 GLY B O 1
ATOM 2951 N N . PRO B 1 81 ? 12.906 28.125 4.273 1 97.38 81 PRO B N 1
ATOM 2952 C CA . PRO B 1 81 ? 13.125 26.672 4.352 1 97.38 81 PRO B CA 1
ATOM 2953 C C . PRO B 1 81 ? 12.062 25.969 5.191 1 97.38 81 PRO B C 1
ATOM 2955 O O . PRO B 1 81 ? 11.727 26.422 6.285 1 97.38 81 PRO B O 1
ATOM 2958 N N . ILE B 1 82 ? 11.57 24.922 4.684 1 98.38 82 ILE B N 1
ATOM 2959 C CA . ILE B 1 82 ? 10.5 24.188 5.352 1 98.38 82 ILE B CA 1
ATOM 2960 C C . ILE B 1 82 ? 11.078 23.375 6.504 1 98.38 82 ILE B C 1
ATOM 2962 O O . ILE B 1 82 ? 11.898 22.484 6.293 1 98.38 82 ILE B O 1
ATOM 2966 N N . ASP B 1 83 ? 10.578 23.641 7.652 1 98.31 83 ASP B N 1
ATOM 2967 C CA . ASP B 1 83 ? 11.062 22.953 8.844 1 98.31 83 ASP B CA 1
ATOM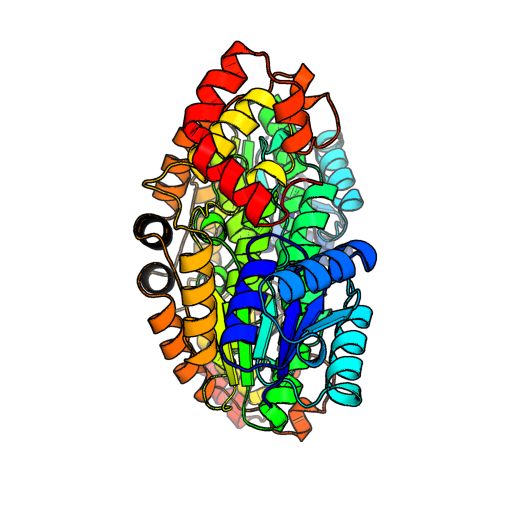 2968 C C . ASP B 1 83 ? 10.188 21.734 9.164 1 98.31 83 ASP B C 1
ATOM 2970 O O . ASP B 1 83 ? 10.664 20.75 9.742 1 98.31 83 ASP B O 1
ATOM 2974 N N . LEU B 1 84 ? 8.938 21.875 8.852 1 98.5 84 LEU B N 1
ATOM 2975 C CA . LEU B 1 84 ? 7.977 20.812 9.156 1 98.5 84 LEU B CA 1
ATOM 2976 C C . LEU B 1 84 ? 6.957 20.656 8.031 1 98.5 84 LEU B C 1
ATOM 2978 O O . LEU B 1 84 ? 6.383 21.656 7.57 1 98.5 84 LEU B O 1
ATOM 2982 N N . GLY B 1 85 ? 6.871 19.5 7.488 1 98.31 85 GLY B N 1
ATOM 2983 C CA . GLY B 1 85 ? 5.855 19.172 6.496 1 98.31 85 GLY B CA 1
ATOM 2984 C C . GLY B 1 85 ? 4.895 18.094 6.961 1 98.31 85 GLY B C 1
ATOM 2985 O O . GLY B 1 85 ? 5.309 17.094 7.555 1 98.31 85 GLY B O 1
ATOM 2986 N N . LEU B 1 86 ? 3.598 18.328 6.715 1 97.25 86 LEU B N 1
ATOM 2987 C CA . LEU B 1 86 ? 2.566 17.375 7.121 1 97.25 86 LEU B CA 1
ATOM 2988 C C . LEU B 1 86 ? 1.615 17.078 5.969 1 97.25 86 LEU B C 1
ATOM 2990 O O . LEU B 1 86 ? 1.04 17.984 5.379 1 97.25 86 LEU B O 1
ATOM 2994 N N . HIS B 1 87 ? 1.54 15.844 5.566 1 95.88 87 HIS B N 1
ATOM 2995 C CA . HIS B 1 87 ? 0.539 15.391 4.609 1 95.88 87 HIS B CA 1
ATOM 2996 C C . HIS B 1 87 ? -0.667 14.781 5.316 1 95.88 87 HIS B C 1
ATOM 2998 O O . HIS B 1 87 ? -0.56 13.711 5.922 1 95.88 87 HIS B O 1
ATOM 3004 N N . VAL B 1 88 ? -1.849 15.391 5.191 1 90.44 88 VAL B N 1
ATOM 3005 C CA . VAL B 1 88 ? -3.053 14.945 5.883 1 90.44 88 VAL B CA 1
ATOM 3006 C C . VAL B 1 88 ? -4.133 14.586 4.863 1 90.44 88 VAL B C 1
ATOM 3008 O O . VAL B 1 88 ? -5.164 14.008 5.219 1 90.44 88 VAL B O 1
ATOM 3011 N N . ALA B 1 89 ? -3.928 14.867 3.598 1 85.5 89 ALA B N 1
ATOM 3012 C CA . ALA B 1 89 ? -4.938 14.656 2.562 1 85.5 89 ALA B CA 1
ATOM 3013 C C . ALA B 1 89 ? -5.395 13.203 2.531 1 85.5 89 ALA B C 1
ATOM 3015 O O . ALA B 1 89 ? -4.582 12.281 2.668 1 85.5 89 ALA B O 1
ATOM 3016 N N . GLY B 1 90 ? -6.734 12.984 2.438 1 81.31 90 GLY B N 1
ATOM 3017 C CA . GLY B 1 90 ? -7.281 11.641 2.357 1 81.31 90 GLY B CA 1
ATOM 3018 C C . GLY B 1 90 ? -8.719 11.609 1.882 1 81.31 90 GLY B C 1
ATOM 3019 O O . GLY B 1 90 ? -9.398 12.641 1.867 1 81.31 90 GLY B O 1
ATOM 3020 N N . VAL B 1 91 ? -9.117 10.531 1.394 1 78.88 91 VAL B N 1
ATOM 3021 C CA . VAL B 1 91 ? -10.492 10.258 0.988 1 78.88 91 VAL B CA 1
ATOM 3022 C C . VAL B 1 91 ? -10.977 8.961 1.636 1 78.88 91 VAL B C 1
ATOM 3024 O O . VAL B 1 91 ? -10.188 8.031 1.845 1 78.88 91 VAL B O 1
ATOM 3027 N N . ILE B 1 92 ? -12.195 8.992 2.02 1 75.75 92 ILE B N 1
ATOM 3028 C CA . ILE B 1 92 ? -12.789 7.789 2.604 1 75.75 92 ILE B CA 1
ATOM 3029 C C . ILE B 1 92 ? -13.945 7.309 1.73 1 75.75 92 ILE B C 1
ATOM 3031 O O . ILE B 1 92 ? -14.859 8.07 1.424 1 75.75 92 ILE B O 1
ATOM 3035 N N . GLN B 1 93 ? -13.828 6.176 1.26 1 76.19 93 GLN B N 1
ATOM 3036 C CA . GLN B 1 93 ? -14.875 5.508 0.495 1 76.19 93 GLN B CA 1
ATOM 3037 C C . GLN B 1 93 ? -15.43 4.305 1.256 1 76.19 93 GLN B C 1
ATOM 3039 O O . GLN B 1 93 ? -14.688 3.385 1.601 1 76.19 93 GLN B O 1
ATOM 3044 N N . VAL B 1 94 ? -16.719 4.309 1.509 1 71.69 94 VAL B N 1
ATOM 3045 C CA . VAL B 1 94 ? -17.344 3.268 2.314 1 71.69 94 VAL B CA 1
ATOM 3046 C C . VAL B 1 94 ? -18.344 2.488 1.462 1 71.69 94 VAL B C 1
ATOM 3048 O O . VAL B 1 94 ? -19.266 3.072 0.875 1 71.69 94 VAL B O 1
ATOM 3051 N N . GLY B 1 95 ? -18.156 1.239 1.374 1 75.44 95 GLY B N 1
ATOM 3052 C CA . GLY B 1 95 ? -19.031 0.357 0.625 1 75.44 95 GLY B CA 1
ATOM 3053 C C . GLY B 1 95 ? -18.469 -1.038 0.443 1 75.44 95 GLY B C 1
ATOM 3054 O O . GLY B 1 95 ? -17.297 -1.284 0.751 1 75.44 95 GLY B O 1
ATOM 3055 N N . PRO B 1 96 ? -19.359 -1.959 0.033 1 76.38 96 PRO B N 1
ATOM 3056 C CA . PRO B 1 96 ? -18.875 -3.32 -0.208 1 76.38 96 PRO B CA 1
ATOM 3057 C C . PRO B 1 96 ? -17.891 -3.398 -1.375 1 76.38 96 PRO B C 1
ATOM 3059 O O . PRO B 1 96 ? -17.922 -2.551 -2.271 1 76.38 96 PRO B O 1
ATOM 3062 N N . TRP B 1 97 ? -17.047 -4.453 -1.347 1 81.69 97 TRP B N 1
ATOM 3063 C CA . TRP B 1 97 ? -15.992 -4.609 -2.342 1 81.69 97 TRP B CA 1
ATOM 3064 C C . TRP B 1 97 ? -16.578 -4.613 -3.752 1 81.69 97 TRP B C 1
ATOM 3066 O O . TRP B 1 97 ? -15.953 -4.105 -4.688 1 81.69 97 TRP B O 1
ATOM 3076 N N . SER B 1 98 ? -17.812 -5.098 -3.871 1 84.94 98 SER B N 1
ATOM 3077 C CA . SER B 1 98 ? -18.422 -5.309 -5.18 1 84.94 98 SER B CA 1
ATOM 3078 C C . SER B 1 98 ? -18.891 -3.994 -5.789 1 84.94 98 SER B C 1
ATOM 3080 O O . SER B 1 98 ? -19.203 -3.932 -6.98 1 84.94 98 SER B O 1
ATOM 3082 N N . SER B 1 99 ? -18.875 -2.955 -4.973 1 80.19 99 SER B N 1
ATOM 3083 C CA . SER B 1 99 ? -19.312 -1.65 -5.453 1 80.19 99 SER B CA 1
ATOM 3084 C C . SER B 1 99 ? -18.156 -0.856 -6.043 1 80.19 99 SER B C 1
ATOM 3086 O O . SER B 1 99 ? -18.359 0.182 -6.672 1 80.19 99 SER B O 1
ATOM 3088 N N . TRP B 1 100 ? -16.953 -1.36 -5.844 1 85.56 100 TRP B N 1
ATOM 3089 C CA . TRP B 1 100 ? -15.781 -0.552 -6.188 1 85.56 100 TRP B CA 1
ATOM 3090 C C . TRP B 1 100 ? -15.258 -0.916 -7.574 1 85.56 100 TRP B C 1
ATOM 3092 O O . TRP B 1 100 ? -15.227 -2.092 -7.941 1 85.56 100 TRP B O 1
ATOM 3102 N N . GLU B 1 101 ? -15.008 0.103 -8.281 1 89.25 101 GLU B N 1
ATOM 3103 C CA . GLU B 1 101 ? -14.32 -0.008 -9.562 1 89.25 101 GLU B CA 1
ATOM 3104 C C . GLU B 1 101 ? -12.922 0.589 -9.492 1 89.25 101 GLU B C 1
ATOM 3106 O O . GLU B 1 101 ? -12.516 1.115 -8.453 1 89.25 101 GLU B O 1
ATOM 3111 N N . ARG B 1 102 ? -12.227 0.495 -10.562 1 91.81 102 ARG B N 1
ATOM 3112 C CA . ARG B 1 102 ? -10.844 0.945 -10.609 1 91.81 102 ARG B CA 1
ATOM 3113 C C . ARG B 1 102 ? -10.727 2.418 -10.234 1 91.81 102 ARG B C 1
ATOM 3115 O O . ARG B 1 102 ? -9.75 2.832 -9.609 1 91.81 102 ARG B O 1
ATOM 3122 N N . GLU B 1 103 ? -11.727 3.154 -10.531 1 90.75 103 GLU B N 1
ATOM 3123 C CA . GLU B 1 103 ? -11.695 4.602 -10.336 1 90.75 103 GLU B CA 1
ATOM 3124 C C . GLU B 1 103 ? -11.594 4.957 -8.859 1 90.75 103 GLU B C 1
ATOM 3126 O O . GLU B 1 103 ? -10.875 5.891 -8.484 1 90.75 103 GLU B O 1
ATOM 3131 N N . GLN B 1 104 ? -12.312 4.266 -8.016 1 88.44 104 GLN B N 1
ATOM 3132 C CA . GLN B 1 104 ? -12.273 4.551 -6.582 1 88.44 104 GLN B CA 1
ATOM 3133 C C . GLN B 1 104 ? -10.93 4.156 -5.977 1 88.44 104 GLN B C 1
ATOM 3135 O O . GLN B 1 104 ? -10.43 4.836 -5.074 1 88.44 104 GLN B O 1
ATOM 3140 N N . PHE B 1 105 ? -10.383 3.061 -6.48 1 93.75 105 PHE B N 1
ATOM 3141 C CA . PHE B 1 105 ? -9.031 2.701 -6.051 1 93.75 105 PHE B CA 1
ATOM 3142 C C . PHE B 1 105 ? -8.023 3.76 -6.484 1 93.75 105 PHE B C 1
ATOM 3144 O O . PHE B 1 105 ? -7.148 4.145 -5.707 1 93.75 105 PHE B O 1
ATOM 3151 N N . ALA B 1 106 ? -8.219 4.18 -7.734 1 95.44 106 ALA B N 1
ATOM 3152 C CA . ALA B 1 106 ? -7.316 5.203 -8.25 1 95.44 106 ALA B CA 1
ATOM 3153 C C . ALA B 1 106 ? -7.379 6.469 -7.402 1 95.44 106 ALA B C 1
ATOM 3155 O O . ALA B 1 106 ? -6.344 7.055 -7.07 1 95.44 106 ALA B O 1
ATOM 3156 N N . ASP B 1 107 ? -8.547 6.875 -7.027 1 91.44 107 ASP B N 1
ATOM 3157 C CA . ASP B 1 107 ? -8.719 8.062 -6.203 1 91.44 107 ASP B CA 1
ATOM 3158 C C . ASP B 1 107 ? -8.008 7.91 -4.859 1 91.44 107 ASP B C 1
ATOM 3160 O O . ASP B 1 107 ? -7.277 8.805 -4.43 1 91.44 107 ASP B O 1
ATOM 3164 N N . ALA B 1 108 ? -8.211 6.805 -4.234 1 91.69 108 ALA B N 1
ATOM 3165 C CA . ALA B 1 108 ? -7.613 6.535 -2.926 1 91.69 108 ALA B CA 1
ATOM 3166 C C . ALA B 1 108 ? -6.094 6.441 -3.025 1 91.69 108 ALA B C 1
ATOM 3168 O O . ALA B 1 108 ? -5.375 7.078 -2.25 1 91.69 108 ALA B O 1
ATOM 3169 N N . ILE B 1 109 ? -5.602 5.691 -4.02 1 95.62 109 ILE B N 1
ATOM 3170 C CA . ILE B 1 109 ? -4.176 5.449 -4.184 1 95.62 109 ILE B CA 1
ATOM 3171 C C . ILE B 1 109 ? -3.471 6.746 -4.578 1 95.62 109 ILE B C 1
ATOM 3173 O O . ILE B 1 109 ? -2.4 7.062 -4.055 1 95.62 109 ILE B O 1
ATOM 3177 N N . ASP B 1 110 ? -4.062 7.504 -5.477 1 96.06 110 ASP B N 1
ATOM 3178 C CA . ASP B 1 110 ? -3.469 8.758 -5.926 1 96.06 110 ASP B CA 1
ATOM 3179 C C . ASP B 1 110 ? -3.355 9.758 -4.773 1 96.06 110 ASP B C 1
ATOM 3181 O O . ASP B 1 110 ? -2.363 10.484 -4.668 1 96.06 110 ASP B O 1
ATOM 3185 N N . THR B 1 111 ? -4.305 9.773 -3.924 1 92.81 111 THR B N 1
ATOM 3186 C CA . THR B 1 111 ? -4.379 10.789 -2.875 1 92.81 111 THR B CA 1
ATOM 3187 C C . THR B 1 111 ? -3.58 10.359 -1.65 1 92.81 111 THR B C 1
ATOM 3189 O O . THR B 1 111 ? -2.818 11.148 -1.091 1 92.81 111 THR B O 1
ATOM 3192 N N . MET B 1 112 ? -3.68 9.07 -1.308 1 93.25 112 MET B N 1
ATOM 3193 C CA . MET B 1 112 ? -3.199 8.688 0.015 1 93.25 112 MET B CA 1
ATOM 3194 C C . MET B 1 112 ? -1.946 7.82 -0.094 1 93.25 112 MET B C 1
ATOM 3196 O O . MET B 1 112 ? -1.331 7.48 0.918 1 93.25 112 MET B O 1
ATOM 3200 N N . LEU B 1 113 ? -1.574 7.445 -1.265 1 94.44 113 LEU B N 1
ATOM 3201 C CA . LEU B 1 113 ? -0.304 6.754 -1.461 1 94.44 113 LEU B CA 1
ATOM 3202 C C . LEU B 1 113 ? 0.659 7.609 -2.277 1 94.44 113 LEU B C 1
ATOM 3204 O O . LEU B 1 113 ? 1.724 7.992 -1.788 1 94.44 113 LEU B O 1
ATOM 3208 N N . TRP B 1 114 ? 0.234 7.977 -3.461 1 96.81 114 TRP B N 1
ATOM 3209 C CA . TRP B 1 114 ? 1.088 8.828 -4.285 1 96.81 114 TRP B CA 1
ATOM 3210 C C . TRP B 1 114 ? 1.259 10.203 -3.65 1 96.81 114 TRP B C 1
ATOM 3212 O O . TRP B 1 114 ? 2.33 10.805 -3.742 1 96.81 114 TRP B O 1
ATOM 3222 N N . GLY B 1 115 ? 0.223 10.742 -3.053 1 96.38 115 GLY B N 1
ATOM 3223 C CA . GLY B 1 115 ? 0.322 12.023 -2.371 1 96.38 115 GLY B CA 1
ATOM 3224 C C . GLY B 1 115 ? 1.507 12.109 -1.427 1 96.38 115 GLY B C 1
ATOM 3225 O O . GLY B 1 115 ? 2.396 12.945 -1.61 1 96.38 115 GLY B O 1
ATOM 3226 N N . PRO B 1 116 ? 1.56 11.203 -0.459 1 95.94 116 PRO B N 1
ATOM 3227 C CA . PRO B 1 116 ? 2.701 11.148 0.458 1 95.94 116 PRO B CA 1
ATOM 3228 C C . PRO B 1 116 ? 4.035 10.992 -0.269 1 95.94 116 PRO B C 1
ATOM 3230 O O . PRO B 1 116 ? 5.031 11.594 0.131 1 95.94 116 PRO B O 1
ATOM 3233 N N . ILE B 1 117 ? 4.105 10.18 -1.304 1 96.94 117 ILE B N 1
ATOM 3234 C CA . ILE B 1 117 ? 5.34 9.977 -2.053 1 96.94 117 ILE B CA 1
ATOM 3235 C C . ILE B 1 117 ? 5.766 11.281 -2.723 1 96.94 117 ILE B C 1
ATOM 3237 O O . ILE B 1 117 ? 6.922 11.695 -2.615 1 96.94 117 ILE B O 1
ATOM 3241 N N . HIS B 1 118 ? 4.848 11.953 -3.416 1 97.5 118 HIS B N 1
ATOM 3242 C CA . HIS B 1 118 ? 5.105 13.219 -4.105 1 97.5 118 HIS B CA 1
ATOM 3243 C C . HIS B 1 118 ? 5.598 14.281 -3.135 1 97.5 118 HIS B C 1
ATOM 3245 O O . HIS B 1 118 ? 6.363 15.172 -3.518 1 97.5 118 HIS B O 1
ATOM 3251 N N . PHE B 1 119 ? 5.191 14.18 -1.909 1 97.31 119 PHE B N 1
ATOM 3252 C CA . PHE B 1 119 ? 5.441 15.219 -0.913 1 97.31 119 PHE B CA 1
ATOM 3253 C C . PHE B 1 119 ? 6.711 14.914 -0.128 1 97.31 119 PHE B C 1
ATOM 3255 O O . PHE B 1 119 ? 7.625 15.742 -0.079 1 97.31 119 PHE B O 1
ATOM 3262 N N . ALA B 1 120 ? 6.832 13.711 0.367 1 97 120 ALA B N 1
ATOM 3263 C CA . ALA B 1 120 ? 7.852 13.391 1.362 1 97 120 ALA B CA 1
ATOM 3264 C C . ALA B 1 120 ? 9.219 13.211 0.708 1 97 120 ALA B C 1
ATOM 3266 O O . ALA B 1 120 ? 10.242 13.594 1.282 1 97 120 ALA B O 1
ATOM 3267 N N . LEU B 1 121 ? 9.242 12.648 -0.488 1 95.5 121 LEU B N 1
ATOM 3268 C CA . LEU B 1 121 ? 10.531 12.359 -1.105 1 95.5 121 LEU B CA 1
ATOM 3269 C C . LEU B 1 121 ? 11.289 13.641 -1.427 1 95.5 121 LEU B C 1
ATOM 3271 O O . LEU B 1 121 ? 12.414 13.836 -0.964 1 95.5 121 LEU B O 1
ATOM 3275 N N . PRO B 1 122 ? 10.68 14.539 -2.189 1 96.5 122 PRO B N 1
ATOM 3276 C CA . PRO B 1 122 ? 11.414 15.773 -2.469 1 96.5 122 PRO B CA 1
ATOM 3277 C C . PRO B 1 122 ? 11.68 16.594 -1.212 1 96.5 122 PRO B C 1
ATOM 3279 O O . PRO B 1 122 ? 12.727 17.234 -1.102 1 96.5 122 PRO B O 1
ATOM 3282 N N . LEU B 1 123 ? 10.789 16.609 -0.276 1 97.62 123 LEU B N 1
ATOM 3283 C CA . LEU B 1 123 ? 10.984 17.375 0.957 1 97.62 123 LEU B CA 1
ATOM 3284 C C . LEU B 1 123 ? 12.133 16.781 1.777 1 97.62 123 LEU B C 1
ATOM 3286 O O . LEU B 1 123 ? 12.961 17.531 2.309 1 97.62 123 LEU B O 1
ATOM 3290 N N . ALA B 1 124 ? 12.148 15.461 1.877 1 95.88 124 ALA B N 1
ATOM 3291 C CA . ALA B 1 124 ? 13.219 14.781 2.609 1 95.88 124 ALA B CA 1
ATOM 3292 C C . ALA B 1 124 ? 14.586 15.102 2.008 1 95.88 124 ALA B C 1
ATOM 3294 O O . ALA B 1 124 ? 15.562 15.289 2.734 1 95.88 124 ALA B O 1
ATOM 3295 N N . ARG B 1 125 ? 14.625 15.141 0.691 1 95.38 125 ARG B N 1
ATOM 3296 C CA . ARG B 1 125 ? 15.891 15.461 0.032 1 95.38 125 ARG B CA 1
ATOM 3297 C C . ARG B 1 125 ? 16.359 16.859 0.415 1 95.38 125 ARG B C 1
ATOM 3299 O O . ARG B 1 125 ? 17.531 17.062 0.737 1 9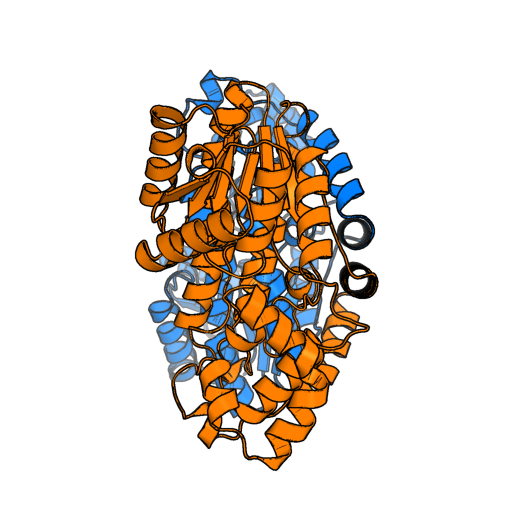5.38 125 ARG B O 1
ATOM 3306 N N . ARG B 1 126 ? 15.484 17.797 0.385 1 96.25 126 ARG B N 1
ATOM 3307 C CA . ARG B 1 126 ? 15.805 19.156 0.751 1 96.25 126 ARG B CA 1
ATOM 3308 C C . ARG B 1 126 ? 16.219 19.25 2.215 1 96.25 126 ARG B C 1
ATOM 3310 O O . ARG B 1 126 ? 17.203 19.922 2.543 1 96.25 126 ARG B O 1
ATOM 3317 N N . MET B 1 127 ? 15.531 18.562 3.061 1 97 127 MET B N 1
ATOM 3318 C CA . MET B 1 127 ? 15.773 18.609 4.5 1 97 127 MET B CA 1
ATOM 3319 C C . MET B 1 127 ? 17.094 17.906 4.852 1 97 127 MET B C 1
ATOM 3321 O O . MET B 1 127 ? 17.828 18.375 5.727 1 97 127 MET B O 1
ATOM 3325 N N . THR B 1 128 ? 17.312 16.797 4.172 1 94.06 128 THR B N 1
ATOM 3326 C CA . THR B 1 128 ? 18.547 16.062 4.445 1 94.06 128 THR B CA 1
ATOM 3327 C C . THR B 1 128 ? 19.766 16.891 4.031 1 94.06 128 THR B C 1
ATOM 3329 O O . THR B 1 128 ? 20.812 16.844 4.695 1 94.06 128 THR B O 1
ATOM 3332 N N . ALA B 1 129 ? 19.562 17.625 2.967 1 93.44 129 ALA B N 1
ATOM 3333 C CA . ALA B 1 129 ? 20.641 18.516 2.531 1 93.44 129 ALA B CA 1
ATOM 3334 C C . ALA B 1 129 ? 20.953 19.562 3.594 1 93.44 129 ALA B C 1
ATOM 3336 O O . ALA B 1 129 ? 22.109 19.969 3.752 1 93.44 129 ALA B O 1
ATOM 3337 N N . ARG B 1 130 ? 20 19.984 4.355 1 95 130 ARG B N 1
ATOM 3338 C CA . ARG B 1 130 ? 20.156 20.984 5.418 1 95 130 ARG B CA 1
ATOM 3339 C C . ARG B 1 130 ? 20.453 20.297 6.754 1 95 130 ARG B C 1
ATOM 3341 O O . ARG B 1 130 ? 20.812 20.969 7.727 1 95 130 ARG B O 1
ATOM 3348 N N . GLY B 1 131 ? 20.156 18.984 6.848 1 94.75 131 GLY B N 1
ATOM 3349 C CA . GLY B 1 131 ? 20.469 18.188 8.023 1 94.75 131 GLY B CA 1
ATOM 3350 C C . GLY B 1 131 ? 19.406 18.297 9.109 1 94.75 131 GLY B C 1
ATOM 3351 O O . GLY B 1 131 ? 19.672 17.984 10.273 1 94.75 131 GLY B O 1
ATOM 3352 N N . ARG B 1 132 ? 18.281 18.891 8.742 1 95.5 132 ARG B N 1
ATOM 3353 C CA . ARG B 1 132 ? 17.219 19.016 9.727 1 95.5 132 ARG B CA 1
ATOM 3354 C C . ARG B 1 132 ? 15.852 19.094 9.039 1 95.5 132 ARG B C 1
ATOM 3356 O O . ARG B 1 132 ? 15.727 19.656 7.949 1 95.5 132 ARG B O 1
ATOM 3363 N N . GLY B 1 133 ? 14.883 18.547 9.719 1 97.12 133 GLY B N 1
ATOM 3364 C CA . GLY B 1 133 ? 13.523 18.625 9.211 1 97.12 133 GLY B CA 1
ATOM 3365 C C . GLY B 1 133 ? 12.609 17.578 9.797 1 97.12 133 GLY B C 1
ATOM 3366 O O . GLY B 1 133 ? 13.07 16.531 10.281 1 97.12 133 GLY B O 1
ATOM 3367 N N . ARG B 1 134 ? 11.32 17.875 9.828 1 97.75 134 ARG B N 1
ATOM 3368 C CA . ARG B 1 134 ? 10.266 17 10.328 1 97.75 134 ARG B CA 1
ATOM 3369 C C . ARG B 1 134 ? 9.188 16.781 9.273 1 97.75 134 ARG B C 1
ATOM 3371 O O . ARG B 1 134 ? 8.68 17.734 8.695 1 97.75 134 ARG B O 1
ATOM 3378 N N . ILE B 1 135 ? 8.961 15.523 9.008 1 97.44 135 ILE B N 1
ATOM 3379 C CA . ILE B 1 135 ? 7.895 15.188 8.07 1 97.44 135 ILE B CA 1
ATOM 3380 C C . ILE B 1 135 ? 6.852 14.312 8.766 1 97.44 135 ILE B C 1
ATOM 3382 O O . ILE B 1 135 ? 7.199 13.438 9.555 1 97.44 135 ILE B O 1
ATOM 3386 N N . GLY B 1 136 ? 5.621 14.578 8.586 1 95.75 136 GLY B N 1
ATOM 3387 C CA . GLY B 1 136 ? 4.535 13.734 9.055 1 95.75 136 GLY B CA 1
ATOM 3388 C C . GLY B 1 136 ? 3.611 13.281 7.938 1 95.75 136 GLY B C 1
ATOM 3389 O O . GLY B 1 136 ? 3.295 14.055 7.035 1 95.75 136 GLY B O 1
ATOM 3390 N N . ILE B 1 137 ? 3.293 12.055 7.953 1 92.75 137 ILE B N 1
ATOM 3391 C CA . ILE B 1 137 ? 2.301 11.492 7.043 1 92.75 137 ILE B CA 1
ATOM 3392 C C . ILE B 1 137 ? 1.147 10.891 7.844 1 92.75 137 ILE B C 1
ATOM 3394 O O . ILE B 1 137 ? 1.351 9.977 8.648 1 92.75 137 ILE B O 1
ATOM 3398 N N . VAL B 1 138 ? -0.046 11.438 7.648 1 85.25 138 VAL B N 1
ATOM 3399 C CA . VAL B 1 138 ? -1.228 10.938 8.344 1 85.25 138 VAL B CA 1
ATOM 3400 C C . VAL B 1 138 ? -1.857 9.805 7.531 1 85.25 138 VAL B C 1
ATOM 3402 O O . VAL B 1 138 ? -2.295 10.008 6.398 1 85.25 138 VAL B O 1
ATOM 3405 N N . SER B 1 139 ? -1.782 8.641 8.078 1 72.56 139 SER B N 1
ATOM 3406 C CA . SER B 1 139 ? -2.416 7.453 7.52 1 72.56 139 SER B CA 1
ATOM 3407 C C . SER B 1 139 ? -3.643 7.051 8.328 1 72.56 139 SER B C 1
ATOM 3409 O O . SER B 1 139 ? -4.508 7.879 8.617 1 72.56 139 SER B O 1
ATOM 3411 N N . SER B 1 140 ? -4.035 5.984 8.586 1 58.19 140 SER B N 1
ATOM 3412 C CA . SER B 1 140 ? -5.168 5.535 9.383 1 58.19 140 SER B CA 1
ATOM 3413 C C . SER B 1 140 ? -4.93 4.133 9.938 1 58.19 140 SER B C 1
ATOM 3415 O O . SER B 1 140 ? -4.07 3.4 9.438 1 58.19 140 SER B O 1
ATOM 3417 N N . VAL B 1 141 ? -5.602 3.957 11.109 1 43.78 141 VAL B N 1
ATOM 3418 C CA . VAL B 1 141 ? -5.637 2.6 11.633 1 43.78 141 VAL B CA 1
ATOM 3419 C C . VAL B 1 141 ? -6.168 1.643 10.57 1 43.78 141 VAL B C 1
ATOM 3421 O O . VAL B 1 141 ? -5.832 0.455 10.57 1 43.78 141 VAL B O 1
ATOM 3424 N N . GLY B 1 142 ? -7.117 2.17 9.766 1 40.09 142 GLY B N 1
ATOM 3425 C CA . GLY B 1 142 ? -7.605 1.386 8.641 1 40.09 142 GLY B CA 1
ATOM 3426 C C . GLY B 1 142 ? -6.5 0.926 7.707 1 40.09 142 GLY B C 1
ATOM 3427 O O . GLY B 1 142 ? -6.711 0.039 6.875 1 40.09 142 GLY B O 1
ATOM 3428 N N . GLY B 1 143 ? -5.277 1.424 7.836 1 37.47 143 GLY B N 1
ATOM 3429 C CA . GLY B 1 143 ? -4.094 0.986 7.113 1 37.47 143 GLY B CA 1
ATOM 3430 C C . GLY B 1 143 ? -3.406 -0.202 7.758 1 37.47 143 GLY B C 1
ATOM 3431 O O . GLY B 1 143 ? -2.506 -0.801 7.164 1 37.47 143 GLY B O 1
ATOM 3432 N N . LEU B 1 144 ? -3.898 -0.504 8.914 1 41.62 144 LEU B N 1
ATOM 3433 C CA . LEU B 1 144 ? -3.303 -1.637 9.617 1 41.62 144 LEU B CA 1
ATOM 3434 C C . LEU B 1 144 ? -4.254 -2.826 9.633 1 41.62 144 LEU B C 1
ATOM 3436 O O . LEU B 1 144 ? -3.818 -3.977 9.734 1 41.62 144 LEU B O 1
ATOM 3440 N N . VAL B 1 145 ? -5.598 -2.498 9.602 1 44.22 145 VAL B N 1
ATOM 3441 C CA . VAL B 1 145 ? -6.625 -3.523 9.477 1 44.22 145 VAL B CA 1
ATOM 3442 C C . VAL B 1 145 ? -7.574 -3.17 8.328 1 44.22 145 VAL B C 1
ATOM 3444 O O . VAL B 1 145 ? -8.141 -2.076 8.305 1 44.22 145 VAL B O 1
ATOM 3447 N N . SER B 1 146 ? -7.555 -3.973 7.383 1 48.59 146 SER B N 1
ATOM 3448 C CA . SER B 1 146 ? -8.484 -3.746 6.281 1 48.59 146 SER B CA 1
ATOM 3449 C C . SER B 1 146 ? -9.93 -4 6.711 1 48.59 146 SER B C 1
ATOM 3451 O O . SER B 1 146 ? -10.398 -5.141 6.688 1 48.59 146 SER B O 1
ATOM 3453 N N . ALA B 1 147 ? -10.492 -2.926 7.203 1 54.94 147 ALA B N 1
ATOM 3454 C CA . ALA B 1 147 ? -11.883 -3.061 7.613 1 54.94 147 ALA B CA 1
ATOM 3455 C C . ALA B 1 147 ? -12.789 -3.33 6.414 1 54.94 147 ALA B C 1
ATOM 3457 O O . ALA B 1 147 ? -12.594 -2.758 5.34 1 54.94 147 ALA B O 1
ATOM 3458 N N . PRO B 1 148 ? -13.656 -4.266 6.695 1 63.72 148 PRO B N 1
ATOM 3459 C CA . PRO B 1 148 ? -14.625 -4.512 5.621 1 63.72 148 PRO B CA 1
ATOM 3460 C C . PRO B 1 148 ? -15.367 -3.246 5.195 1 63.72 148 PRO B C 1
ATOM 3462 O O . PRO B 1 148 ? -15.672 -2.396 6.035 1 63.72 148 PRO B O 1
ATOM 3465 N N . HIS B 1 149 ? -15.523 -3.047 3.922 1 71.19 149 HIS B N 1
ATOM 3466 C CA . HIS B 1 149 ? -16.266 -1.962 3.297 1 71.19 149 HIS B CA 1
ATOM 3467 C C . HIS B 1 149 ? -15.414 -0.705 3.17 1 71.19 149 HIS B C 1
ATOM 3469 O O . HIS B 1 149 ? -15.938 0.39 2.961 1 71.19 149 HIS B O 1
ATOM 3475 N N . LEU B 1 150 ? -14.164 -0.82 3.406 1 77 150 LEU B N 1
ATOM 3476 C CA . LEU B 1 150 ? -13.219 0.276 3.217 1 77 150 LEU B CA 1
ATOM 3477 C C . LEU B 1 150 ? -12.047 -0.159 2.344 1 77 150 LEU B C 1
ATOM 3479 O O . LEU B 1 150 ? -10.914 0.273 2.559 1 77 150 LEU B O 1
ATOM 3483 N N . LEU B 1 151 ? -12.336 -0.944 1.39 1 85.38 151 LEU B N 1
ATOM 3484 C CA . LEU B 1 151 ? -11.297 -1.659 0.657 1 85.38 151 LEU B CA 1
ATOM 3485 C C . LEU B 1 151 ? -10.375 -0.684 -0.068 1 85.38 151 LEU B C 1
ATOM 3487 O O . LEU B 1 151 ? -9.148 -0.756 0.075 1 85.38 151 LEU B O 1
ATOM 3491 N N . PRO B 1 152 ? -10.906 0.32 -0.904 1 88.5 152 PRO B N 1
ATOM 3492 C CA . PRO B 1 152 ? -9.984 1.249 -1.559 1 88.5 152 PRO B CA 1
ATOM 3493 C C . PRO B 1 152 ? -9.172 2.076 -0.563 1 88.5 152 PRO B C 1
ATOM 3495 O O . PRO B 1 152 ? -7.973 2.281 -0.757 1 88.5 152 PRO B O 1
ATOM 3498 N N . TYR B 1 153 ? -9.797 2.471 0.488 1 83.75 153 TYR B N 1
ATOM 3499 C CA . TYR B 1 153 ? -9.172 3.273 1.532 1 83.75 153 TYR B CA 1
ATOM 3500 C C . TYR B 1 153 ? -8.047 2.502 2.217 1 83.75 153 TYR B C 1
ATOM 3502 O O . TYR B 1 153 ? -6.914 2.98 2.297 1 83.75 153 TYR B O 1
ATOM 3510 N N . SER B 1 154 ? -8.375 1.308 2.619 1 81.44 154 SER B N 1
ATOM 3511 C CA . SER B 1 154 ? -7.41 0.467 3.316 1 81.44 154 SER B CA 1
ATOM 3512 C C . SER B 1 154 ? -6.211 0.148 2.43 1 81.44 154 SER B C 1
ATOM 3514 O O . SER B 1 154 ? -5.066 0.167 2.893 1 81.44 154 SER B O 1
ATOM 3516 N N . THR B 1 155 ? -6.477 -0.132 1.213 1 89.06 155 THR B N 1
ATOM 3517 C CA . THR B 1 155 ? -5.418 -0.445 0.259 1 89.06 155 THR B CA 1
ATOM 3518 C C . THR B 1 155 ? -4.41 0.697 0.176 1 89.06 155 THR B C 1
ATOM 3520 O O . THR B 1 155 ? -3.205 0.479 0.314 1 89.06 155 THR B O 1
ATOM 3523 N N . ALA B 1 156 ? -4.895 1.884 0.019 1 90.31 156 ALA B N 1
ATOM 3524 C CA . ALA B 1 156 ? -4.035 3.057 -0.115 1 90.31 156 ALA B CA 1
ATOM 3525 C C . ALA B 1 156 ? -3.281 3.336 1.183 1 90.31 156 ALA B C 1
ATOM 3527 O O . ALA B 1 156 ? -2.088 3.648 1.161 1 90.31 156 ALA B O 1
ATOM 3528 N N . LYS B 1 157 ? -3.939 3.205 2.234 1 84.81 157 LYS B N 1
ATOM 3529 C CA . LYS B 1 157 ? -3.342 3.531 3.525 1 84.81 157 LYS B CA 1
ATOM 3530 C C . LYS B 1 157 ? -2.27 2.516 3.908 1 84.81 157 LYS B C 1
ATOM 3532 O O . LYS B 1 157 ? -1.267 2.869 4.531 1 84.81 157 LYS B O 1
ATOM 3537 N N . PHE B 1 158 ? -2.49 1.272 3.562 1 82.69 158 PHE B N 1
ATOM 3538 C CA . PHE B 1 158 ? -1.442 0.28 3.766 1 82.69 158 PHE B CA 1
ATOM 3539 C C . PHE B 1 158 ? -0.182 0.658 2.998 1 82.69 158 PHE B C 1
ATOM 3541 O O . PHE B 1 158 ? 0.923 0.61 3.543 1 82.69 158 PHE B O 1
ATOM 3548 N N . GLY B 1 159 ? -0.41 1.02 1.771 1 87.88 159 GLY B N 1
ATOM 3549 C CA . GLY B 1 159 ? 0.727 1.473 0.986 1 87.88 159 GLY B CA 1
ATOM 3550 C C . GLY B 1 159 ? 1.44 2.662 1.6 1 87.88 159 GLY B C 1
ATOM 3551 O O . GLY B 1 159 ? 2.672 2.699 1.642 1 87.88 159 GLY B O 1
ATOM 3552 N N . ALA B 1 160 ? 0.674 3.574 2.096 1 89.31 160 ALA B N 1
ATOM 3553 C CA . ALA B 1 160 ? 1.229 4.773 2.721 1 89.31 160 ALA B CA 1
ATOM 3554 C C . ALA B 1 160 ? 2.045 4.418 3.959 1 89.31 160 ALA B C 1
ATOM 3556 O O . ALA B 1 160 ? 3.096 5.016 4.211 1 89.31 160 ALA B O 1
ATOM 3557 N N . ILE B 1 161 ? 1.555 3.506 4.734 1 82.62 161 ILE B N 1
ATOM 3558 C CA . ILE B 1 161 ? 2.264 3.064 5.93 1 82.62 161 ILE B CA 1
ATOM 3559 C C . ILE B 1 161 ? 3.6 2.438 5.535 1 82.62 161 ILE B C 1
ATOM 3561 O O . ILE B 1 161 ? 4.637 2.752 6.121 1 82.62 161 ILE B O 1
ATOM 3565 N N . GLY B 1 162 ? 3.537 1.562 4.547 1 82.62 162 GLY B N 1
ATOM 3566 C CA . GLY B 1 162 ? 4.77 0.958 4.066 1 82.62 162 GLY B CA 1
ATOM 3567 C C . GLY B 1 162 ? 5.785 1.977 3.588 1 82.62 162 GLY B C 1
ATOM 3568 O O . GLY B 1 162 ? 6.973 1.881 3.916 1 82.62 162 GLY B O 1
ATOM 3569 N N . PHE B 1 163 ? 5.352 2.961 2.865 1 89.69 163 PHE B N 1
ATOM 3570 C CA . PHE B 1 163 ? 6.211 4.031 2.371 1 89.69 163 PHE B CA 1
ATOM 3571 C C . PHE B 1 163 ? 6.766 4.855 3.525 1 89.69 163 PHE B C 1
ATOM 3573 O O . PHE B 1 163 ? 7.977 5.078 3.609 1 89.69 163 PHE B O 1
ATOM 3580 N N . SER B 1 164 ? 5.871 5.266 4.395 1 88.06 164 SER B N 1
ATOM 3581 C CA . SER B 1 164 ? 6.23 6.152 5.5 1 88.06 164 SER B CA 1
ATOM 3582 C C . SER B 1 164 ? 7.238 5.492 6.434 1 88.06 164 SER B C 1
ATOM 3584 O O . SER B 1 164 ? 8.273 6.074 6.746 1 88.06 164 SER B O 1
ATOM 3586 N N . GLN B 1 165 ? 6.965 4.285 6.832 1 79.75 165 GLN B N 1
ATOM 3587 C CA . GLN B 1 165 ? 7.859 3.58 7.746 1 79.75 165 GLN B CA 1
ATOM 3588 C C . GLN B 1 165 ? 9.195 3.277 7.082 1 79.75 165 GLN B C 1
ATOM 3590 O O . GLN B 1 165 ? 10.25 3.377 7.719 1 79.75 165 GLN B O 1
ATOM 3595 N N . GLY B 1 166 ? 9.133 2.861 5.848 1 81.31 166 GLY B N 1
ATOM 3596 C CA . GLY B 1 166 ? 10.367 2.607 5.117 1 81.31 166 GLY B CA 1
ATOM 3597 C C . GLY B 1 166 ? 11.25 3.836 4.992 1 81.31 166 GLY B C 1
ATOM 3598 O O . GLY B 1 166 ? 12.453 3.771 5.246 1 81.31 166 GLY B O 1
ATOM 3599 N N . LEU B 1 167 ? 10.664 4.902 4.598 1 87.56 167 LEU B N 1
ATOM 3600 C CA . LEU B 1 167 ? 11.438 6.133 4.449 1 87.56 167 LEU B CA 1
ATOM 3601 C C . LEU B 1 167 ? 11.945 6.617 5.801 1 87.56 167 LEU B C 1
ATOM 3603 O O . LEU B 1 167 ? 13.078 7.086 5.91 1 87.56 167 LEU B O 1
ATOM 3607 N N . ALA B 1 168 ? 11.109 6.543 6.871 1 85.31 168 ALA B N 1
ATOM 3608 C CA . ALA B 1 168 ? 11.516 6.934 8.219 1 85.31 168 ALA B CA 1
ATOM 3609 C C . ALA B 1 168 ? 12.773 6.184 8.648 1 85.31 168 ALA B C 1
ATOM 3611 O O . ALA B 1 168 ? 13.703 6.781 9.203 1 85.31 168 ALA B O 1
ATOM 3612 N N . SER B 1 169 ? 12.75 4.91 8.383 1 77.88 169 SER B N 1
ATOM 3613 C CA . SER B 1 169 ? 13.891 4.09 8.758 1 77.88 169 SER B CA 1
ATOM 3614 C C . SER B 1 169 ? 15.156 4.539 8.031 1 77.88 169 SER B C 1
ATOM 3616 O O . SER B 1 169 ? 16.234 4.574 8.625 1 77.88 169 SER B O 1
ATOM 3618 N N . GLU B 1 170 ? 15.078 4.875 6.832 1 79.44 170 GLU B N 1
ATOM 3619 C CA . GLU B 1 170 ? 16.25 5.219 6.031 1 79.44 170 GLU B CA 1
ATOM 3620 C C . GLU B 1 170 ? 16.719 6.641 6.328 1 79.44 170 GLU B C 1
ATOM 3622 O O . GLU B 1 170 ? 17.859 6.992 6.023 1 79.44 170 GLU B O 1
ATOM 3627 N N . LEU B 1 171 ? 15.82 7.438 6.887 1 85.88 171 LEU B N 1
ATOM 3628 C CA . LEU B 1 171 ? 16.188 8.812 7.223 1 85.88 171 LEU B CA 1
ATOM 3629 C C . LEU B 1 171 ? 16.906 8.867 8.562 1 85.88 171 LEU B C 1
ATOM 3631 O O . LEU B 1 171 ? 17.438 9.922 8.938 1 85.88 171 LEU B O 1
ATOM 3635 N N . ALA B 1 172 ? 16.891 7.754 9.211 1 79.25 172 ALA B N 1
ATOM 3636 C CA . ALA B 1 172 ? 17.547 7.723 10.516 1 79.25 172 ALA B CA 1
ATOM 3637 C C . ALA B 1 172 ? 19 8.188 10.406 1 79.25 172 ALA B C 1
ATOM 3639 O O . ALA B 1 172 ? 19.75 7.703 9.562 1 79.25 172 ALA B O 1
ATOM 3640 N N . GLY B 1 173 ? 19.359 9.203 11.242 1 78.75 173 GLY B N 1
ATOM 3641 C CA . GLY B 1 173 ? 20.734 9.688 11.289 1 78.75 173 GLY B CA 1
ATOM 3642 C C . GLY B 1 173 ? 20.969 10.883 10.391 1 78.75 173 GLY B C 1
ATOM 3643 O O . GLY B 1 173 ? 22.062 11.453 10.391 1 78.75 173 GLY B O 1
ATOM 3644 N N . THR B 1 174 ? 20.047 11.328 9.602 1 87.06 174 THR B N 1
ATOM 3645 C CA . THR B 1 174 ? 20.219 12.422 8.664 1 87.06 174 THR B CA 1
ATOM 3646 C C . THR B 1 174 ? 19.828 13.75 9.297 1 87.06 174 THR B C 1
ATOM 3648 O O . THR B 1 174 ? 20.031 14.812 8.703 1 87.06 174 THR B O 1
ATOM 3651 N N . GLY B 1 175 ? 19.219 13.672 10.523 1 91.88 175 GLY B N 1
ATOM 3652 C CA . GLY B 1 175 ? 18.656 14.859 11.141 1 91.88 175 GLY B CA 1
ATOM 3653 C C . GLY B 1 175 ? 17.219 15.125 10.719 1 91.88 175 GLY B C 1
ATOM 3654 O O . GLY B 1 175 ? 16.578 16.047 11.219 1 91.88 175 GLY B O 1
ATOM 3655 N N . VAL B 1 176 ? 16.75 14.297 9.758 1 94.12 176 VAL B N 1
ATOM 3656 C CA . VAL B 1 176 ? 15.375 14.383 9.281 1 94.12 176 VAL B CA 1
ATOM 3657 C C . VAL B 1 176 ? 14.57 13.195 9.805 1 94.12 176 VAL B C 1
ATOM 3659 O O . VAL B 1 176 ? 15.055 12.062 9.805 1 94.12 176 VAL B O 1
ATOM 3662 N N . THR B 1 177 ? 13.383 13.5 10.367 1 92.44 177 THR B N 1
ATOM 3663 C CA . THR B 1 177 ? 12.523 12.414 10.836 1 92.44 177 THR B CA 1
ATOM 3664 C C . THR B 1 177 ? 11.203 12.398 10.07 1 92.44 177 THR B C 1
ATOM 3666 O O . THR B 1 177 ? 10.75 13.438 9.578 1 92.44 177 THR B O 1
ATOM 3669 N N . LEU B 1 178 ? 10.719 11.211 9.867 1 92.5 178 LEU B N 1
ATOM 3670 C CA . LEU B 1 178 ? 9.383 11.023 9.305 1 92.5 178 LEU B CA 1
ATOM 3671 C C . LEU B 1 178 ? 8.484 10.258 10.273 1 92.5 178 LEU B C 1
ATOM 3673 O O . LEU B 1 178 ? 8.844 9.172 10.727 1 92.5 178 LEU B O 1
ATOM 3677 N N . THR B 1 179 ? 7.402 10.922 10.641 1 89.69 179 THR B N 1
ATOM 3678 C CA . THR B 1 179 ? 6.438 10.352 11.57 1 89.69 179 THR B CA 1
ATOM 3679 C C . THR B 1 179 ? 5.242 9.766 10.828 1 89.69 179 THR B C 1
ATOM 3681 O O . THR B 1 179 ? 4.574 10.469 10.062 1 89.69 179 THR B O 1
ATOM 3684 N N . THR B 1 180 ? 5.066 8.453 10.969 1 86.5 180 THR B N 1
ATOM 3685 C CA . THR B 1 180 ? 3.84 7.816 10.5 1 86.5 180 THR B CA 1
ATOM 3686 C C . THR B 1 180 ? 2.717 7.984 11.516 1 86.5 180 THR B C 1
ATOM 3688 O O . THR B 1 180 ? 2.844 7.551 12.664 1 86.5 180 THR B O 1
ATOM 3691 N N . VAL B 1 181 ? 1.688 8.672 11.094 1 83.25 181 VAL B N 1
ATOM 3692 C CA . VAL B 1 181 ? 0.545 8.883 11.977 1 83.25 181 VAL B CA 1
ATOM 3693 C C . VAL B 1 181 ? -0.591 7.938 11.586 1 83.25 181 VAL B C 1
ATOM 3695 O O . VAL B 1 181 ? -1.031 7.926 10.438 1 83.25 181 VAL B O 1
ATOM 3698 N N . ALA B 1 182 ? -0.967 7.133 12.414 1 70.81 182 ALA B N 1
ATOM 3699 C CA . ALA B 1 182 ? -2.062 6.195 12.18 1 70.81 182 ALA B CA 1
ATOM 3700 C C . ALA B 1 182 ? -3.18 6.391 13.203 1 70.81 182 ALA B C 1
ATOM 3702 O O . ALA B 1 182 ? -3.268 5.652 14.188 1 70.81 182 ALA B O 1
ATOM 3703 N N . PRO B 1 183 ? -3.971 7.383 12.805 1 60.88 183 PRO B N 1
ATOM 3704 C CA . PRO B 1 183 ? -5.047 7.625 13.773 1 60.88 183 PRO B CA 1
ATOM 3705 C C . PRO B 1 183 ? -6.133 6.551 13.727 1 60.88 183 PRO B C 1
ATOM 3707 O O . PRO B 1 183 ? -6.297 5.875 12.711 1 60.88 183 PRO B O 1
ATOM 3710 N N . GLY B 1 184 ? -6.605 6.137 14.844 1 55.81 184 GLY B N 1
ATOM 3711 C CA . GLY B 1 184 ? -7.855 5.395 14.867 1 55.81 184 GLY B CA 1
ATOM 3712 C C . GLY B 1 184 ? -9.039 6.211 14.391 1 55.81 184 GLY B C 1
ATOM 3713 O O . GLY B 1 184 ? -8.883 7.137 13.594 1 55.81 184 GLY B O 1
ATOM 3714 N N . LEU B 1 185 ? -10.242 5.82 14.75 1 48.91 185 LEU B N 1
ATOM 3715 C CA . LEU B 1 185 ? -11.477 6.547 14.453 1 48.91 185 LEU B CA 1
ATOM 3716 C C . LEU B 1 185 ? -11.461 7.934 15.086 1 48.91 185 LEU B C 1
ATOM 3718 O O . LEU B 1 185 ? -11.07 8.078 16.25 1 48.91 185 LEU B O 1
ATOM 3722 N N . MET B 1 186 ? -11.305 8.828 14.211 1 49.34 186 MET B N 1
ATOM 3723 C CA . MET B 1 186 ? -11.289 10.195 14.719 1 49.34 186 MET B CA 1
ATOM 3724 C C . MET B 1 186 ? -12.617 10.891 14.438 1 49.34 186 MET B C 1
ATOM 3726 O O . MET B 1 186 ? -13.227 10.68 13.391 1 49.34 186 MET B O 1
ATOM 3730 N N . ARG B 1 187 ? -13.094 11.398 15.422 1 42.94 187 ARG B N 1
ATOM 3731 C CA . ARG B 1 187 ? -14.312 12.188 15.266 1 42.94 187 ARG B CA 1
ATOM 3732 C C . ARG B 1 187 ? -14.016 13.516 14.562 1 42.94 187 ARG B C 1
ATOM 3734 O O . ARG B 1 187 ? -14.023 14.57 15.195 1 42.94 187 ARG B O 1
ATOM 3741 N N . VAL B 1 188 ? -13.547 13.445 13.344 1 46.22 188 VAL B N 1
ATOM 3742 C CA . VAL B 1 188 ? -13.195 14.664 12.633 1 46.22 188 VAL B CA 1
ATOM 3743 C C . VAL B 1 188 ? -14.289 15 11.617 1 46.22 188 VAL B C 1
ATOM 3745 O O . VAL B 1 188 ? -14.18 15.984 10.875 1 46.22 188 VAL B O 1
ATOM 3748 N N . GLY B 1 189 ? -15.383 14.32 11.773 1 45.06 189 GLY B N 1
ATOM 3749 C CA . GLY B 1 189 ? -16.484 14.539 10.852 1 45.06 189 GLY B CA 1
ATOM 3750 C C . GLY B 1 189 ? -16.281 13.875 9.508 1 45.06 189 GLY B C 1
ATOM 3751 O O . GLY B 1 189 ? -16.859 14.305 8.5 1 45.06 189 GLY B O 1
ATOM 3752 N N . SER B 1 190 ? -15.398 12.836 9.477 1 53.5 190 SER B N 1
ATOM 3753 C CA . SER B 1 190 ? -15.031 12.18 8.227 1 53.5 190 SER B CA 1
ATOM 3754 C C . SER B 1 190 ? -16.234 11.492 7.59 1 53.5 190 SER B C 1
ATOM 3756 O O . SER B 1 190 ? -16.25 11.258 6.379 1 53.5 190 SER B O 1
ATOM 3758 N N . HIS B 1 191 ? -17.141 11.328 8.438 1 48.09 191 HIS B N 1
ATOM 3759 C CA . HIS B 1 191 ? -18.312 10.633 7.914 1 48.09 191 HIS B CA 1
ATOM 3760 C C . HIS B 1 191 ? -19.078 11.508 6.922 1 48.09 191 HIS B C 1
ATOM 3762 O O . HIS B 1 191 ? -19.75 10.992 6.023 1 48.09 191 HIS B O 1
ATOM 3768 N N . LEU B 1 192 ? -18.859 12.766 7.117 1 45.91 192 LEU B N 1
ATOM 3769 C CA . LEU B 1 192 ? -19.562 13.641 6.195 1 45.91 192 LEU B CA 1
ATOM 3770 C C . LEU B 1 192 ? -18.812 13.773 4.879 1 45.91 192 LEU B C 1
ATOM 3772 O O . LEU B 1 192 ? -19.406 13.992 3.826 1 45.91 192 LEU B O 1
ATOM 3776 N N . ALA B 1 193 ? -17.594 13.578 4.969 1 52.03 193 ALA B N 1
ATOM 3777 C CA . ALA B 1 193 ? -16.75 13.758 3.785 1 52.03 193 ALA B CA 1
ATOM 3778 C C . ALA B 1 193 ? -16.516 12.422 3.084 1 52.03 193 ALA B C 1
ATOM 3780 O O . ALA B 1 193 ? -16.109 12.391 1.918 1 52.03 193 ALA B O 1
ATOM 3781 N N . ALA B 1 194 ? -16.969 11.398 3.781 1 62.06 194 ALA B N 1
ATOM 3782 C CA . ALA B 1 194 ? -16.766 10.078 3.195 1 62.06 194 ALA B CA 1
ATOM 3783 C C . ALA B 1 194 ? -17.719 9.844 2.023 1 62.06 194 ALA B C 1
ATOM 3785 O O . ALA B 1 194 ? -18.766 10.492 1.924 1 62.06 194 ALA B O 1
ATOM 3786 N N . GLU B 1 195 ? -17.328 9.062 1.086 1 65.56 195 GLU B N 1
ATOM 3787 C CA . GLU B 1 195 ? -18.172 8.633 -0.032 1 65.56 195 GLU B CA 1
ATOM 3788 C C . GLU B 1 195 ? -18.719 7.227 0.198 1 65.56 195 GLU B C 1
ATOM 3790 O O . GLU B 1 195 ? -18 6.332 0.624 1 65.56 195 GLU B O 1
ATOM 3795 N N . PHE B 1 196 ? -20.047 7.102 0.031 1 64.38 196 PHE B N 1
ATOM 3796 C CA . PHE B 1 196 ? -20.719 5.844 0.341 1 64.38 196 PHE B CA 1
ATOM 3797 C C . PHE B 1 196 ? -21.234 5.18 -0.928 1 64.38 196 PHE B C 1
ATOM 3799 O O . PHE B 1 196 ? -21.734 5.855 -1.827 1 64.38 196 PHE B O 1
ATOM 3806 N N . ALA B 1 197 ? -21.094 3.936 -1.094 1 65.06 197 ALA B N 1
ATOM 3807 C CA . ALA B 1 197 ? -21.625 3.113 -2.174 1 65.06 197 ALA B CA 1
ATOM 3808 C C . ALA B 1 197 ? -22.391 1.905 -1.622 1 65.06 197 ALA B C 1
ATOM 3810 O O . ALA B 1 197 ? -22.266 1.585 -0.437 1 65.06 197 ALA B O 1
ATOM 3811 N N . GLY B 1 198 ? -23.234 1.171 -2.416 1 63.97 198 GLY B N 1
ATOM 3812 C CA . GLY B 1 198 ? -24.094 0.088 -1.958 1 63.97 198 GLY B CA 1
ATOM 3813 C C . GLY B 1 198 ? -25.328 0.574 -1.223 1 63.97 198 GLY B C 1
ATOM 3814 O O . GLY B 1 198 ? -26.047 1.434 -1.723 1 63.97 198 GLY B O 1
ATOM 3815 N N . ASP B 1 199 ? -25.562 -0.158 -0.094 1 55.72 199 ASP B N 1
ATOM 3816 C CA . ASP B 1 199 ? -26.625 0.369 0.766 1 55.72 199 ASP B CA 1
ATOM 3817 C C . ASP B 1 199 ? -26.141 1.594 1.539 1 55.72 199 ASP B C 1
ATOM 3819 O O . ASP B 1 199 ? -25.734 1.483 2.699 1 55.72 199 ASP B O 1
ATOM 3823 N N . ARG B 1 200 ? -26.203 2.602 0.827 1 59.84 200 ARG B N 1
ATOM 3824 C CA . ARG B 1 200 ? -25.594 3.852 1.277 1 59.84 200 ARG B CA 1
ATOM 3825 C C . ARG B 1 200 ? -26.094 4.227 2.67 1 59.84 200 ARG B C 1
ATOM 3827 O O . ARG B 1 200 ? -25.312 4.707 3.5 1 59.84 200 ARG B O 1
ATOM 3834 N N . ASP B 1 201 ? -27.344 4.016 2.91 1 55.47 201 ASP B N 1
ATOM 3835 C CA . ASP B 1 201 ? -27.906 4.363 4.215 1 55.47 201 ASP B CA 1
ATOM 3836 C C . ASP B 1 201 ? -27.297 3.504 5.32 1 55.47 201 ASP B C 1
ATOM 3838 O O . ASP B 1 201 ? -26.906 4.02 6.371 1 55.47 201 ASP B O 1
ATOM 3842 N N . ALA B 1 202 ? -27.25 2.254 5.023 1 56.56 202 ALA B N 1
ATOM 3843 C CA . ALA B 1 202 ? -26.703 1.333 6.023 1 56.56 202 ALA B CA 1
ATOM 3844 C C . ALA B 1 202 ? -25.203 1.543 6.215 1 56.56 202 ALA B C 1
ATOM 3846 O O . ALA B 1 202 ? -24.703 1.472 7.336 1 56.56 202 ALA B O 1
ATOM 3847 N N . GLU B 1 203 ? -24.594 1.832 5.102 1 57.28 203 GLU B N 1
ATOM 3848 C CA . GLU B 1 203 ? -23.156 2.098 5.168 1 57.28 203 GLU B CA 1
ATOM 3849 C C . GLU B 1 203 ? -22.859 3.357 5.98 1 57.28 203 GLU B C 1
ATOM 3851 O O . GLU B 1 203 ? -21.922 3.385 6.781 1 57.28 203 GLU B O 1
ATOM 3856 N N . TYR B 1 204 ? -23.578 4.352 5.715 1 55.97 204 TYR B N 1
ATOM 3857 C CA . TYR B 1 204 ? -23.422 5.605 6.445 1 55.97 204 TYR B CA 1
ATOM 3858 C C . TYR B 1 204 ? -23.672 5.402 7.938 1 55.97 204 TYR B C 1
ATOM 3860 O O . TYR B 1 204 ? -22.938 5.938 8.766 1 55.97 204 TYR B O 1
ATOM 3868 N N . ALA B 1 205 ? -24.672 4.59 8.211 1 52.91 205 ALA B N 1
ATOM 3869 C CA . ALA B 1 205 ? -25.047 4.402 9.609 1 52.91 205 ALA B CA 1
ATOM 3870 C C . ALA B 1 205 ? -23.922 3.758 10.406 1 52.91 205 ALA B C 1
ATOM 3872 O O . ALA B 1 205 ? -23.562 4.238 11.484 1 52.91 205 ALA B O 1
ATOM 3873 N N . TRP B 1 206 ? -23.453 2.713 9.867 1 54.94 206 TRP B N 1
ATOM 3874 C CA . TRP B 1 206 ? -22.438 2.035 10.648 1 54.94 206 TRP B CA 1
ATOM 3875 C C . TRP B 1 206 ? -21.156 2.863 10.695 1 54.94 206 TRP B C 1
ATOM 3877 O O . TRP B 1 206 ? -20.484 2.92 11.734 1 54.94 206 TRP B O 1
ATOM 3887 N N . PHE B 1 207 ? -20.844 3.496 9.648 1 59.84 207 PHE B N 1
ATOM 3888 C CA . PHE B 1 207 ? -19.625 4.301 9.578 1 59.84 207 PHE B CA 1
ATOM 3889 C C . PHE B 1 207 ? -19.734 5.516 10.492 1 59.84 207 PHE B C 1
ATOM 3891 O O . PHE B 1 207 ? -18.797 5.824 11.234 1 59.84 207 PHE B O 1
ATOM 3898 N N . ALA B 1 208 ? -20.844 6.176 10.359 1 53.72 208 ALA B N 1
ATOM 3899 C CA . ALA B 1 208 ? -21.078 7.352 11.195 1 53.72 208 ALA B CA 1
ATOM 3900 C C . ALA B 1 208 ? -21.078 6.98 12.672 1 53.72 208 ALA B C 1
ATOM 3902 O O . ALA B 1 208 ? -20.547 7.727 13.508 1 53.72 208 ALA B O 1
ATOM 3903 N N . ALA B 1 209 ? -21.656 5.805 12.93 1 51.78 209 ALA B N 1
ATOM 3904 C CA . ALA B 1 209 ? -21.688 5.34 14.312 1 51.78 209 ALA B CA 1
ATOM 3905 C C . ALA B 1 209 ? -20.297 5.043 14.836 1 51.78 209 ALA B C 1
ATOM 3907 O O . ALA B 1 209 ? -19.953 5.387 15.969 1 51.78 209 ALA B O 1
ATOM 3908 N N . GLY B 1 210 ? -19.547 4.379 14.008 1 56.31 210 GLY B N 1
ATOM 3909 C CA . GLY B 1 210 ? -18.188 4.051 14.398 1 56.31 210 GLY B CA 1
ATOM 3910 C C . GLY B 1 210 ? -17.281 5.27 14.516 1 56.31 210 GLY B C 1
ATOM 3911 O O . GLY B 1 210 ? -16.5 5.379 15.453 1 56.31 210 GLY B O 1
ATOM 3912 N N . ALA B 1 211 ? -17.531 6.129 13.609 1 54 211 ALA B N 1
ATOM 3913 C CA . ALA B 1 211 ? -16.688 7.32 13.523 1 54 211 ALA B CA 1
ATOM 3914 C C . ALA B 1 211 ? -17 8.297 14.648 1 54 211 ALA B C 1
ATOM 3916 O O . ALA B 1 211 ? -16.188 9.164 14.984 1 54 211 ALA B O 1
ATOM 3917 N N . SER B 1 212 ? -18.234 8.148 15.188 1 49.12 212 SER B N 1
ATOM 3918 C CA . SER B 1 212 ? -18.688 9.117 16.188 1 49.12 212 SER B CA 1
ATOM 3919 C C . SER B 1 212 ? -18.719 8.508 17.578 1 49.12 212 SER B C 1
ATOM 3921 O O . SER B 1 212 ? -19 9.195 18.562 1 49.12 212 SER B O 1
ATOM 3923 N N . ALA B 1 213 ? -18.422 7.203 17.609 1 48.19 213 ALA B N 1
ATOM 3924 C CA . ALA B 1 213 ? -18.547 6.57 18.922 1 48.19 213 ALA B CA 1
ATOM 3925 C C . ALA B 1 213 ? -17.531 7.145 19.891 1 48.19 213 ALA B C 1
ATOM 3927 O O . ALA B 1 213 ? -16.328 7.191 19.594 1 48.19 213 ALA B O 1
ATOM 3928 N N . PRO B 1 214 ? -18 7.812 20.984 1 47.28 214 PRO B N 1
ATOM 3929 C CA . PRO B 1 214 ? -17.156 8.508 21.953 1 47.28 214 PRO B CA 1
ATOM 3930 C C . PRO B 1 214 ? -15.992 7.648 22.453 1 47.28 214 PRO B C 1
ATOM 3932 O O . PRO B 1 214 ? -14.922 8.172 22.75 1 47.28 214 PRO B O 1
ATOM 3935 N N . LEU B 1 215 ? -16.25 6.332 22.609 1 44.78 215 LEU B N 1
ATOM 3936 C CA . LEU B 1 215 ? -15.234 5.453 23.188 1 44.78 215 LEU B CA 1
ATOM 3937 C C . LEU B 1 215 ? -14.188 5.07 22.141 1 44.78 215 LEU B C 1
ATOM 3939 O O . LEU B 1 215 ? -13.094 4.621 22.5 1 44.78 215 LEU B O 1
ATOM 3943 N N . LEU B 1 216 ? -14.594 5.434 20.938 1 49.53 216 LEU B N 1
ATOM 3944 C CA . LEU B 1 216 ? -13.719 4.898 19.906 1 49.53 216 LEU B CA 1
ATOM 3945 C C . LEU B 1 216 ? -13 6.023 19.156 1 49.53 216 LEU B C 1
ATOM 3947 O O . LEU B 1 216 ? -11.891 5.832 18.656 1 49.53 216 LEU B O 1
ATOM 3951 N N . ALA B 1 217 ? -13.695 7.215 19.312 1 55.69 217 ALA B N 1
ATOM 3952 C CA . ALA B 1 217 ? -13.141 8.273 18.469 1 55.69 217 ALA B CA 1
ATOM 3953 C C . ALA B 1 217 ? -12.477 9.359 19.328 1 55.69 217 ALA B C 1
ATOM 3955 O O . ALA B 1 217 ? -13.07 9.852 20.281 1 55.69 217 ALA B O 1
ATOM 3956 N N . ILE B 1 218 ? -11.156 9.547 19.25 1 60.78 218 ILE B N 1
ATOM 3957 C CA . ILE B 1 218 ? -10.414 10.625 19.891 1 60.78 218 ILE B CA 1
ATOM 3958 C C . ILE B 1 218 ? -10.914 11.977 19.375 1 60.78 218 ILE B C 1
ATOM 3960 O O . ILE B 1 218 ? -11.273 12.109 18.203 1 60.78 218 ILE B O 1
ATOM 3964 N N . ASP B 1 219 ? -11.031 12.914 20.375 1 67.88 219 ASP B N 1
ATOM 3965 C CA . ASP B 1 219 ? -11.391 14.281 20 1 67.88 219 ASP B CA 1
ATOM 3966 C C . ASP B 1 219 ? -10.422 14.828 18.953 1 67.88 219 ASP B C 1
ATOM 3968 O O . ASP B 1 219 ? -9.211 14.586 19.031 1 67.88 219 ASP B O 1
ATOM 3972 N N . ALA B 1 220 ? -10.953 15.523 18 1 72.31 220 ALA B N 1
ATOM 3973 C CA . ALA B 1 220 ? -10.203 15.992 16.844 1 72.31 220 ALA B CA 1
ATOM 3974 C C . ALA B 1 220 ? -9.07 16.938 17.266 1 72.31 220 ALA B C 1
ATOM 3976 O O . ALA B 1 220 ? -7.969 16.875 16.734 1 72.31 220 ALA B O 1
ATOM 3977 N N . ASP B 1 221 ? -9.312 17.781 18.328 1 79.62 221 ASP B N 1
ATOM 3978 C CA . ASP B 1 221 ? -8.297 18.719 18.797 1 79.62 221 ASP B CA 1
ATOM 3979 C C . ASP B 1 221 ? -7.145 17.984 19.484 1 79.62 221 ASP B C 1
ATOM 3981 O O . ASP B 1 221 ? -5.977 18.328 19.281 1 79.62 221 ASP B O 1
ATOM 3985 N N . THR B 1 222 ? -7.535 17.031 20.25 1 79.25 222 THR B N 1
ATOM 3986 C CA . THR B 1 222 ? -6.523 16.234 20.922 1 79.25 222 THR B CA 1
ATOM 3987 C C . THR B 1 222 ? -5.695 15.438 19.922 1 79.25 222 THR B C 1
ATOM 3989 O O . THR B 1 222 ? -4.477 15.336 20.047 1 79.25 222 THR B O 1
ATOM 3992 N N . ALA B 1 223 ? -6.398 14.945 18.906 1 80.5 223 ALA B N 1
ATOM 3993 C CA . ALA B 1 223 ? -5.703 14.211 17.859 1 80.5 223 ALA B CA 1
ATOM 3994 C C . ALA B 1 223 ? -4.707 15.102 17.125 1 80.5 223 ALA B C 1
ATOM 3996 O O . ALA B 1 223 ? -3.549 14.719 16.938 1 80.5 223 ALA B O 1
ATOM 3997 N N . ALA B 1 224 ? -5.145 16.281 16.812 1 87.5 224 ALA B N 1
ATOM 3998 C CA . ALA B 1 224 ? -4.281 17.219 16.094 1 87.5 224 ALA B CA 1
ATOM 3999 C C . ALA B 1 224 ? -3.062 17.594 16.938 1 87.5 224 ALA B C 1
ATOM 4001 O O . ALA B 1 224 ? -1.943 17.656 16.422 1 87.5 224 ALA B O 1
ATOM 4002 N N . ARG B 1 225 ? -3.27 17.859 18.234 1 90.25 225 ARG B N 1
ATOM 4003 C CA . ARG B 1 225 ? -2.174 18.203 19.141 1 90.25 225 ARG B CA 1
ATOM 4004 C C . ARG B 1 225 ? -1.161 17.062 19.219 1 90.25 225 ARG B C 1
ATOM 4006 O O . ARG B 1 225 ? 0.048 17.297 19.156 1 90.25 225 ARG B O 1
ATOM 4013 N N . ARG B 1 226 ? -1.646 15.906 19.328 1 85.38 226 ARG B N 1
ATOM 4014 C CA . ARG B 1 226 ? -0.776 14.742 19.438 1 85.38 226 ARG B CA 1
ATOM 4015 C C . ARG B 1 226 ? 0.019 14.523 18.156 1 85.38 226 ARG B C 1
ATOM 4017 O O . ARG B 1 226 ? 1.19 14.141 18.203 1 85.38 226 ARG B O 1
ATOM 4024 N N . ILE B 1 227 ? -0.65 14.695 17.094 1 89.19 227 ILE B N 1
ATOM 4025 C CA . ILE B 1 227 ? 0.008 14.531 15.805 1 89.19 227 ILE B CA 1
ATOM 4026 C C . ILE B 1 227 ? 1.147 15.539 15.672 1 89.19 227 ILE B C 1
ATOM 4028 O O . ILE B 1 227 ? 2.289 15.156 15.398 1 89.19 227 ILE B O 1
ATOM 4032 N N . VAL B 1 228 ? 0.854 16.812 15.93 1 94.88 228 VAL B N 1
ATOM 4033 C CA . VAL B 1 228 ? 1.854 17.875 15.766 1 94.88 228 VAL B CA 1
ATOM 4034 C C . VAL B 1 228 ? 2.982 17.672 16.781 1 94.88 228 VAL B C 1
ATOM 4036 O O . VAL B 1 228 ? 4.16 17.797 16.438 1 94.88 228 VAL B O 1
ATOM 4039 N N . ASP B 1 229 ? 2.637 17.297 18 1 93.5 229 ASP B N 1
ATOM 4040 C CA . ASP B 1 229 ? 3.643 16.984 19.016 1 93.5 229 ASP B CA 1
ATOM 4041 C C . ASP B 1 229 ? 4.566 15.867 18.547 1 93.5 229 ASP B C 1
ATOM 4043 O O . ASP B 1 229 ? 5.789 15.969 18.672 1 93.5 229 ASP B O 1
ATOM 4047 N N . GLY B 1 230 ? 3.953 14.844 18.062 1 90.62 230 GLY B N 1
ATOM 4048 C CA . GLY B 1 230 ? 4.719 13.695 17.609 1 90.62 230 GLY B CA 1
ATOM 4049 C C . GLY B 1 230 ? 5.66 14.023 16.469 1 90.62 230 GLY B C 1
ATOM 4050 O O . GLY B 1 230 ? 6.812 13.586 16.469 1 90.62 230 GLY B O 1
ATOM 4051 N N . VAL B 1 231 ? 5.199 14.75 15.555 1 93.44 231 VAL B N 1
ATOM 4052 C CA . VAL B 1 231 ? 6.008 15.125 14.398 1 93.44 231 VAL B CA 1
ATOM 4053 C C . VAL B 1 231 ? 7.141 16.047 14.836 1 93.44 231 VAL B C 1
ATOM 4055 O O . VAL B 1 231 ? 8.297 15.859 14.445 1 93.44 231 VAL B O 1
ATOM 4058 N N . GLU B 1 232 ? 6.883 17.062 15.719 1 95.25 232 GLU B N 1
ATOM 4059 C CA . GLU B 1 232 ? 7.887 18 16.219 1 95.25 232 GLU B CA 1
ATOM 4060 C C . GLU B 1 232 ? 8.992 17.266 16.969 1 95.25 232 GLU B C 1
ATOM 4062 O O . GLU B 1 232 ? 10.164 17.625 16.859 1 95.25 232 GLU B O 1
ATOM 4067 N N . ARG B 1 233 ? 8.562 16.266 17.719 1 92.19 233 ARG B N 1
ATOM 4068 C CA . ARG B 1 233 ? 9.516 15.539 18.547 1 92.19 233 ARG B CA 1
ATOM 4069 C C . ARG B 1 233 ? 10.289 14.523 17.719 1 92.19 233 ARG B C 1
ATOM 4071 O O . ARG B 1 233 ? 11.234 13.906 18.203 1 92.19 233 ARG B O 1
ATOM 4078 N N . GLY B 1 234 ? 9.805 14.289 16.531 1 91.06 234 GLY B N 1
ATOM 4079 C CA . GLY B 1 234 ? 10.492 13.367 15.641 1 91.06 234 GLY B CA 1
ATOM 4080 C C . GLY B 1 234 ? 10.172 11.906 15.922 1 91.06 234 GLY B C 1
ATOM 4081 O O . GLY B 1 234 ? 11.008 11.031 15.734 1 91.06 234 GLY B O 1
ATOM 4082 N N . ARG B 1 235 ? 8.969 11.719 16.422 1 83.81 235 ARG B N 1
ATOM 4083 C CA . ARG B 1 235 ? 8.555 10.336 16.641 1 83.81 235 ARG B CA 1
ATOM 4084 C C . ARG B 1 235 ? 8.352 9.609 15.312 1 83.81 235 ARG B C 1
ATOM 4086 O O . ARG B 1 235 ? 7.93 10.219 14.328 1 83.81 235 ARG B O 1
ATOM 4093 N N . THR B 1 236 ? 8.695 8.297 15.367 1 78.25 236 THR B N 1
ATOM 4094 C CA . THR B 1 236 ? 8.555 7.551 14.125 1 78.25 236 THR B CA 1
ATOM 4095 C C . THR B 1 236 ? 7.105 7.109 13.922 1 78.25 236 THR B C 1
ATOM 4097 O O . THR B 1 236 ? 6.684 6.848 12.789 1 78.25 236 THR B O 1
ATOM 4100 N N . PHE B 1 237 ? 6.379 6.984 15.031 1 77.94 237 PHE B N 1
ATOM 4101 C CA . PHE B 1 237 ? 5.012 6.484 14.945 1 77.94 237 PHE B CA 1
ATOM 4102 C C . PHE B 1 237 ? 4.133 7.129 16.016 1 77.94 237 PHE B C 1
ATOM 4104 O O . PHE B 1 237 ? 4.547 7.27 17.156 1 77.94 237 PHE B O 1
ATOM 4111 N N . VAL B 1 238 ? 2.99 7.637 15.609 1 74.06 238 VAL B N 1
ATOM 4112 C CA . VAL B 1 238 ? 1.976 8.172 16.516 1 74.06 238 VAL B CA 1
ATOM 4113 C C . VAL B 1 238 ? 0.663 7.418 16.312 1 74.06 238 VAL B C 1
ATOM 4115 O O . VAL B 1 238 ? 0.17 7.289 15.195 1 74.06 238 VAL B O 1
ATOM 4118 N N . THR B 1 239 ? 0.157 6.762 17.359 1 66.56 239 THR B N 1
ATOM 4119 C CA . THR B 1 239 ? -1.126 6.074 17.297 1 66.56 239 THR B CA 1
ATOM 4120 C C . THR B 1 239 ? -2.041 6.527 18.422 1 66.56 239 THR B C 1
ATOM 4122 O O . THR B 1 239 ? -1.569 7.023 19.453 1 66.56 239 THR B O 1
ATOM 4125 N N . PHE B 1 240 ? -3.363 6.629 18.266 1 59.5 240 PHE B N 1
ATOM 4126 C CA . PHE B 1 240 ? -4.238 7.203 19.281 1 59.5 240 PHE B CA 1
ATOM 4127 C C . PHE B 1 240 ? -5.039 6.117 19.984 1 59.5 240 PHE B C 1
ATOM 4129 O O . PHE B 1 240 ? -5.496 6.305 21.109 1 59.5 240 PHE B O 1
ATOM 4136 N N . THR B 1 241 ? -5.594 5.129 19.219 1 54.38 241 THR B N 1
ATOM 4137 C CA . THR B 1 241 ? -6.547 4.281 19.906 1 54.38 241 THR B CA 1
ATOM 4138 C C . THR B 1 241 ? -5.961 2.889 20.141 1 54.38 241 THR B C 1
ATOM 4140 O O . THR B 1 241 ? -5.48 2.248 19.203 1 54.38 241 THR B O 1
ATOM 4143 N N . PRO B 1 242 ? -5.883 2.6 21.484 1 49.69 242 PRO B N 1
ATOM 4144 C CA . PRO B 1 242 ? -5.398 1.275 21.875 1 49.69 242 PRO B CA 1
ATOM 4145 C C . PRO B 1 242 ? -5.973 0.155 21 1 49.69 242 PRO B C 1
ATOM 4147 O O . PRO B 1 242 ? -5.273 -0.816 20.703 1 49.69 242 PRO B O 1
ATOM 4150 N N . LEU B 1 243 ? -7.234 0.314 20.719 1 46.41 243 LEU B N 1
ATOM 4151 C CA . LEU B 1 243 ? -7.836 -0.784 19.969 1 46.41 243 LEU B CA 1
ATOM 4152 C C . LEU B 1 243 ? -7.211 -0.903 18.578 1 46.41 243 LEU B C 1
ATOM 4154 O O . LEU B 1 243 ? -7.039 -2.01 18.062 1 46.41 243 LEU B O 1
ATOM 4158 N N . ALA B 1 244 ? -6.883 0.282 18.094 1 48.09 244 ALA B N 1
ATOM 4159 C CA . ALA B 1 244 ? -6.227 0.244 16.781 1 48.09 244 ALA B CA 1
ATOM 4160 C C . ALA B 1 244 ? -4.867 -0.442 16.875 1 48.09 244 ALA B C 1
ATOM 4162 O O . ALA B 1 244 ? -4.488 -1.2 15.977 1 48.09 244 ALA B O 1
ATOM 4163 N N . GLN B 1 245 ? -4.25 -0.205 17.938 1 50.44 245 GLN B N 1
ATOM 4164 C CA . GLN B 1 245 ? -2.977 -0.874 18.188 1 50.44 245 GLN B CA 1
ATOM 4165 C C . GLN B 1 245 ? -3.168 -2.377 18.375 1 50.44 245 GLN B C 1
ATOM 4167 O O . GLN B 1 245 ? -2.355 -3.174 17.891 1 50.44 245 GLN B O 1
ATOM 4172 N N . LEU B 1 246 ? -4.238 -2.648 19.031 1 48.25 246 LEU B N 1
ATOM 4173 C CA . LEU B 1 246 ? -4.523 -4.066 19.219 1 48.25 246 LEU B CA 1
ATOM 4174 C C . LEU B 1 246 ? -4.809 -4.746 17.891 1 48.25 246 LEU B C 1
ATOM 4176 O O . LEU B 1 246 ? -4.352 -5.867 17.641 1 48.25 246 LEU B O 1
ATOM 4180 N N . GLY B 1 247 ? -5.652 -4.105 17.094 1 50.16 247 GLY B N 1
ATOM 4181 C CA . GLY B 1 247 ? -5.949 -4.68 15.797 1 50.16 247 GLY B CA 1
ATOM 4182 C C . GLY B 1 247 ? -4.719 -4.867 14.93 1 50.16 247 GLY B C 1
ATOM 4183 O O . GLY B 1 247 ? -4.547 -5.914 14.305 1 50.16 247 GLY B O 1
ATOM 4184 N N . ALA B 1 248 ? -3.869 -3.912 15.008 1 52.03 248 ALA B N 1
ATOM 4185 C CA . ALA B 1 248 ? -2.623 -3.994 14.25 1 52.03 248 ALA B CA 1
ATOM 4186 C C . ALA B 1 248 ? -1.717 -5.094 14.797 1 52.03 248 ALA B C 1
ATOM 4188 O O . ALA B 1 248 ? -1.052 -5.797 14.039 1 52.03 248 ALA B O 1
ATOM 4189 N N . ARG B 1 249 ? -1.83 -5.215 16.156 1 49.53 249 ARG B N 1
ATOM 4190 C CA . ARG B 1 249 ? -1.024 -6.23 16.812 1 49.53 249 ARG B CA 1
ATOM 4191 C C . ARG B 1 249 ? -1.54 -7.633 16.516 1 49.53 249 ARG B C 1
ATOM 4193 O O . ARG B 1 249 ? -0.752 -8.562 16.312 1 49.53 249 ARG B O 1
ATOM 4200 N N . VAL B 1 250 ? -2.76 -7.648 16.453 1 49.47 250 VAL B N 1
ATOM 4201 C CA . VAL B 1 250 ? -3.367 -8.953 16.203 1 49.47 250 VAL B CA 1
ATOM 4202 C C . VAL B 1 250 ? -3.133 -9.359 14.742 1 49.47 250 VAL B C 1
ATOM 4204 O O . VAL B 1 250 ? -2.832 -10.516 14.461 1 49.47 250 VAL B O 1
ATOM 4207 N N . ASN B 1 251 ? -3.246 -8.375 13.836 1 50.75 251 ASN B N 1
ATOM 4208 C CA . ASN B 1 251 ? -3 -8.68 12.43 1 50.75 251 ASN B CA 1
ATOM 4209 C C . ASN B 1 251 ? -1.55 -9.086 12.188 1 50.75 251 ASN B C 1
ATOM 4211 O O . ASN B 1 251 ? -1.272 -9.938 11.336 1 50.75 251 ASN B O 1
ATOM 4215 N N . GLY B 1 252 ? -0.67 -8.484 12.883 1 52.34 252 GLY B N 1
ATOM 4216 C CA . GLY B 1 252 ? 0.731 -8.867 12.805 1 52.34 252 GLY B CA 1
ATOM 4217 C C . GLY B 1 252 ? 1.009 -10.25 13.352 1 52.34 252 GLY B C 1
ATOM 4218 O O . GLY B 1 252 ? 1.908 -10.945 12.875 1 52.34 252 GLY B O 1
ATOM 4219 N N . LEU B 1 253 ? 0.072 -10.656 14.359 1 46.12 253 LEU B N 1
ATOM 4220 C CA . LEU B 1 253 ? 0.31 -11.922 15.039 1 46.12 253 LEU B CA 1
ATOM 4221 C C . LEU B 1 253 ? -0.402 -13.062 14.328 1 46.12 253 LEU B C 1
ATOM 4223 O O . LEU B 1 253 ? 0.09 -14.195 14.312 1 46.12 253 LEU B O 1
ATOM 4227 N N . ALA B 1 254 ? -1.533 -12.781 13.86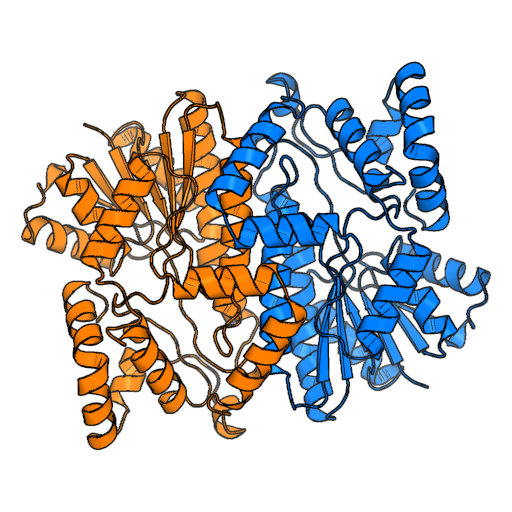7 1 50.09 254 ALA B N 1
ATOM 4228 C CA . ALA B 1 254 ? -2.338 -13.844 13.266 1 50.09 254 ALA B CA 1
ATOM 4229 C C . ALA B 1 254 ? -3.127 -13.328 12.07 1 50.09 254 ALA B C 1
ATOM 4231 O O . ALA B 1 254 ? -4.355 -13.234 12.117 1 50.09 254 ALA B O 1
ATOM 4232 N N . PRO B 1 255 ? -2.354 -13 11.047 1 54.69 255 PRO B N 1
ATOM 4233 C CA . PRO B 1 255 ? -3.045 -12.398 9.906 1 54.69 255 PRO B CA 1
ATOM 4234 C C . PRO B 1 255 ? -4.184 -13.273 9.375 1 54.69 255 PRO B C 1
ATOM 4236 O O . PRO B 1 255 ? -5.219 -12.758 8.961 1 54.69 255 PRO B O 1
ATOM 4239 N N . GLY B 1 256 ? -4.012 -14.57 9.375 1 50.22 256 GLY B N 1
ATOM 4240 C CA . GLY B 1 256 ? -5.09 -15.453 8.969 1 50.22 256 GLY B CA 1
ATOM 4241 C C . GLY B 1 256 ? -6.336 -15.312 9.82 1 50.22 256 GLY B C 1
ATOM 4242 O O . GLY B 1 256 ? -7.445 -15.211 9.305 1 50.22 256 GLY B O 1
ATOM 4243 N N . LEU B 1 257 ? -6.062 -15.289 11.195 1 47.88 257 LEU B N 1
ATOM 4244 C CA . LEU B 1 257 ? -7.188 -15.156 12.117 1 47.88 257 LEU B CA 1
ATOM 4245 C C . LEU B 1 257 ? -7.863 -13.797 11.961 1 47.88 257 LEU B C 1
ATOM 4247 O O . LEU B 1 257 ? -9.094 -13.703 11.992 1 47.88 257 LEU B O 1
ATOM 4251 N N . THR B 1 258 ? -7.027 -12.836 11.758 1 51.41 258 THR B N 1
ATOM 4252 C CA . THR B 1 258 ? -7.574 -11.492 11.594 1 51.41 258 THR B CA 1
ATOM 4253 C C . THR B 1 258 ? -8.445 -11.414 10.344 1 51.41 258 THR B C 1
ATOM 4255 O O . THR B 1 258 ? -9.547 -10.859 10.383 1 51.41 258 THR B O 1
ATOM 4258 N N . THR B 1 259 ? -7.984 -12 9.336 1 50.47 259 THR B N 1
ATOM 4259 C CA . THR B 1 259 ? -8.758 -12 8.102 1 50.47 259 THR B CA 1
ATOM 4260 C C . THR B 1 259 ? -10.07 -12.758 8.281 1 50.47 259 THR B C 1
ATOM 4262 O O . THR B 1 259 ? -11.109 -12.336 7.785 1 50.47 259 THR B O 1
ATOM 4265 N N . ARG B 1 260 ? -9.977 -13.789 8.969 1 50.19 260 ARG B N 1
ATOM 4266 C CA . ARG B 1 260 ? -11.18 -14.578 9.188 1 50.19 260 ARG B CA 1
ATOM 4267 C C . ARG B 1 260 ? -12.188 -13.812 10.039 1 50.19 260 ARG B C 1
ATOM 4269 O O . ARG B 1 260 ? -13.391 -13.82 9.758 1 50.19 260 ARG B O 1
ATOM 4276 N N . VAL B 1 261 ? -11.672 -13.172 11.117 1 49.03 261 VAL B N 1
ATOM 4277 C CA . VAL B 1 261 ? -12.539 -12.414 12.008 1 49.03 261 VAL B CA 1
ATOM 4278 C C . VAL B 1 261 ? -13.172 -11.25 11.242 1 49.03 261 VAL B C 1
ATOM 4280 O O . VAL B 1 261 ? -14.375 -10.992 11.375 1 49.03 261 VAL B O 1
ATOM 4283 N N . LEU B 1 262 ? -12.352 -10.672 10.461 1 51.19 262 LEU B N 1
ATOM 4284 C CA . LEU B 1 262 ? -12.875 -9.562 9.672 1 51.19 262 LEU B CA 1
ATOM 4285 C C . LEU B 1 262 ? -13.867 -10.055 8.625 1 51.19 262 LEU B C 1
ATOM 4287 O O . LEU B 1 262 ? -14.773 -9.328 8.227 1 51.19 262 LEU B O 1
ATOM 4291 N N . GLY B 1 263 ? -13.617 -11.219 8.148 1 48.75 263 GLY B N 1
ATOM 4292 C CA . GLY B 1 263 ? -14.602 -11.844 7.281 1 48.75 263 GLY B CA 1
ATOM 4293 C C . GLY B 1 263 ? -15.961 -11.992 7.93 1 48.75 263 GLY B C 1
ATOM 4294 O O . GLY B 1 263 ? -16.984 -11.773 7.281 1 48.75 263 GLY B O 1
ATOM 4295 N N . VAL B 1 264 ? -15.914 -12.359 9.211 1 43.53 264 VAL B N 1
ATOM 4296 C CA . VAL B 1 264 ? -17.172 -12.477 9.953 1 43.53 264 VAL B CA 1
ATOM 4297 C C . VAL B 1 264 ? -17.812 -11.102 10.094 1 43.53 264 VAL B C 1
ATOM 4299 O O . VAL B 1 264 ? -19.031 -10.969 9.938 1 43.53 264 VAL B O 1
ATOM 4302 N N . VAL B 1 265 ? -17.016 -10.117 10.352 1 47.41 265 VAL B N 1
ATOM 4303 C CA . VAL B 1 265 ? -17.516 -8.758 10.492 1 47.41 265 VAL B CA 1
ATOM 4304 C C . VAL B 1 265 ? -18.125 -8.297 9.164 1 47.41 265 VAL B C 1
ATOM 4306 O O . VAL B 1 265 ? -19.172 -7.637 9.148 1 47.41 265 VAL B O 1
ATOM 4309 N N . ALA B 1 266 ? -17.453 -8.656 8.086 1 47.12 266 ALA B N 1
ATOM 4310 C CA . ALA B 1 266 ? -17.938 -8.273 6.762 1 47.12 266 ALA B CA 1
ATOM 4311 C C . ALA B 1 266 ? -19.328 -8.836 6.504 1 47.12 266 ALA B C 1
ATOM 4313 O O . ALA B 1 266 ? -20.156 -8.188 5.855 1 47.12 266 ALA B O 1
ATOM 4314 N N . ARG B 1 267 ? -19.516 -9.977 7.055 1 47.97 267 ARG B N 1
ATOM 4315 C CA . ARG B 1 267 ? -20.797 -10.633 6.859 1 47.97 267 ARG B CA 1
ATOM 4316 C C . ARG B 1 267 ? -21.906 -9.906 7.629 1 47.97 267 ARG B C 1
ATOM 4318 O O . ARG B 1 267 ? -23.094 -10.047 7.301 1 47.97 267 ARG B O 1
ATOM 4325 N N . LEU B 1 268 ? -21.406 -9.156 8.609 1 42.34 268 LEU B N 1
ATOM 4326 C CA . LEU B 1 268 ? -22.375 -8.453 9.445 1 42.34 268 LEU B CA 1
ATOM 4327 C C . LEU B 1 268 ? -22.688 -7.074 8.875 1 42.34 268 LEU B C 1
ATOM 4329 O O . LEU B 1 268 ? -23.625 -6.406 9.328 1 42.34 268 LEU B O 1
ATOM 4333 N N . LEU B 1 269 ? -21.812 -6.707 8.023 1 44.06 269 LEU B N 1
ATOM 4334 C CA . LEU B 1 269 ? -22 -5.387 7.438 1 44.06 269 LEU B CA 1
ATOM 4335 C C . LEU B 1 269 ? -23.062 -5.418 6.352 1 44.06 269 LEU B C 1
ATOM 4337 O O . LEU B 1 269 ? -23.406 -6.488 5.84 1 44.06 269 LEU B O 1
ATOM 4341 N N . PRO B 1 270 ? -23.656 -4.281 6.016 1 43.28 270 PRO B N 1
ATOM 4342 C CA . PRO B 1 270 ? -24.797 -4.254 5.102 1 43.28 270 PRO B CA 1
ATOM 4343 C C . PRO B 1 270 ? -24.484 -4.875 3.742 1 43.28 270 PRO B C 1
ATOM 4345 O O . PRO B 1 270 ? -23.359 -4.742 3.24 1 43.28 270 PRO B O 1
ATOM 4348 N N . ARG B 1 271 ? -25.234 -5.855 3.402 1 45.69 271 ARG B N 1
ATOM 4349 C CA . ARG B 1 271 ? -25.156 -6.426 2.061 1 45.69 271 ARG B CA 1
ATOM 4350 C C . ARG B 1 271 ? -25.938 -5.57 1.062 1 45.69 271 ARG B C 1
ATOM 4352 O O . ARG B 1 271 ? -27.047 -5.133 1.343 1 45.69 271 ARG B O 1
ATOM 4359 N N . ALA B 1 272 ? -25.266 -4.852 0.184 1 42.25 272 ALA B N 1
ATOM 4360 C CA . ALA B 1 272 ? -25.984 -4.07 -0.822 1 42.25 272 ALA B CA 1
ATOM 4361 C C . ALA B 1 272 ? -26.812 -4.977 -1.725 1 42.25 272 ALA B C 1
ATOM 4363 O O . ALA B 1 272 ? -26.375 -6.07 -2.09 1 42.25 272 ALA B O 1
ATOM 4364 N N . SER B 1 273 ? -28.094 -4.715 -1.77 1 42.19 273 SER B N 1
ATOM 4365 C CA . SER B 1 273 ? -28.938 -5.418 -2.727 1 42.19 273 SER B CA 1
ATOM 4366 C C . SER B 1 273 ? -28.391 -5.301 -4.145 1 42.19 273 SER B C 1
ATOM 4368 O O . SER B 1 273 ? -27.531 -4.453 -4.414 1 42.19 273 SER B O 1
ATOM 4370 N N . GLU B 1 274 ? -28.641 -6.262 -4.992 1 44.81 274 GLU B N 1
ATOM 4371 C CA . GLU B 1 274 ? -28.281 -6.23 -6.406 1 44.81 274 GLU B CA 1
ATOM 4372 C C . GLU B 1 274 ? -28.547 -4.859 -7.016 1 44.81 274 GLU B C 1
ATOM 4374 O O . GLU B 1 274 ? -27.781 -4.383 -7.852 1 44.81 274 GLU B O 1
ATOM 4379 N N . GLN B 1 275 ? -29.703 -4.215 -6.605 1 41.78 275 GLN B N 1
ATOM 4380 C CA . GLN B 1 275 ? -30.094 -2.908 -7.125 1 41.78 275 GLN B CA 1
ATOM 4381 C C . GLN B 1 275 ? -29.156 -1.816 -6.625 1 41.78 275 GLN B C 1
ATOM 4383 O O . GLN B 1 275 ? -28.812 -0.896 -7.371 1 41.78 275 GLN B O 1
ATOM 4388 N N . GLN B 1 276 ? -28.781 -1.954 -5.418 1 42.5 276 GLN B N 1
ATOM 4389 C CA . GLN B 1 276 ? -27.906 -0.96 -4.812 1 42.5 276 GLN B CA 1
ATOM 4390 C C . GLN B 1 276 ? -26.484 -1.075 -5.363 1 42.5 276 GLN B C 1
ATOM 4392 O O . GLN B 1 276 ? -25.781 -0.071 -5.5 1 42.5 276 GLN B O 1
ATOM 4397 N N . LEU B 1 277 ? -26.156 -2.242 -5.699 1 43.12 277 LEU B N 1
ATOM 4398 C CA . LEU B 1 277 ? -24.859 -2.529 -6.309 1 43.12 277 LEU B CA 1
ATOM 4399 C C . LEU B 1 277 ? -24.828 -2.041 -7.754 1 43.12 277 LEU B C 1
ATOM 4401 O O . LEU B 1 277 ? -23.75 -1.717 -8.273 1 43.12 277 LEU B O 1
ATOM 4405 N N . ALA B 1 278 ? -26.109 -2.109 -8.414 1 44.78 278 ALA B N 1
ATOM 4406 C CA . ALA B 1 278 ? -26.25 -1.642 -9.789 1 44.78 278 ALA B CA 1
ATOM 4407 C C . ALA B 1 278 ? -26.188 -0.118 -9.859 1 44.78 278 ALA B C 1
ATOM 4409 O O . ALA B 1 278 ? -25.969 0.453 -10.93 1 44.78 278 ALA B O 1
ATOM 4410 N N . ALA B 1 279 ? -26.562 0.597 -8.727 1 42.22 279 ALA B N 1
ATOM 4411 C CA . ALA B 1 279 ? -26.547 2.057 -8.742 1 42.22 279 ALA B CA 1
ATOM 4412 C C . ALA B 1 279 ? -25.125 2.596 -8.727 1 42.22 279 ALA B C 1
ATOM 4414 O O . ALA B 1 279 ? -24.359 2.316 -7.797 1 42.22 279 ALA B O 1
ATOM 4415 N N . THR B 1 280 ? -24.516 2.783 -9.852 1 50.56 280 THR B N 1
ATOM 4416 C CA . THR B 1 280 ? -23.203 3.328 -10.156 1 50.56 280 THR B CA 1
ATOM 4417 C C . THR B 1 280 ? -23 4.668 -9.453 1 50.56 280 THR B C 1
ATOM 4419 O O . THR B 1 280 ? -23.938 5.449 -9.305 1 50.56 280 THR B O 1
ATOM 4422 N N . GLY B 1 281 ? -21.891 4.906 -8.633 1 56.53 281 GLY B N 1
ATOM 4423 C CA . GLY B 1 281 ? -21.484 6.211 -8.133 1 56.53 281 GLY B CA 1
ATOM 4424 C C . GLY B 1 281 ? -21.422 6.281 -6.621 1 56.53 281 GLY B C 1
ATOM 4425 O O . GLY B 1 281 ? -21.75 5.309 -5.938 1 56.53 281 GLY B O 1
ATOM 4426 N N . THR B 1 282 ? -20.656 7.051 -6.062 1 54.22 282 THR B N 1
ATOM 4427 C CA . THR B 1 282 ? -20.531 7.305 -4.633 1 54.22 282 THR B CA 1
ATOM 4428 C C . THR B 1 282 ? -21.312 8.547 -4.234 1 54.22 282 THR B C 1
ATOM 4430 O O . THR B 1 282 ? -21.656 9.375 -5.082 1 54.22 282 THR B O 1
ATOM 4433 N N . THR B 1 283 ? -22.062 8.5 -3.105 1 51.69 283 THR B N 1
ATOM 4434 C CA . THR B 1 283 ? -22.734 9.664 -2.531 1 51.69 283 THR B CA 1
ATOM 4435 C C . THR B 1 283 ? -22.016 10.133 -1.27 1 51.69 283 THR B C 1
ATOM 4437 O O . THR B 1 283 ? -21.594 9.32 -0.448 1 51.69 283 THR B O 1
ATOM 4440 N N . SER B 1 284 ? -21.766 11.398 -1.293 1 50.06 284 SER B N 1
ATOM 4441 C CA . SER B 1 284 ? -21.156 11.953 -0.091 1 50.06 284 SER B CA 1
ATOM 4442 C C . SER B 1 284 ? -22 11.68 1.143 1 50.06 284 SER B C 1
ATOM 4444 O O . SER B 1 284 ? -23.234 11.625 1.055 1 50.06 284 SER B O 1
ATOM 4446 N N . GLY B 1 285 ? -21.344 11.469 2.182 1 46.91 285 GLY B N 1
ATOM 4447 C CA . GLY B 1 285 ? -22.047 11.242 3.434 1 46.91 285 GLY B CA 1
ATOM 4448 C C . GLY B 1 285 ? -23.047 12.328 3.758 1 46.91 285 GLY B C 1
ATOM 4449 O O . GLY B 1 285 ? -24.125 12.047 4.273 1 46.91 285 GLY B O 1
ATOM 4450 N N . ALA B 1 286 ? -22.672 13.523 3.393 1 42.59 286 ALA B N 1
ATOM 4451 C CA . ALA B 1 286 ? -23.578 14.633 3.637 1 42.59 286 ALA B CA 1
ATOM 4452 C C . ALA B 1 286 ? -24.906 14.43 2.9 1 42.59 286 ALA B C 1
ATOM 4454 O O . ALA B 1 286 ? -25.969 14.703 3.445 1 42.59 286 ALA B O 1
ATOM 4455 N N . ARG B 1 287 ? -24.812 13.93 1.751 1 43.44 287 ARG B N 1
ATOM 4456 C CA . ARG B 1 287 ? -26.016 13.727 0.943 1 43.44 287 ARG B CA 1
ATOM 4457 C C . ARG B 1 287 ? -26.812 12.523 1.443 1 43.44 287 ARG B C 1
ATOM 4459 O O . ARG B 1 287 ? -28.047 12.539 1.411 1 43.44 287 ARG B O 1
ATOM 4466 N N . VAL B 1 288 ? -26.031 11.57 1.851 1 44.88 288 VAL B N 1
ATOM 4467 C CA . VAL B 1 288 ? -26.719 10.391 2.391 1 44.88 288 VAL B CA 1
ATOM 4468 C C . VAL B 1 288 ? -27.531 10.781 3.621 1 44.88 288 VAL B C 1
ATOM 4470 O O . VAL B 1 288 ? -28.688 10.391 3.756 1 44.88 288 VAL B O 1
ATOM 4473 N N . GLU B 1 289 ? -26.859 11.477 4.449 1 50 289 GLU B N 1
ATOM 4474 C CA . GLU B 1 289 ? -27.516 11.906 5.68 1 50 289 GLU B CA 1
ATOM 4475 C C . GLU B 1 289 ? -28.781 12.703 5.379 1 50 289 GLU B C 1
ATOM 4477 O O . GLU B 1 289 ? -29.797 12.547 6.059 1 50 289 GLU B O 1
ATOM 4482 N N . ALA B 1 290 ? -28.672 13.523 4.324 1 49.34 290 ALA B N 1
ATOM 4483 C CA . ALA B 1 290 ? -29.812 14.367 3.961 1 49.34 290 ALA B CA 1
ATOM 4484 C C . ALA B 1 290 ? -30.984 13.531 3.477 1 49.34 290 ALA B C 1
ATOM 4486 O O . ALA B 1 290 ? -32.125 13.961 3.561 1 49.34 290 ALA B O 1
ATOM 4487 N N . GLY B 1 291 ? -30.625 12.281 2.949 1 47.78 291 GLY B N 1
ATOM 4488 C CA . GLY B 1 291 ? -31.672 11.43 2.412 1 47.78 291 GLY B CA 1
ATOM 4489 C C . GLY B 1 291 ? -32.281 10.492 3.443 1 47.78 291 GLY B C 1
ATOM 4490 O O . GLY B 1 291 ? -33.188 9.742 3.146 1 47.78 291 GLY B O 1
ATOM 4491 N N . LEU B 1 292 ? -31.672 10.414 4.559 1 50.06 292 LEU B N 1
ATOM 4492 C CA . LEU B 1 292 ? -32.156 9.5 5.59 1 50.06 292 LEU B CA 1
ATOM 4493 C C . LEU B 1 292 ? -33.5 9.977 6.156 1 50.06 292 LEU B C 1
ATOM 4495 O O . LEU B 1 292 ? -33.781 11.172 6.152 1 50.06 292 LEU B O 1
ATOM 4499 N N . SER B 1 293 ? -34.375 8.977 6.453 1 50.25 293 SER B N 1
ATOM 4500 C CA . SER B 1 293 ? -35.656 9.297 7.086 1 50.25 293 SER B CA 1
ATOM 4501 C C . SER B 1 293 ? -35.469 10 8.422 1 50.25 293 SER B C 1
ATOM 4503 O O . SER B 1 293 ? -34.375 9.898 9.023 1 50.25 293 SER B O 1
ATOM 4505 N N . ARG B 1 294 ? -36.469 10.875 8.945 1 48.28 294 ARG B N 1
ATOM 4506 C CA . ARG B 1 294 ? -36.438 11.641 10.188 1 48.28 294 ARG B CA 1
ATOM 4507 C C . ARG B 1 294 ? -36.125 10.758 11.375 1 48.28 294 ARG B C 1
ATOM 4509 O O . ARG B 1 294 ? -35.344 11.148 12.258 1 48.28 294 ARG B O 1
ATOM 4516 N N . ARG B 1 295 ? -36.594 9.586 11.391 1 44.03 295 ARG B N 1
ATOM 4517 C CA . ARG B 1 295 ? -36.406 8.68 12.516 1 44.03 295 ARG B CA 1
ATOM 4518 C C . ARG B 1 295 ? -35 8.141 12.562 1 44.03 295 ARG B C 1
ATOM 4520 O O . ARG B 1 295 ? -34.375 8.086 13.633 1 44.03 295 ARG B O 1
ATOM 4527 N N . ARG B 1 296 ? -34.531 7.789 11.508 1 46.12 296 ARG B N 1
ATOM 4528 C CA . ARG B 1 296 ? -33.188 7.242 11.461 1 46.12 296 ARG B CA 1
ATOM 4529 C C . ARG B 1 296 ? -32.125 8.328 11.703 1 46.12 296 ARG B C 1
ATOM 4531 O O . ARG B 1 296 ? -31.109 8.078 12.336 1 46.12 296 ARG B O 1
ATOM 4538 N N . ARG B 1 297 ? -32.438 9.539 11.266 1 49.06 297 ARG B N 1
ATOM 4539 C CA . ARG B 1 297 ? -31.578 10.695 11.523 1 49.06 297 ARG B CA 1
ATOM 4540 C C . ARG B 1 297 ? -31.484 10.984 13.016 1 49.06 297 ARG B C 1
ATOM 4542 O O . ARG B 1 297 ? -30.422 11.336 13.516 1 49.06 297 ARG B O 1
ATOM 4549 N N . SER B 1 298 ? -32.656 10.852 13.617 1 48.56 298 SER B N 1
ATOM 4550 C CA . SER B 1 298 ? -32.688 11.133 15.047 1 48.56 298 SER B CA 1
ATOM 4551 C C . SER B 1 298 ? -31.828 10.156 15.836 1 48.56 298 SER B C 1
ATOM 4553 O O . SER B 1 298 ? -31.094 10.555 16.75 1 48.56 298 SER B O 1
ATOM 4555 N N . VAL B 1 299 ? -31.875 8.938 15.492 1 42.81 299 VAL B N 1
ATOM 4556 C CA . VAL B 1 299 ? -31.094 7.922 16.188 1 42.81 299 VAL B CA 1
ATOM 4557 C C . VAL B 1 299 ? -29.609 8.133 15.914 1 42.81 299 VAL B C 1
ATOM 4559 O O . VAL B 1 299 ? -28.781 8.031 16.812 1 42.81 299 VAL B O 1
ATOM 4562 N N . LEU B 1 300 ? -29.422 8.438 14.734 1 47.66 300 LEU B N 1
ATOM 4563 C CA . LEU B 1 300 ? -28.031 8.633 14.359 1 47.66 300 LEU B CA 1
ATOM 4564 C C . LEU B 1 300 ? -27.5 9.961 14.898 1 47.66 300 LEU B C 1
ATOM 4566 O O . LEU B 1 300 ? -26.312 10.07 15.234 1 47.66 300 LEU B O 1
ATOM 4570 N N . ARG B 1 301 ? -28.375 10.969 14.977 1 49.19 301 ARG B N 1
ATOM 4571 C CA . ARG B 1 301 ? -27.969 12.266 15.516 1 49.19 301 ARG B CA 1
ATOM 4572 C C . ARG B 1 301 ? -27.422 12.117 16.938 1 49.19 301 ARG B C 1
ATOM 4574 O O . ARG B 1 301 ? -26.438 12.781 17.297 1 49.19 301 ARG B O 1
ATOM 4581 N N . GLY B 1 302 ? -28.188 11.297 17.672 1 45.78 302 GLY B N 1
ATOM 4582 C CA . GLY B 1 302 ? -27.625 11.102 19 1 45.78 302 GLY B CA 1
ATOM 4583 C C . GLY B 1 302 ? -26.234 10.484 18.984 1 45.78 302 GLY B C 1
ATOM 4584 O O . GLY B 1 302 ? -25.359 10.914 19.719 1 45.78 302 GLY B O 1
ATOM 4585 N N . LEU B 1 303 ? -26.062 9.586 18.125 1 45.41 303 LEU B N 1
ATOM 4586 C CA . LEU B 1 303 ? -24.797 8.852 18.078 1 45.41 303 LEU B CA 1
ATOM 4587 C C . LEU B 1 303 ? -23.719 9.656 17.359 1 45.41 303 LEU B C 1
ATOM 4589 O O . LEU B 1 303 ? -22.531 9.516 17.641 1 45.41 303 LEU B O 1
ATOM 4593 N N . THR B 1 304 ? -24.312 10.609 16.531 1 50.97 304 THR B N 1
ATOM 4594 C CA . THR B 1 304 ? -23.359 11.289 15.672 1 50.97 304 THR B CA 1
ATOM 4595 C C . THR B 1 304 ? -23.188 12.75 16.094 1 50.97 304 THR B C 1
ATOM 4597 O O . THR B 1 304 ? -22.5 13.516 15.414 1 50.97 304 THR B O 1
ATOM 4600 N N . ALA B 1 305 ? -23.891 13.141 17.094 1 45.53 305 ALA B N 1
ATOM 4601 C CA . ALA B 1 305 ? -23.875 14.555 17.469 1 45.53 305 ALA B CA 1
ATOM 4602 C C . ALA B 1 305 ? -22.453 15.07 17.625 1 45.53 305 ALA B C 1
ATOM 4604 O O . ALA B 1 305 ? -22.125 16.172 17.172 1 45.53 305 ALA B O 1
ATOM 4605 N N . LEU B 1 306 ? -21.797 14.227 18.297 1 43.22 306 LEU B N 1
ATOM 4606 C CA . LEU B 1 306 ? -20.422 14.648 18.516 1 43.22 306 LEU B CA 1
ATOM 4607 C C . LEU B 1 306 ? -19.641 14.695 17.203 1 43.22 306 LEU B C 1
ATOM 4609 O O . LEU B 1 306 ? -18.812 15.586 17 1 43.22 306 LEU B O 1
ATOM 4613 N N . GLY B 1 307 ? -19.969 13.812 16.312 1 49.75 307 GLY B N 1
ATOM 4614 C CA . GLY B 1 307 ? -19.359 13.82 14.992 1 49.75 307 GLY B CA 1
ATOM 4615 C C . GLY B 1 307 ? -19.75 15.008 14.148 1 49.75 307 GLY B C 1
ATOM 4616 O O . GLY B 1 307 ? -18.922 15.602 13.453 1 49.75 307 GLY B O 1
ATOM 4617 N N . GLU B 1 308 ? -21.016 15.414 14.305 1 50.41 308 GLU B N 1
ATOM 4618 C CA . GLU B 1 308 ? -21.547 16.562 13.57 1 50.41 308 GLU B CA 1
ATOM 4619 C C . GLU B 1 308 ? -20.938 17.859 14.062 1 50.41 308 GLU B C 1
ATOM 4621 O O . GLU B 1 308 ? -20.641 18.766 13.266 1 50.41 308 GLU B O 1
ATOM 4626 N N . ARG B 1 309 ? -20.891 18 15.375 1 48.81 309 ARG B N 1
ATOM 4627 C CA . ARG B 1 309 ? -20.25 19.203 15.93 1 48.81 309 ARG B CA 1
ATOM 4628 C C . ARG B 1 309 ? -18.812 19.312 15.469 1 48.81 309 ARG B C 1
ATOM 4630 O O . ARG B 1 309 ? -18.344 20.406 15.133 1 48.81 309 ARG B O 1
ATOM 4637 N N . ALA B 1 310 ? -18.266 18.219 15.461 1 45.22 310 ALA B N 1
ATOM 4638 C CA . ALA B 1 310 ? -16.875 18.203 15.008 1 45.22 310 ALA B CA 1
ATOM 4639 C C . ALA B 1 310 ? -16.781 18.562 13.531 1 45.22 310 ALA B C 1
ATOM 4641 O O . ALA B 1 310 ? -15.875 19.297 13.117 1 45.22 310 ALA B O 1
ATOM 4642 N N . ALA B 1 311 ? -17.703 18.172 12.828 1 46.62 311 ALA B N 1
ATOM 4643 C CA . ALA B 1 311 ? -17.703 18.438 11.391 1 46.62 311 ALA B CA 1
ATOM 4644 C C . ALA B 1 311 ? -17.875 19.938 11.109 1 46.62 311 ALA B C 1
ATOM 4646 O O . ALA B 1 311 ? -17.234 20.469 10.203 1 46.62 311 ALA B O 1
ATOM 4647 N N . ARG B 1 312 ? -18.781 20.578 11.805 1 49.5 312 ARG B N 1
ATOM 4648 C CA . ARG B 1 312 ? -19 22.016 11.656 1 49.5 312 ARG B CA 1
ATOM 4649 C C . ARG B 1 312 ? -17.75 22.797 12.07 1 49.5 312 ARG B C 1
ATOM 4651 O O . ARG B 1 312 ? -17.359 23.734 11.391 1 49.5 312 ARG B O 1
ATOM 4658 N N . ARG B 1 313 ? -17.172 22.281 13.102 1 47.72 313 ARG B N 1
ATOM 4659 C CA . ARG B 1 313 ? -16.016 22.969 13.648 1 47.72 313 ARG B CA 1
ATOM 4660 C C . ARG B 1 313 ? -14.805 22.812 12.727 1 47.72 313 ARG B C 1
ATOM 4662 O O . ARG B 1 313 ? -13.961 23.703 12.648 1 47.72 313 ARG B O 1
ATOM 4669 N N . ASN B 1 314 ? -14.953 21.688 12.031 1 46.62 314 ASN B N 1
ATOM 4670 C CA . ASN B 1 314 ? -13.742 21.359 11.281 1 46.62 314 ASN B CA 1
ATOM 4671 C C . ASN B 1 314 ? -13.961 21.5 9.773 1 46.62 314 ASN B C 1
ATOM 4673 O O . ASN B 1 314 ? -13.227 20.906 8.984 1 46.62 314 ASN B O 1
ATOM 4677 N N . LEU B 1 315 ? -14.961 22.375 9.422 1 48.56 315 LEU B N 1
ATOM 4678 C CA . LEU B 1 315 ? -15.258 22.719 8.031 1 48.56 315 LEU B CA 1
ATOM 4679 C C . LEU B 1 315 ? -15.453 21.469 7.184 1 48.56 315 LEU B C 1
ATOM 4681 O O . LEU B 1 315 ? -14.984 21.406 6.047 1 48.56 315 LEU B O 1
ATOM 4685 N N . GLU B 1 316 ? -15.906 20.391 7.809 1 41.94 316 GLU B N 1
ATOM 4686 C CA . GLU B 1 316 ? -16.172 19.188 7.035 1 41.94 316 GLU B CA 1
ATOM 4687 C C . GLU B 1 316 ? -17.516 19.297 6.301 1 41.94 316 GLU B C 1
ATOM 4689 O O . GLU B 1 316 ? -17.828 18.453 5.449 1 41.94 316 GLU B O 1
ATOM 4694 N N . ARG B 1 317 ? -18.422 20.219 6.535 1 42.44 317 ARG B N 1
ATOM 4695 C CA . ARG B 1 317 ? -19.719 20.422 5.875 1 42.44 317 ARG B CA 1
ATOM 4696 C C . ARG B 1 317 ? -19.594 21.453 4.75 1 42.44 317 ARG B C 1
ATOM 4698 O O . ARG B 1 317 ? -18.906 22.453 4.895 1 42.44 317 ARG B O 1
ATOM 4705 N N . ASP B 1 318 ? -19.719 21.109 3.369 1 41.78 318 ASP B N 1
ATOM 4706 C CA . ASP B 1 318 ? -19.734 22.156 2.357 1 41.78 318 ASP B CA 1
ATOM 4707 C C . ASP B 1 318 ? -20.609 23.328 2.807 1 41.78 318 ASP B C 1
ATOM 4709 O O . ASP B 1 318 ? -21.594 23.141 3.533 1 41.78 318 ASP B O 1
#